Protein AF-A0A7Z9U9M7-F1 (afdb_monomer_lite)

Foldseek 3Di:
DVVVVVVVVVVVVVVVVVVVVVVVVVVVVVVVVVVLQVVQVVVQVQVVVVLVVQQVVDLCCLVDQNPDAWACAPPVPQRQKGWHFDDDPQSWGKIKMFGHNVPDRVDGQKIKIKTKDYLPRGPDPVSVPADRQKIKIWMWMDGDPDIDIDIDIDHRDDLDLELEEDLAEDAAQPPDAADEFDDPPLCGTEHEHLAEYHAEALLRAAYPHAYEYEYQHWYYHRVDTPVPDDPVVQVVSCVNRVYHYYYNDPSPDDSVPPPVVVDPAQPAEKEAEADEWEWEKWKFKDWDKDKAWEWDADPPRHTDHTDIAIATKIKIFMWIWIAGPVRAIATEQDGDPPRIAIVVRDDDDHYYHDPVRRCPGHHRDDQLTTTPSPVDHHHYAQKDDRIVQWIARSVQLEIEGAAQYNYDYDYHDHYYYPDPHRHYYYYQWDQDSVGDTHHQPQPVHPVVCVVPVNSD

Structure (mmCIF, N/CA/C/O backbone):
data_AF-A0A7Z9U9M7-F1
#
_entry.id   AF-A0A7Z9U9M7-F1
#
loop_
_atom_site.group_PDB
_atom_site.id
_atom_site.type_symbol
_atom_site.label_atom_id
_atom_site.label_alt_id
_atom_site.label_comp_id
_atom_site.label_asym_id
_atom_site.label_entity_id
_atom_site.label_seq_id
_atom_site.pdbx_PDB_ins_code
_atom_site.Cartn_x
_atom_site.Cartn_y
_atom_site.Cartn_z
_atom_site.occupancy
_atom_site.B_iso_or_equiv
_atom_site.auth_seq_id
_atom_site.auth_comp_id
_atom_site.auth_asym_id
_atom_site.auth_atom_id
_atom_site.pdbx_PDB_model_num
ATOM 1 N N . MET A 1 1 ? -55.280 36.936 81.004 1.00 56.41 1 MET A N 1
ATOM 2 C CA . MET A 1 1 ? -53.933 37.134 80.419 1.00 56.41 1 MET A CA 1
ATOM 3 C C . MET A 1 1 ? -53.107 35.848 80.412 1.00 56.41 1 MET A C 1
ATOM 5 O O . MET A 1 1 ? -52.791 35.401 79.323 1.00 56.41 1 MET A O 1
ATOM 9 N N . ALA A 1 2 ? -52.844 35.198 81.556 1.00 68.44 2 ALA A N 1
ATOM 10 C CA . ALA A 1 2 ? -51.991 33.996 81.633 1.00 68.44 2 ALA A CA 1
ATOM 11 C C . ALA A 1 2 ? -52.448 32.784 80.785 1.00 68.44 2 ALA A C 1
ATOM 13 O O . ALA A 1 2 ? -51.610 32.075 80.237 1.00 68.44 2 ALA A O 1
ATOM 14 N N . ILE A 1 3 ? -53.763 32.558 80.644 1.00 73.75 3 ILE A N 1
ATOM 15 C CA . ILE A 1 3 ? -54.330 31.469 79.816 1.00 73.75 3 ILE A CA 1
ATOM 16 C C . ILE A 1 3 ? -54.145 31.747 78.316 1.00 73.75 3 ILE A C 1
ATOM 18 O O . ILE A 1 3 ? -53.862 30.851 77.530 1.00 73.75 3 ILE A O 1
ATOM 22 N N . LEU A 1 4 ? -54.277 33.013 77.917 1.00 77.12 4 LEU A N 1
ATOM 23 C CA . LEU A 1 4 ? -54.162 33.445 76.523 1.00 77.12 4 LEU A CA 1
ATOM 24 C C . LEU A 1 4 ? -52.707 33.354 76.045 1.00 77.12 4 LEU A C 1
ATOM 26 O O . LEU A 1 4 ? -52.450 32.891 74.939 1.00 77.12 4 LEU A O 1
ATOM 30 N N . THR A 1 5 ? -51.751 33.710 76.907 1.00 77.00 5 THR A N 1
ATOM 31 C CA . THR A 1 5 ? -50.320 33.538 76.629 1.00 77.00 5 THR A CA 1
ATOM 32 C C . THR A 1 5 ? -49.899 32.068 76.607 1.00 77.00 5 THR A C 1
ATOM 34 O O . THR A 1 5 ? -49.123 31.692 75.736 1.00 77.00 5 THR A O 1
ATOM 37 N N . THR A 1 6 ? -50.428 31.209 77.487 1.00 78.69 6 THR A N 1
ATOM 38 C CA . THR A 1 6 ? -50.129 29.760 77.440 1.00 78.69 6 THR A CA 1
ATOM 39 C C . THR A 1 6 ? -50.692 29.087 76.190 1.00 78.69 6 THR A C 1
ATOM 41 O O . THR A 1 6 ? -49.981 28.306 75.563 1.00 78.69 6 THR A O 1
ATOM 44 N N . LEU A 1 7 ? -51.912 29.428 75.764 1.00 79.25 7 LEU A N 1
ATOM 45 C CA . LEU A 1 7 ? -52.482 28.943 74.498 1.00 79.25 7 LEU A CA 1
ATOM 46 C C . LEU A 1 7 ? -51.640 29.359 73.288 1.00 79.25 7 LEU A C 1
ATOM 48 O O . LEU A 1 7 ? -51.398 28.548 72.396 1.00 79.25 7 LEU A O 1
ATOM 52 N N . LEU A 1 8 ? -51.153 30.601 73.282 1.00 84.19 8 LEU A N 1
ATOM 53 C CA . LEU A 1 8 ? -50.323 31.128 72.201 1.00 84.19 8 LEU A CA 1
ATOM 54 C C . LEU A 1 8 ? -48.953 30.432 72.148 1.00 84.19 8 LEU A C 1
ATOM 56 O O . LEU A 1 8 ? -48.484 30.086 71.067 1.00 84.19 8 LEU A O 1
ATOM 60 N N . VAL A 1 9 ? -48.355 30.133 73.306 1.00 84.19 9 VAL A N 1
ATOM 61 C CA . VAL A 1 9 ? -47.107 29.354 73.399 1.00 84.19 9 VAL A CA 1
ATOM 62 C C . VAL A 1 9 ? -47.310 27.903 72.948 1.00 84.19 9 VAL A C 1
ATOM 64 O O . VAL A 1 9 ? -46.480 27.382 72.210 1.00 84.19 9 VAL A O 1
ATOM 67 N N . ILE A 1 10 ? -48.416 27.251 73.321 1.00 86.38 10 ILE A N 1
ATOM 68 C CA . ILE A 1 10 ? -48.719 25.877 72.881 1.00 86.38 10 ILE A CA 1
ATOM 69 C C . ILE A 1 10 ? -48.957 25.826 71.367 1.00 86.38 10 ILE A C 1
ATOM 71 O O . ILE A 1 10 ? -48.432 24.938 70.698 1.00 86.38 10 ILE A O 1
ATOM 75 N N . ALA A 1 11 ? -49.695 26.789 70.808 1.00 81.88 11 ALA A N 1
ATOM 76 C CA . ALA A 1 11 ? -49.905 26.888 69.365 1.00 81.88 11 ALA A CA 1
ATOM 77 C C . ALA A 1 11 ? -48.582 27.109 68.612 1.00 81.88 11 ALA A C 1
ATOM 79 O O . ALA A 1 11 ? -48.339 26.465 67.591 1.00 81.88 11 ALA A O 1
ATOM 80 N N . LEU A 1 12 ? -47.696 27.956 69.149 1.00 85.69 12 LEU A N 1
ATOM 81 C CA . LEU A 1 12 ? -46.356 28.169 68.603 1.00 85.69 12 LEU A CA 1
ATOM 82 C C . LEU A 1 12 ? -45.513 26.883 68.658 1.00 85.69 12 LEU A C 1
ATOM 84 O O . LEU A 1 12 ? -44.876 26.528 67.671 1.00 85.69 12 LEU A O 1
ATOM 88 N N . LEU A 1 13 ? -45.540 26.156 69.780 1.00 86.00 13 LEU A N 1
ATOM 89 C CA . LEU A 1 13 ? -44.813 24.894 69.949 1.00 86.00 13 LEU A CA 1
ATOM 90 C C . LEU A 1 13 ? -45.327 23.797 69.009 1.00 86.00 13 LEU A C 1
ATOM 92 O O . LEU A 1 13 ? -44.521 23.086 68.416 1.00 86.00 13 LEU A O 1
ATOM 96 N N . LEU A 1 14 ? -46.644 23.681 68.815 1.00 86.06 14 LEU A N 1
ATOM 97 C CA . LEU A 1 14 ? -47.237 22.754 67.844 1.00 86.06 14 LEU A CA 1
ATOM 98 C C . LEU A 1 14 ? -46.875 23.139 66.403 1.00 86.06 14 LEU A C 1
ATOM 100 O O . LEU A 1 14 ? -46.528 22.268 65.602 1.00 86.06 14 LEU A O 1
ATOM 104 N N . GLY A 1 15 ? -46.884 24.438 66.087 1.00 83.94 15 GLY A N 1
ATOM 105 C CA . GLY A 1 15 ? -46.411 24.965 64.807 1.00 83.94 15 GLY A CA 1
ATOM 106 C C . GLY A 1 15 ? -44.948 24.600 64.547 1.00 83.94 15 GLY A C 1
ATOM 107 O O . GLY A 1 15 ? -44.628 24.034 63.502 1.00 83.94 15 GLY A O 1
ATOM 108 N N . LEU A 1 16 ? -44.072 24.810 65.530 1.00 84.69 16 LEU A N 1
ATOM 109 C CA . LEU A 1 16 ? -42.653 24.452 65.447 1.00 84.69 16 LEU A CA 1
ATOM 110 C C . LEU A 1 16 ? -42.431 22.937 65.341 1.00 84.69 16 LEU A C 1
ATOM 112 O O . LEU A 1 16 ? -41.605 22.504 64.541 1.00 84.69 16 LEU A O 1
ATOM 116 N N . LEU A 1 17 ? -43.189 22.121 66.080 1.00 84.50 17 LEU A N 1
ATOM 117 C CA . LEU A 1 17 ? -43.111 20.659 66.003 1.00 84.50 17 LEU A CA 1
ATOM 118 C C . LEU A 1 17 ? -43.529 20.151 64.615 1.00 84.50 17 LEU A C 1
ATOM 120 O O . LEU A 1 17 ? -42.865 19.293 64.035 1.00 84.50 17 LEU A O 1
ATOM 124 N N . SER A 1 18 ? -44.607 20.706 64.055 1.00 75.00 18 SER A N 1
ATOM 125 C CA . SER A 1 18 ? -45.068 20.354 62.710 1.00 75.00 18 SER A CA 1
ATOM 126 C C . SER A 1 18 ? -44.057 20.764 61.633 1.00 75.00 18 SER A C 1
ATOM 128 O O . SER A 1 18 ? -43.727 19.948 60.771 1.00 75.00 18 SER A O 1
ATOM 130 N N . ALA A 1 19 ? -43.473 21.963 61.736 1.00 77.00 19 ALA A N 1
ATOM 131 C CA . ALA A 1 19 ? -42.400 22.414 60.854 1.00 77.00 19 ALA A CA 1
ATOM 132 C C . ALA A 1 19 ? -41.159 21.510 60.959 1.00 77.00 19 ALA A C 1
ATOM 134 O O . ALA A 1 19 ? -40.614 21.091 59.939 1.00 77.00 19 ALA A O 1
ATOM 135 N N . PHE A 1 20 ? -40.759 21.129 62.175 1.00 79.38 20 PHE A N 1
ATOM 136 C CA . PHE A 1 20 ? -39.640 20.217 62.411 1.00 79.38 20 PHE A CA 1
ATOM 137 C C . PHE A 1 20 ? -39.873 18.834 61.791 1.00 79.38 20 PHE A C 1
ATOM 139 O O . PHE A 1 20 ? -38.989 18.303 61.121 1.00 79.38 20 PHE A O 1
ATOM 146 N N . LEU A 1 21 ? -41.070 18.260 61.944 1.00 79.75 21 LEU A N 1
ATOM 147 C CA . LEU A 1 21 ? -41.422 16.970 61.339 1.00 79.75 21 LEU A CA 1
ATOM 148 C C . LEU A 1 21 ? -41.426 17.026 59.806 1.00 79.75 21 LEU A C 1
ATOM 150 O O . LEU A 1 21 ? -40.994 16.070 59.157 1.00 79.75 21 LEU A O 1
ATOM 154 N N . VAL A 1 22 ? -41.888 18.134 59.219 1.00 75.75 22 VAL A N 1
ATOM 155 C CA . VAL A 1 22 ? -41.870 18.343 57.764 1.00 75.75 22 VAL A CA 1
ATOM 156 C C . VAL A 1 22 ? -40.435 18.462 57.252 1.00 75.75 22 VAL A C 1
ATOM 158 O O . VAL A 1 22 ? -40.083 17.778 56.291 1.00 75.75 22 VAL A O 1
ATOM 161 N N . VAL A 1 23 ? -39.591 19.253 57.918 1.00 70.69 23 VAL A N 1
ATOM 162 C CA . VAL A 1 23 ? -38.178 19.423 57.545 1.00 70.69 23 VAL A CA 1
ATOM 163 C C . VAL A 1 23 ? -37.404 18.113 57.698 1.00 70.69 23 VAL A C 1
ATOM 165 O O . VAL A 1 23 ? -36.682 17.738 56.779 1.00 70.69 23 VAL A O 1
ATOM 168 N N . ASN A 1 24 ? -37.608 17.354 58.779 1.00 74.56 24 ASN A N 1
ATOM 169 C CA . ASN A 1 24 ? -36.958 16.049 58.948 1.00 74.56 24 ASN A CA 1
ATOM 170 C C . ASN A 1 24 ? -37.436 15.012 57.927 1.00 74.56 24 ASN A C 1
ATOM 172 O O . ASN A 1 24 ? -36.627 14.248 57.403 1.00 74.56 24 ASN A O 1
ATOM 176 N N . ARG A 1 25 ? -38.731 14.989 57.582 1.00 70.56 25 ARG A N 1
ATOM 177 C CA . ARG A 1 25 ? -39.220 14.140 56.482 1.00 70.56 25 ARG A CA 1
ATOM 178 C C . ARG A 1 25 ? -38.604 14.536 55.146 1.00 70.56 25 ARG A C 1
ATOM 180 O O . ARG A 1 25 ? -38.258 13.649 54.372 1.00 70.56 25 ARG A O 1
ATOM 187 N N . ALA A 1 26 ? -38.475 15.832 54.869 1.00 63.56 26 ALA A N 1
ATOM 188 C CA . ALA A 1 26 ? -37.852 16.323 53.645 1.00 63.56 26 ALA A CA 1
ATOM 189 C C . ALA A 1 26 ? -36.356 15.969 53.594 1.00 63.56 26 ALA A C 1
ATOM 191 O O . ALA A 1 26 ? -35.906 15.411 52.597 1.00 63.56 26 ALA A O 1
ATOM 192 N N . GLY A 1 27 ? -35.616 16.195 54.684 1.00 64.81 27 GLY A N 1
ATOM 193 C CA . GLY A 1 27 ? -34.203 15.831 54.812 1.00 64.81 27 GLY A CA 1
ATOM 194 C C . GLY A 1 27 ? -33.969 14.329 54.650 1.00 64.81 27 GLY A C 1
ATOM 195 O O . GLY A 1 27 ? -33.158 13.921 53.824 1.00 64.81 27 GLY A O 1
ATOM 196 N N . ASN A 1 28 ? -34.754 13.493 55.338 1.00 70.44 28 ASN A N 1
ATOM 197 C CA . AS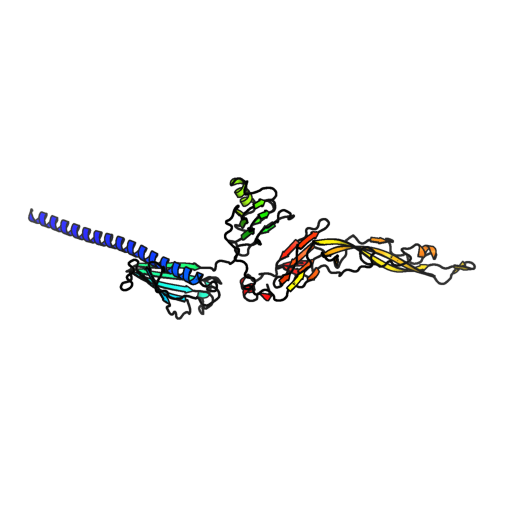N A 1 28 ? -34.664 12.038 55.193 1.00 70.44 28 ASN A CA 1
ATOM 198 C C . ASN A 1 28 ? -34.998 11.579 53.769 1.00 70.44 28 ASN A C 1
ATOM 200 O O . ASN A 1 28 ? -34.306 10.720 53.233 1.00 70.44 28 ASN A O 1
ATOM 204 N N . ARG A 1 29 ? -36.009 12.170 53.118 1.00 69.44 29 ARG A N 1
ATOM 205 C CA . ARG A 1 29 ? -36.328 11.863 51.713 1.00 69.44 29 ARG A CA 1
ATOM 206 C C . ARG A 1 29 ? -35.192 12.236 50.763 1.00 69.44 29 ARG A C 1
ATOM 208 O O . ARG A 1 29 ? -34.937 11.484 49.831 1.00 69.44 29 ARG A O 1
ATOM 215 N N . LEU A 1 30 ? -34.513 13.360 50.987 1.00 67.50 30 LEU A N 1
ATOM 216 C CA . LEU A 1 30 ? -33.372 13.779 50.167 1.00 67.50 30 LEU A CA 1
ATOM 217 C C . LEU A 1 30 ? -32.180 12.829 50.322 1.00 67.50 30 LEU A C 1
ATOM 219 O O . LEU A 1 30 ? -31.584 12.439 49.319 1.00 67.50 30 LEU A O 1
ATOM 223 N N . THR A 1 31 ? -31.871 12.417 51.553 1.00 75.31 31 THR A N 1
ATOM 224 C CA . THR A 1 31 ? -30.790 11.461 51.833 1.00 75.31 31 THR A CA 1
ATOM 225 C C . THR A 1 31 ? -31.102 10.071 51.281 1.00 75.31 31 THR A C 1
ATOM 227 O O . THR A 1 31 ? -30.244 9.455 50.659 1.00 75.31 31 THR A O 1
ATOM 230 N N . VAL A 1 32 ? -32.334 9.580 51.441 1.00 74.44 32 VAL A N 1
ATOM 231 C CA . VAL A 1 32 ? -32.746 8.285 50.872 1.00 74.44 32 VAL A CA 1
ATOM 232 C C . VAL A 1 32 ? -32.670 8.325 49.345 1.00 74.44 32 VAL A C 1
ATOM 234 O O . VAL A 1 32 ? -32.063 7.447 48.745 1.00 74.44 32 VAL A O 1
ATOM 237 N N . ASN A 1 33 ? -33.168 9.389 48.710 1.00 77.19 33 ASN A N 1
ATOM 238 C CA . ASN A 1 33 ? -33.125 9.527 47.253 1.00 77.19 33 ASN A CA 1
ATOM 239 C C . ASN A 1 33 ? -31.684 9.624 46.717 1.00 77.19 33 ASN A C 1
ATOM 241 O O . ASN A 1 33 ? -31.383 9.088 45.652 1.00 77.19 33 ASN A O 1
ATOM 245 N N . SER A 1 34 ? -30.766 10.282 47.437 1.00 76.56 34 SER A N 1
ATOM 246 C CA . SER A 1 34 ? -29.359 10.354 47.017 1.00 76.56 34 SER A CA 1
ATOM 247 C C . SER A 1 34 ? -28.667 8.988 47.082 1.00 76.56 34 SER A C 1
ATOM 249 O O . SER A 1 34 ? -27.923 8.641 46.162 1.00 76.56 34 SER A O 1
ATOM 251 N N . VAL A 1 35 ? -28.967 8.187 48.110 1.00 82.38 35 VAL A N 1
ATOM 252 C CA . VAL A 1 35 ? -28.481 6.808 48.248 1.00 82.38 35 VAL A CA 1
ATOM 253 C C . VAL A 1 35 ? -29.080 5.908 47.165 1.00 82.38 35 VAL A C 1
ATOM 255 O O . VAL A 1 35 ? -28.326 5.238 46.462 1.00 82.38 35 VAL A O 1
ATOM 258 N N . GLU A 1 36 ? -30.398 5.957 46.952 1.00 84.25 36 GLU A N 1
ATOM 259 C CA . GLU A 1 36 ? -31.091 5.197 45.899 1.00 84.25 36 GLU A CA 1
ATOM 260 C C . GLU A 1 36 ? -30.548 5.536 44.500 1.00 84.25 36 GLU A C 1
ATOM 262 O O . GLU A 1 36 ? -30.333 4.645 43.680 1.00 84.25 36 GLU A O 1
ATOM 267 N N . ARG A 1 37 ? -30.240 6.813 44.222 1.00 83.38 37 ARG A N 1
ATOM 268 C CA . ARG A 1 37 ? -29.611 7.234 42.954 1.00 83.38 37 ARG A CA 1
ATOM 269 C C . ARG A 1 37 ? -28.240 6.624 42.734 1.00 83.38 37 ARG A C 1
ATOM 271 O O . ARG A 1 37 ? -27.938 6.280 41.592 1.00 83.38 37 ARG A O 1
ATOM 278 N N . ARG A 1 38 ? -27.416 6.552 43.781 1.00 84.12 38 ARG A N 1
ATOM 279 C CA . ARG A 1 38 ? -26.080 5.953 43.705 1.00 84.12 38 ARG A CA 1
ATOM 280 C C . ARG A 1 38 ? -26.189 4.448 43.487 1.00 84.12 38 ARG A C 1
ATOM 282 O O . ARG A 1 38 ? -25.575 3.928 42.570 1.00 84.12 38 ARG A O 1
ATOM 289 N N . GLN A 1 39 ? -27.057 3.782 44.243 1.00 85.50 39 GLN A N 1
ATOM 290 C CA . GLN A 1 39 ? -27.297 2.345 44.110 1.00 85.50 39 GLN A CA 1
ATOM 291 C C . GLN A 1 39 ? -27.849 1.972 42.727 1.00 85.50 39 GLN A C 1
ATOM 293 O O . GLN A 1 39 ? -27.402 0.993 42.137 1.00 85.50 39 GLN A O 1
ATOM 298 N N . ALA A 1 40 ? -28.765 2.771 42.170 1.00 85.25 40 ALA A N 1
ATOM 299 C CA . ALA A 1 40 ? -29.267 2.569 40.812 1.00 85.25 40 ALA A CA 1
ATOM 300 C C . ALA A 1 40 ? -28.173 2.780 39.751 1.00 85.25 40 ALA A C 1
ATOM 302 O O . ALA A 1 40 ? -28.167 2.096 38.731 1.00 85.25 40 ALA A O 1
ATOM 303 N N . GLN A 1 41 ? -27.242 3.710 39.979 1.00 86.19 41 GLN A N 1
ATOM 304 C CA . GLN A 1 41 ? -26.095 3.914 39.095 1.00 86.19 41 GLN A CA 1
ATOM 305 C C . GLN A 1 41 ? -25.114 2.736 39.160 1.00 86.19 41 GLN A C 1
ATOM 307 O O . GLN A 1 41 ? -24.715 2.238 38.111 1.00 86.19 41 GLN A O 1
ATOM 312 N N . ASP A 1 42 ? -24.779 2.257 40.358 1.00 83.50 42 ASP A N 1
ATOM 313 C CA . ASP A 1 42 ? -23.883 1.110 40.548 1.00 83.50 42 ASP A CA 1
ATOM 314 C C . ASP A 1 42 ? -24.474 -0.164 39.917 1.00 83.50 42 ASP A C 1
ATOM 316 O O . ASP A 1 42 ? -23.772 -0.900 39.220 1.00 83.50 42 ASP A O 1
ATOM 320 N N . ALA A 1 43 ? -25.786 -0.385 40.073 1.00 85.75 43 ALA A N 1
ATOM 321 C CA . ALA A 1 43 ? -26.501 -1.485 39.426 1.00 85.75 43 ALA A CA 1
ATOM 322 C C . ALA A 1 43 ? -26.452 -1.391 37.890 1.00 85.75 43 ALA A C 1
ATOM 324 O O . ALA A 1 43 ? -26.205 -2.392 37.215 1.00 85.75 43 ALA A O 1
ATOM 325 N N . ALA A 1 44 ? -26.650 -0.189 37.331 1.00 86.50 44 ALA A N 1
ATOM 326 C CA . ALA A 1 44 ? -26.596 0.028 35.887 1.00 86.50 44 ALA A CA 1
ATOM 327 C C . ALA A 1 44 ? -25.186 -0.191 35.314 1.00 86.50 44 ALA A C 1
ATOM 329 O O . ALA A 1 44 ? -25.043 -0.841 34.281 1.00 86.50 44 ALA A O 1
ATOM 330 N N . LEU A 1 45 ? -24.146 0.309 35.989 1.00 85.00 45 LEU A N 1
ATOM 331 C CA . LEU A 1 45 ? -22.754 0.112 35.572 1.00 85.00 45 LEU A CA 1
ATOM 332 C C . LEU A 1 45 ? -22.340 -1.360 35.663 1.00 85.00 45 LEU A C 1
ATOM 334 O O . LEU A 1 45 ? -21.768 -1.883 34.716 1.00 85.00 45 LEU A O 1
ATOM 338 N N . THR A 1 46 ? -22.724 -2.057 36.736 1.00 84.75 46 THR A N 1
ATOM 339 C CA . THR A 1 46 ? -22.440 -3.494 36.899 1.00 84.75 46 THR A CA 1
ATOM 340 C C . THR A 1 46 ? -23.034 -4.321 35.755 1.00 84.75 46 THR A C 1
ATOM 342 O O . THR A 1 46 ? -22.385 -5.221 35.227 1.00 84.75 46 THR A O 1
ATOM 345 N N . ALA A 1 47 ? -24.266 -4.017 35.343 1.00 86.12 47 ALA A N 1
ATOM 346 C CA . ALA A 1 47 ? -24.894 -4.698 34.214 1.00 86.12 47 ALA A CA 1
ATOM 347 C C . ALA A 1 47 ? -24.272 -4.314 32.864 1.00 86.12 47 ALA A C 1
ATOM 349 O O . ALA A 1 47 ? -24.125 -5.173 31.996 1.00 86.12 47 ALA A O 1
ATOM 350 N N . PHE A 1 48 ? -23.856 -3.057 32.696 1.00 85.12 48 PHE A N 1
ATOM 351 C CA . PHE A 1 48 ? -23.118 -2.623 31.511 1.00 85.12 48 PHE A CA 1
ATOM 352 C C . PHE A 1 48 ? -21.778 -3.364 31.375 1.00 85.12 48 PHE A C 1
ATOM 354 O O . PHE A 1 48 ? -21.465 -3.881 30.302 1.00 85.12 48 PHE A O 1
ATOM 361 N N . ASP A 1 49 ? -21.027 -3.485 32.472 1.00 83.75 49 ASP A N 1
ATOM 362 C CA . ASP A 1 49 ? -19.762 -4.222 32.519 1.00 83.75 49 ASP A CA 1
ATOM 363 C C . ASP A 1 49 ? -19.965 -5.711 32.234 1.00 83.75 49 ASP A C 1
ATOM 365 O O . ASP A 1 49 ? -19.166 -6.321 31.524 1.00 83.75 49 ASP A O 1
ATOM 369 N N . TYR A 1 50 ? -21.064 -6.294 32.720 1.00 84.81 50 TYR A N 1
ATOM 370 C CA . TYR A 1 50 ? -21.439 -7.660 32.373 1.00 84.81 50 TYR A CA 1
ATOM 371 C C . TYR A 1 50 ? -21.703 -7.829 30.872 1.00 84.81 50 TYR A C 1
ATOM 373 O O . TYR A 1 50 ? -21.174 -8.766 30.274 1.00 84.81 50 TYR A O 1
ATOM 381 N N . ALA A 1 51 ? -22.478 -6.933 30.247 1.00 81.88 51 ALA A N 1
ATOM 382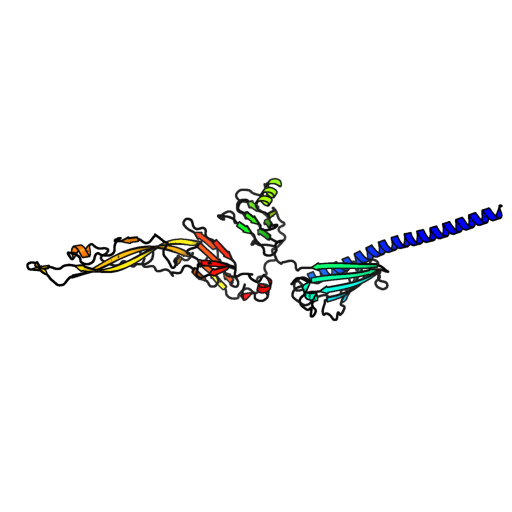 C CA . ALA A 1 51 ? -22.704 -6.978 28.800 1.00 81.88 51 ALA A CA 1
ATOM 383 C C . ALA A 1 51 ? -21.393 -6.874 28.029 1.00 81.88 51 ALA A C 1
ATOM 385 O O . ALA A 1 51 ? -21.145 -7.685 27.141 1.00 81.88 51 ALA A O 1
ATOM 386 N N . ARG A 1 52 ? -20.538 -5.914 28.392 1.00 80.44 52 ARG A N 1
ATOM 387 C CA . ARG A 1 52 ? -19.219 -5.762 27.778 1.00 80.44 52 ARG A CA 1
ATOM 388 C C . ARG A 1 52 ? -18.403 -7.050 27.898 1.00 80.44 52 ARG A C 1
ATOM 390 O O . ARG A 1 52 ? -17.944 -7.563 26.886 1.00 80.44 52 ARG A O 1
ATOM 397 N N . TYR A 1 53 ? -18.290 -7.597 29.106 1.00 81.19 53 TYR A N 1
ATOM 398 C CA . TYR A 1 53 ? -17.566 -8.839 29.369 1.00 81.19 53 TYR A CA 1
ATOM 399 C C . TYR A 1 53 ? -18.142 -10.037 28.598 1.00 81.19 53 TYR A C 1
ATOM 401 O O . TYR A 1 53 ? -17.392 -10.842 28.051 1.00 81.19 53 TYR A O 1
ATOM 409 N N . SER A 1 54 ? -19.470 -10.175 28.542 1.00 77.50 54 SER A N 1
ATOM 410 C CA . SER A 1 54 ? -20.128 -11.270 27.822 1.00 77.50 54 SER A CA 1
ATOM 411 C C . SER A 1 54 ? -19.910 -11.169 26.317 1.00 77.50 54 SER A C 1
ATOM 413 O O . SER A 1 54 ? -19.693 -12.193 25.678 1.00 77.50 54 SER A O 1
ATOM 415 N N . LEU A 1 55 ? -19.953 -9.956 25.759 1.00 76.06 55 LEU A N 1
ATOM 416 C CA . LEU A 1 55 ? -19.684 -9.721 24.343 1.00 76.06 55 LEU A CA 1
ATOM 417 C C . LEU A 1 55 ? -18.206 -9.982 24.036 1.00 76.06 55 LEU A C 1
ATOM 419 O O . LEU A 1 55 ? -17.905 -10.716 23.108 1.00 76.06 55 LEU A O 1
ATOM 423 N N . GLU A 1 56 ? -17.267 -9.505 24.854 1.00 71.94 56 GLU A N 1
ATOM 424 C CA . GLU A 1 56 ? -15.825 -9.715 24.637 1.00 71.94 56 GLU A CA 1
ATOM 425 C C . GLU A 1 56 ? -15.399 -11.198 24.559 1.00 71.94 56 GLU A C 1
ATOM 427 O O . GLU A 1 56 ? -14.365 -11.491 23.959 1.00 71.94 56 GLU A O 1
ATOM 432 N N . LYS A 1 57 ? -16.198 -12.147 25.074 1.00 67.94 57 LYS A N 1
ATOM 433 C CA . LYS A 1 57 ? -15.937 -13.593 24.928 1.00 67.94 57 LYS A CA 1
ATOM 434 C C . LYS A 1 57 ? -16.015 -14.106 23.491 1.00 67.94 57 LYS A C 1
ATOM 436 O O . LYS A 1 57 ? -15.407 -15.130 23.194 1.00 67.94 57 LYS A O 1
ATOM 441 N N . ASP A 1 58 ? -16.779 -13.449 22.624 1.00 62.47 58 ASP A N 1
ATOM 442 C CA . ASP A 1 58 ? -17.053 -13.931 21.273 1.00 62.47 58 ASP A CA 1
ATOM 443 C C . ASP A 1 58 ? -16.907 -12.818 20.238 1.00 62.47 58 ASP A C 1
ATOM 445 O O . ASP A 1 58 ? -17.879 -12.151 19.913 1.00 62.47 58 ASP A O 1
ATOM 449 N N . ARG A 1 59 ? -15.719 -12.659 19.646 1.00 59.41 59 ARG A N 1
ATOM 450 C CA . ARG A 1 59 ? -15.371 -11.538 18.746 1.00 59.41 59 ARG A CA 1
ATOM 451 C C . ARG A 1 59 ? -16.314 -11.334 17.548 1.00 59.41 59 ARG A C 1
ATOM 453 O O . ARG A 1 59 ? -16.290 -10.256 16.958 1.00 59.41 59 ARG A O 1
ATOM 460 N N . LEU A 1 60 ? -17.148 -12.318 17.209 1.00 60.94 60 LEU A N 1
ATOM 461 C CA . LEU A 1 60 ? -18.138 -12.236 16.134 1.00 60.94 60 LEU A CA 1
ATOM 462 C C . LEU A 1 60 ? -19.457 -11.565 16.562 1.00 60.94 60 LEU A C 1
ATOM 464 O O . LEU A 1 60 ? -20.344 -11.404 15.731 1.00 60.94 60 LEU A O 1
ATOM 468 N N . TRP A 1 61 ? -19.611 -11.125 17.816 1.00 65.12 61 TRP A N 1
ATOM 469 C CA . TRP A 1 61 ? -20.850 -10.531 18.352 1.00 65.12 61 TRP A CA 1
ATOM 470 C C . TRP A 1 61 ? -21.409 -9.333 17.566 1.00 65.12 61 TRP A C 1
ATOM 472 O O . TRP A 1 61 ? -22.587 -9.003 17.702 1.00 65.12 61 TRP A O 1
ATOM 482 N N . ALA A 1 62 ? -20.573 -8.665 16.770 1.00 60.59 62 ALA A N 1
ATOM 483 C CA . ALA A 1 62 ? -20.952 -7.545 15.910 1.00 60.59 62 ALA A CA 1
ATOM 484 C C . ALA A 1 62 ? -21.376 -7.962 14.488 1.00 60.59 62 ALA A C 1
ATOM 486 O O . ALA A 1 62 ? -21.941 -7.137 13.771 1.00 60.59 62 ALA A O 1
ATOM 487 N N . ASP A 1 63 ? -21.106 -9.217 14.115 1.00 55.78 63 ASP A N 1
ATOM 488 C CA . ASP A 1 63 ? -21.257 -9.793 12.771 1.00 55.78 63 ASP A CA 1
ATOM 489 C C . ASP A 1 63 ? -22.296 -10.938 12.735 1.00 55.78 63 ASP A C 1
ATOM 491 O O . ASP A 1 63 ? -22.703 -11.385 11.664 1.00 55.78 63 ASP A O 1
ATOM 495 N N . ARG A 1 64 ? -22.780 -11.390 13.901 1.00 60.22 64 ARG A N 1
ATOM 496 C CA . ARG A 1 64 ? -23.874 -12.364 14.053 1.00 60.22 64 ARG A CA 1
ATOM 497 C C . ARG A 1 64 ? -24.885 -11.939 15.116 1.00 60.22 64 ARG A C 1
ATOM 499 O O . ARG A 1 64 ? -24.751 -10.895 15.753 1.00 60.22 64 ARG A O 1
ATOM 506 N N . ASP A 1 65 ? -25.903 -12.773 15.312 1.00 62.25 65 ASP A N 1
ATOM 507 C CA . ASP A 1 65 ? -26.843 -12.637 16.422 1.00 62.25 65 ASP A CA 1
ATOM 508 C C . ASP A 1 65 ? -26.123 -12.476 17.749 1.00 62.25 65 ASP A C 1
ATOM 510 O O . ASP A 1 65 ? -25.226 -13.255 18.069 1.00 62.25 65 ASP A O 1
ATOM 514 N N . THR A 1 66 ? -26.520 -11.452 18.502 1.00 62.78 66 THR A N 1
ATOM 515 C CA . THR A 1 66 ? -25.824 -11.017 19.706 1.00 62.78 66 THR A CA 1
ATOM 516 C C . THR A 1 66 ? -25.787 -12.157 20.730 1.00 62.78 66 THR A C 1
ATOM 518 O O . THR A 1 66 ? -26.834 -12.519 21.276 1.00 62.78 66 THR A O 1
ATOM 521 N N . PRO A 1 67 ? -24.606 -12.736 21.013 1.00 60.84 67 PRO A N 1
ATOM 522 C CA . PRO A 1 67 ? -24.459 -13.923 21.841 1.00 60.84 67 PRO A CA 1
ATOM 523 C C . PRO A 1 67 ? -24.474 -13.503 23.311 1.00 60.84 67 PRO A C 1
ATOM 525 O O . PRO A 1 67 ? -23.448 -13.434 23.985 1.00 60.84 67 PRO A O 1
ATOM 528 N N . LEU A 1 68 ? -25.650 -13.156 23.818 1.00 69.50 68 LEU A N 1
ATOM 529 C CA . LEU A 1 68 ? -25.835 -12.948 25.245 1.00 69.50 68 LEU A CA 1
ATOM 530 C C . LEU A 1 68 ? -26.250 -14.259 25.896 1.00 69.50 68 LEU A C 1
ATOM 532 O O . LEU A 1 68 ? -27.240 -14.879 25.517 1.00 69.50 68 LEU A O 1
ATOM 536 N N . SER A 1 69 ? -25.493 -14.660 26.909 1.00 71.44 69 SER A N 1
ATOM 537 C CA . SER A 1 69 ? -25.883 -15.709 27.847 1.00 71.44 69 SER A CA 1
ATOM 538 C C . SER A 1 69 ? -26.420 -15.075 29.127 1.00 71.44 69 SER A C 1
ATOM 540 O O . SER A 1 69 ? -26.020 -13.965 29.459 1.00 71.44 69 SER A O 1
ATOM 542 N N . GLY A 1 70 ? -27.281 -15.773 29.867 1.00 75.12 70 GLY A N 1
ATOM 543 C CA . GLY A 1 70 ? -27.522 -15.438 31.274 1.00 75.12 70 GLY A CA 1
ATOM 544 C C . GLY A 1 70 ? -26.315 -15.805 32.149 1.00 75.12 70 GLY A C 1
ATOM 545 O O . GLY A 1 70 ? -25.476 -16.620 31.760 1.00 75.12 70 GLY A O 1
ATOM 546 N N . SER A 1 71 ? -26.223 -15.214 33.337 1.00 78.88 71 SER A N 1
ATOM 547 C CA . SER A 1 71 ? -25.292 -15.604 34.393 1.00 78.88 71 SER A CA 1
ATOM 548 C C . SER A 1 71 ? -25.923 -15.417 35.767 1.00 78.88 71 SER A C 1
ATOM 550 O O . SER A 1 71 ? -26.255 -14.301 36.161 1.00 78.88 71 SER A O 1
ATOM 552 N N . ASP A 1 72 ? -25.973 -16.487 36.555 1.00 76.31 72 ASP A N 1
ATOM 553 C CA . ASP A 1 72 ? -26.426 -16.440 37.950 1.00 76.31 72 ASP A CA 1
ATOM 554 C C . ASP A 1 72 ? -25.382 -15.850 38.914 1.00 76.31 72 ASP A C 1
ATOM 556 O O . ASP A 1 72 ? -25.625 -15.768 40.121 1.00 76.31 72 ASP A O 1
ATOM 560 N N . GLN A 1 73 ? -24.190 -15.497 38.421 1.00 76.38 73 GLN A N 1
ATOM 561 C CA . GLN A 1 73 ? -23.081 -15.024 39.248 1.00 76.38 73 GLN A CA 1
ATOM 562 C C . GLN A 1 73 ? -22.252 -13.970 38.506 1.00 76.38 73 GLN A C 1
ATOM 564 O O . GLN A 1 73 ? -21.445 -14.294 37.632 1.00 76.38 73 GLN A O 1
ATOM 569 N N . PHE A 1 74 ? -22.423 -12.695 38.867 1.00 77.25 74 PHE A N 1
ATOM 570 C CA . PHE A 1 74 ? -21.536 -11.620 38.422 1.00 77.25 74 PHE A CA 1
ATOM 571 C C . PHE A 1 74 ? -21.234 -10.608 39.547 1.00 77.25 74 PHE A C 1
ATOM 573 O O . PHE A 1 74 ? -22.159 -10.160 40.232 1.00 77.25 74 PHE A O 1
ATOM 580 N N . PRO A 1 75 ? -19.960 -10.226 39.758 1.00 70.88 75 PRO A N 1
ATOM 581 C CA . PRO A 1 75 ? -18.760 -10.904 39.259 1.00 70.88 75 PRO A CA 1
ATOM 582 C C . PRO A 1 75 ? -18.664 -12.339 39.817 1.00 70.88 75 PRO A C 1
ATOM 584 O O . PRO A 1 75 ? -19.285 -12.663 40.826 1.00 70.88 75 PRO A O 1
ATOM 587 N N . PHE A 1 76 ? -17.894 -13.216 39.163 1.00 67.44 76 PHE A N 1
ATOM 588 C CA . PHE A 1 76 ? -17.787 -14.638 39.546 1.00 67.44 76 PHE A CA 1
ATOM 589 C C . PHE A 1 76 ? -17.305 -14.849 40.987 1.00 67.44 76 PHE A C 1
ATOM 591 O O . PHE A 1 76 ? -17.691 -15.806 41.653 1.00 67.44 76 PHE A O 1
ATOM 598 N N . VAL A 1 77 ? -16.469 -13.937 41.482 1.00 65.56 77 VAL A N 1
ATOM 599 C CA . VAL A 1 77 ? -16.003 -13.919 42.867 1.00 65.56 77 VAL A CA 1
ATOM 600 C C . VAL A 1 77 ? -16.770 -12.826 43.596 1.00 65.56 77 VAL A C 1
ATOM 602 O O . VAL A 1 77 ? -16.639 -11.659 43.248 1.00 65.56 77 VAL A O 1
ATOM 605 N N . SER A 1 78 ? -17.531 -13.195 44.631 1.00 69.81 78 SER A N 1
ATOM 606 C CA . SER A 1 78 ? -18.442 -12.287 45.351 1.00 69.81 78 SER A CA 1
ATOM 607 C C . SER A 1 78 ? -19.579 -11.732 44.473 1.00 69.81 78 SER A C 1
ATOM 609 O O . SER A 1 78 ? -19.618 -10.525 44.233 1.00 69.81 78 SER A O 1
ATOM 611 N N . PRO A 1 79 ? -20.520 -12.583 44.019 1.00 71.19 79 PRO A N 1
ATOM 612 C CA . PRO A 1 79 ? -21.591 -12.160 43.126 1.00 71.19 79 PRO A CA 1
ATOM 613 C C . PRO A 1 79 ? -22.511 -11.153 43.812 1.00 71.19 79 PRO A C 1
ATOM 615 O O . PRO A 1 79 ? -23.024 -11.400 44.905 1.00 71.19 79 PRO A O 1
ATOM 618 N N . ILE A 1 80 ? -22.722 -10.029 43.137 1.00 84.88 80 ILE A N 1
ATOM 619 C CA . ILE A 1 80 ? -23.636 -8.955 43.549 1.00 84.88 80 ILE A CA 1
ATOM 620 C C . ILE A 1 80 ? -24.750 -8.741 42.522 1.00 84.88 80 ILE A C 1
ATOM 622 O O . ILE A 1 80 ? -25.645 -7.938 42.761 1.00 84.88 80 ILE A O 1
ATOM 626 N N . ALA A 1 81 ? -24.714 -9.453 41.394 1.00 85.44 81 ALA A N 1
ATOM 627 C CA . ALA A 1 81 ? -25.743 -9.427 40.371 1.00 85.44 81 ALA A CA 1
ATOM 628 C C . ALA A 1 81 ? -26.042 -10.829 39.812 1.00 85.44 81 ALA A C 1
ATOM 630 O O . ALA A 1 81 ? -25.148 -11.677 39.717 1.00 85.44 81 ALA A O 1
ATOM 631 N N . LYS A 1 82 ? -27.302 -11.031 39.420 1.00 87.38 82 LYS A N 1
ATOM 632 C CA . LYS A 1 82 ? -27.797 -12.163 38.627 1.00 87.38 82 LYS A CA 1
ATOM 633 C C . LYS A 1 82 ? -28.406 -11.638 37.342 1.00 87.38 82 LYS A C 1
ATOM 635 O O . LYS A 1 82 ? -29.119 -10.641 37.379 1.00 87.38 82 LYS A O 1
ATOM 640 N N . PHE A 1 83 ? -28.163 -12.315 36.233 1.00 88.50 83 PHE A N 1
ATOM 641 C CA . PHE A 1 83 ? -28.638 -11.944 34.910 1.00 88.50 83 PHE A CA 1
ATOM 642 C C . PHE A 1 83 ? -29.279 -13.151 34.240 1.00 88.50 83 PHE A C 1
ATOM 644 O O . PHE A 1 83 ? -28.648 -14.182 34.050 1.00 88.50 83 PHE A O 1
ATOM 651 N N . ASN A 1 84 ? -30.529 -13.008 33.840 1.00 86.12 84 ASN A N 1
ATOM 652 C CA . ASN A 1 84 ? -31.276 -14.006 33.100 1.00 86.12 84 ASN A CA 1
ATOM 653 C C . ASN A 1 84 ? -31.473 -13.522 31.672 1.00 86.12 84 ASN A C 1
ATOM 655 O O . ASN A 1 84 ? -31.827 -12.361 31.442 1.00 86.12 84 ASN A O 1
ATOM 659 N N . LEU A 1 85 ? -31.264 -14.430 30.720 1.00 82.19 85 LEU A N 1
ATOM 660 C CA . LEU A 1 85 ? -31.618 -14.174 29.335 1.00 82.19 85 LEU A CA 1
ATOM 661 C C . LEU A 1 85 ? -33.141 -14.050 29.252 1.00 82.19 85 LEU A C 1
ATOM 663 O O . LEU A 1 85 ? -33.872 -14.970 29.621 1.00 82.19 85 LEU A O 1
ATOM 667 N N . GLY A 1 86 ? -33.608 -12.891 28.812 1.00 74.38 86 GLY A N 1
ATOM 668 C CA . GLY A 1 86 ? -35.011 -12.661 28.531 1.00 74.38 86 GLY A CA 1
ATOM 669 C C . GLY A 1 86 ? -35.303 -12.864 27.048 1.00 74.38 86 GLY A C 1
ATOM 670 O O . GLY A 1 86 ? -34.408 -12.857 26.206 1.00 74.38 86 GLY A O 1
ATOM 671 N N . ASN A 1 87 ? -36.583 -13.001 26.722 1.00 64.38 87 ASN A N 1
ATOM 672 C CA . ASN A 1 87 ? -37.040 -13.031 25.338 1.00 64.38 87 ASN A CA 1
ATOM 673 C C . ASN A 1 87 ? -37.591 -11.652 24.974 1.00 64.38 87 ASN A C 1
ATOM 675 O O . ASN A 1 87 ? -38.530 -11.186 25.619 1.00 64.38 87 ASN A O 1
ATOM 679 N N . ASN A 1 88 ? -37.038 -11.020 23.938 1.00 68.44 88 ASN A N 1
ATOM 680 C CA . ASN A 1 88 ? -37.643 -9.842 23.322 1.00 68.44 88 ASN A CA 1
ATOM 681 C C . ASN A 1 88 ? -38.257 -10.215 21.963 1.00 68.44 88 ASN A C 1
ATOM 683 O O . ASN A 1 88 ? -37.657 -10.952 21.181 1.00 68.44 88 ASN A O 1
ATOM 687 N N . ALA A 1 89 ? -39.453 -9.695 21.679 1.00 58.94 89 ALA A N 1
ATOM 688 C CA . ALA A 1 89 ? -40.162 -9.907 20.418 1.00 58.94 89 ALA A CA 1
ATOM 689 C C . ALA A 1 89 ? -39.423 -9.293 19.213 1.00 58.94 89 ALA A C 1
ATOM 691 O O . ALA A 1 89 ? -39.595 -9.760 18.088 1.00 58.94 89 ALA A O 1
ATOM 692 N N . ASP A 1 90 ? -38.569 -8.294 19.460 1.00 61.53 90 ASP A N 1
ATOM 693 C CA . ASP A 1 90 ? -37.830 -7.561 18.426 1.00 61.53 90 ASP A CA 1
ATOM 694 C C . ASP A 1 90 ? -36.578 -8.300 17.911 1.00 61.53 90 ASP A C 1
ATOM 696 O O . ASP A 1 90 ? -35.918 -7.827 16.989 1.00 61.53 90 ASP A O 1
ATOM 700 N N . GLY A 1 91 ? -36.226 -9.456 18.491 1.00 61.19 91 GLY A N 1
ATOM 701 C CA . GLY A 1 91 ? -35.012 -10.203 18.134 1.00 61.19 91 GLY A CA 1
ATOM 702 C C . GLY A 1 91 ? -33.704 -9.588 18.653 1.00 61.19 91 GLY A C 1
ATOM 703 O O . GLY A 1 91 ? -32.638 -10.144 18.392 1.00 61.19 91 GLY A O 1
ATOM 704 N N . ASP A 1 92 ? -33.789 -8.480 19.396 1.00 71.50 92 ASP A N 1
ATOM 705 C CA . ASP A 1 92 ? -32.686 -7.894 20.160 1.00 71.50 92 ASP A CA 1
ATOM 706 C C . ASP A 1 92 ? -32.256 -8.816 21.310 1.00 71.50 92 ASP A C 1
ATOM 708 O O . ASP A 1 92 ? -33.079 -9.495 21.933 1.00 71.50 92 ASP A O 1
ATOM 712 N N . GLY A 1 93 ? -30.971 -8.761 21.664 1.00 74.50 93 GLY A N 1
ATOM 713 C CA . GLY A 1 93 ? -30.474 -9.404 22.872 1.00 74.50 93 GLY A CA 1
ATOM 714 C C . GLY A 1 93 ? -31.041 -8.706 24.109 1.00 74.50 93 GLY A C 1
ATOM 715 O O . GLY A 1 93 ? -30.813 -7.511 24.306 1.00 74.50 93 GLY A O 1
ATOM 716 N N . PHE A 1 94 ? -31.787 -9.428 24.943 1.00 84.44 94 PHE A N 1
ATOM 717 C CA . PHE A 1 94 ? -32.453 -8.861 26.115 1.00 84.44 94 PHE A CA 1
ATOM 718 C C . PHE A 1 94 ? -32.091 -9.633 27.378 1.00 84.44 94 PHE A C 1
ATOM 720 O O . PHE A 1 94 ? -32.177 -10.857 27.426 1.00 84.44 94 PHE A O 1
ATOM 727 N N . ILE A 1 95 ? -31.685 -8.905 28.412 1.00 85.62 95 ILE A N 1
ATOM 728 C CA . ILE A 1 95 ? -31.315 -9.460 29.710 1.00 85.62 95 ILE A CA 1
ATOM 729 C C . ILE A 1 95 ? -32.109 -8.746 30.794 1.00 85.62 95 ILE A C 1
ATOM 731 O O . ILE A 1 95 ? -32.178 -7.519 30.841 1.00 85.62 95 ILE A O 1
ATOM 735 N N . THR A 1 96 ? -32.648 -9.531 31.714 1.00 87.75 96 THR A N 1
ATOM 736 C CA . THR A 1 96 ? -33.182 -9.040 32.986 1.00 87.75 96 THR A CA 1
ATOM 737 C C . THR A 1 96 ? -32.229 -9.426 34.099 1.00 87.75 96 THR A C 1
ATOM 739 O O . THR A 1 96 ? -31.680 -10.523 34.070 1.00 87.75 96 THR A O 1
ATOM 742 N N . GLY A 1 97 ? -32.037 -8.570 35.090 1.00 87.06 97 GLY A N 1
ATOM 743 C CA . GLY A 1 97 ? -31.140 -8.858 36.192 1.00 87.06 97 GLY A CA 1
ATOM 744 C C . GLY A 1 97 ? -31.602 -8.325 37.532 1.00 87.06 97 GLY A C 1
ATOM 745 O O . GLY A 1 97 ? -32.441 -7.432 37.632 1.00 87.06 97 GLY A O 1
ATOM 746 N N . GLU A 1 98 ? -31.007 -8.887 38.569 1.00 90.12 98 GLU A N 1
ATOM 747 C CA . GLU A 1 98 ? -31.205 -8.535 39.966 1.00 90.12 98 GLU A CA 1
ATOM 748 C C . GLU A 1 98 ? -29.859 -8.108 40.541 1.00 90.12 98 GLU A C 1
ATOM 750 O O . GLU A 1 98 ? -28.864 -8.807 40.365 1.00 90.12 98 GLU A O 1
ATOM 755 N N . TYR A 1 99 ? -29.819 -6.974 41.237 1.00 88.88 99 TYR A N 1
ATOM 756 C CA . TYR A 1 99 ? -28.619 -6.458 41.891 1.00 88.88 99 TYR A CA 1
ATOM 757 C C . TYR A 1 99 ? -28.822 -6.424 43.405 1.00 88.88 99 TYR A C 1
ATOM 759 O O . TYR A 1 99 ? -29.795 -5.856 43.905 1.00 88.88 99 TYR A O 1
ATOM 767 N N . SER A 1 100 ? -27.888 -7.021 44.139 1.00 88.19 100 SER A N 1
ATOM 768 C CA . SER A 1 100 ? -27.883 -7.083 45.595 1.00 88.19 100 SER A CA 1
ATOM 769 C C . SER A 1 100 ? -26.445 -7.054 46.130 1.00 88.19 100 SER A C 1
ATOM 771 O O . SER A 1 100 ? -25.758 -8.077 46.128 1.00 88.19 100 SER A O 1
ATOM 773 N N . PRO A 1 101 ? -25.954 -5.903 46.629 1.00 79.69 101 PRO A N 1
ATOM 774 C CA . PRO A 1 101 ? -24.601 -5.799 47.180 1.00 79.69 101 PRO A CA 1
ATOM 775 C C . PRO A 1 101 ? -24.435 -6.593 48.487 1.00 79.69 101 PRO A C 1
ATOM 777 O O . PRO A 1 101 ? -23.327 -7.010 48.821 1.00 79.69 101 PRO A O 1
ATOM 780 N N . SER A 1 102 ? -25.535 -6.850 49.207 1.00 80.88 102 SER A N 1
ATOM 781 C CA . SER A 1 102 ? -25.587 -7.755 50.364 1.00 80.88 102 SER A CA 1
ATOM 782 C C . SER A 1 102 ? -25.621 -9.235 49.973 1.00 80.88 102 SER A C 1
ATOM 784 O O . SER A 1 102 ? -25.539 -10.089 50.853 1.00 80.88 102 SER A O 1
ATOM 786 N N . ARG A 1 103 ? -25.702 -9.543 48.669 1.00 79.44 103 ARG A N 1
ATOM 787 C CA . ARG A 1 103 ? -25.779 -10.899 48.098 1.00 79.44 103 ARG A CA 1
ATOM 788 C C . ARG A 1 103 ? -27.061 -11.654 48.456 1.00 79.44 103 ARG A C 1
ATOM 790 O O . ARG A 1 103 ? -27.137 -12.866 48.266 1.00 79.44 103 ARG A O 1
ATOM 797 N N . ASP A 1 104 ? -28.070 -10.939 48.945 1.00 83.00 104 ASP A N 1
ATOM 798 C CA . ASP A 1 104 ? -29.414 -11.470 49.140 1.00 83.00 104 ASP A CA 1
ATOM 799 C C . ASP A 1 104 ? -30.257 -11.201 47.891 1.00 83.00 104 ASP A C 1
ATOM 801 O O . ASP A 1 104 ? -30.704 -10.080 47.648 1.00 83.00 104 ASP A O 1
ATOM 805 N N . PHE A 1 105 ? -30.443 -12.239 47.082 1.00 81.12 105 PHE A N 1
ATOM 806 C CA . PHE A 1 105 ? -31.244 -12.179 45.860 1.00 81.12 105 PHE A CA 1
ATOM 807 C C . PHE A 1 105 ? -32.708 -12.581 46.085 1.00 81.12 105 PHE A C 1
ATOM 809 O O . PHE A 1 105 ? -33.500 -12.502 45.158 1.00 81.12 105 PHE A O 1
ATOM 816 N N . ALA A 1 106 ? -33.100 -13.000 47.296 1.00 80.81 106 ALA A N 1
ATOM 817 C CA . ALA A 1 106 ? -34.515 -13.206 47.616 1.00 80.81 106 ALA A CA 1
ATOM 818 C C . ALA A 1 106 ? -35.241 -11.866 47.827 1.00 80.81 106 ALA A C 1
ATOM 820 O O . ALA A 1 106 ? -36.454 -11.776 47.651 1.00 80.81 106 ALA A O 1
ATOM 821 N N . SER A 1 107 ? -34.494 -10.824 48.201 1.00 82.00 107 SER A N 1
ATOM 822 C CA . SER A 1 107 ? -34.952 -9.435 48.294 1.00 82.00 107 SER A CA 1
ATOM 823 C C . SER A 1 107 ? -33.933 -8.508 47.619 1.00 82.00 107 SER A C 1
ATOM 825 O O . SER A 1 107 ? -33.173 -7.822 48.309 1.00 82.00 107 SER A O 1
ATOM 827 N N . PRO A 1 108 ? -33.862 -8.505 46.274 1.00 83.19 108 PRO A N 1
ATOM 828 C CA . PRO A 1 108 ? -32.856 -7.737 45.558 1.00 83.19 108 PRO A CA 1
ATOM 829 C C . PRO A 1 108 ? -33.050 -6.236 45.780 1.00 83.19 108 PRO A C 1
ATOM 831 O O . PRO A 1 108 ? -34.169 -5.728 45.858 1.00 83.19 108 PRO A O 1
ATOM 834 N N . LEU A 1 109 ? -31.933 -5.514 45.857 1.00 86.69 109 LEU A N 1
ATOM 835 C CA . LEU A 1 109 ? -31.929 -4.066 46.046 1.00 86.69 109 LEU A CA 1
ATOM 836 C C . LEU A 1 109 ? -32.372 -3.328 44.774 1.00 86.69 109 LEU A C 1
ATOM 838 O O . LEU A 1 109 ? -33.039 -2.298 44.862 1.00 86.69 109 LEU A O 1
ATOM 842 N N . ALA A 1 110 ? -31.983 -3.838 43.601 1.00 88.31 110 ALA A N 1
ATOM 843 C CA . ALA A 1 110 ? -32.347 -3.268 42.308 1.00 88.31 110 ALA A CA 1
ATOM 844 C C . ALA A 1 110 ? -32.769 -4.338 41.303 1.00 88.31 110 ALA A C 1
ATOM 846 O O . ALA A 1 110 ? -32.241 -5.451 41.298 1.00 88.31 110 ALA A O 1
ATOM 847 N N . THR A 1 111 ? -33.637 -3.939 40.381 1.00 90.44 111 THR A N 1
ATOM 848 C CA . THR A 1 111 ? -33.919 -4.685 39.150 1.00 90.44 111 THR A CA 1
ATOM 849 C C . THR A 1 111 ? -33.289 -3.964 37.968 1.00 90.44 111 THR A C 1
ATOM 851 O O . THR A 1 111 ? -33.356 -2.732 37.887 1.00 90.44 111 THR A O 1
ATOM 854 N N . VAL A 1 112 ? -32.714 -4.719 37.040 1.00 90.31 112 VAL A N 1
ATOM 855 C CA . VAL A 1 112 ? -32.055 -4.200 35.844 1.00 90.31 112 VAL A CA 1
ATOM 856 C C . VAL A 1 112 ? -32.678 -4.816 34.597 1.00 90.31 112 VAL A C 1
ATOM 858 O O . VAL A 1 112 ? -32.897 -6.019 34.526 1.00 90.31 112 VAL A O 1
ATOM 861 N N . GLU A 1 113 ? -32.937 -3.989 33.598 1.00 90.00 113 GLU A N 1
ATOM 862 C CA . GLU A 1 113 ? -33.315 -4.400 32.251 1.00 90.00 113 GLU A CA 1
ATOM 863 C C . GLU A 1 113 ? -32.224 -3.913 31.299 1.00 90.00 113 GLU A C 1
ATOM 865 O O . GLU A 1 113 ? -31.851 -2.741 31.315 1.00 90.00 113 GLU A O 1
ATOM 870 N N . MET A 1 114 ? -31.690 -4.804 30.476 1.00 88.25 114 MET A N 1
ATOM 871 C CA . MET A 1 114 ? -30.624 -4.503 29.536 1.00 88.25 114 MET A CA 1
ATOM 872 C C . MET A 1 114 ? -31.026 -4.951 28.141 1.00 88.25 114 MET A C 1
ATOM 874 O O . MET A 1 114 ? -31.423 -6.092 27.926 1.00 88.25 114 MET A O 1
ATOM 878 N N . THR A 1 115 ? -30.916 -4.036 27.187 1.00 85.00 115 THR A N 1
ATOM 879 C CA . THR A 1 115 ? -31.159 -4.296 25.770 1.00 85.00 115 THR A CA 1
ATOM 880 C C . THR A 1 115 ? -29.874 -4.065 25.000 1.00 85.00 115 THR A C 1
ATOM 882 O O . THR A 1 115 ? -29.205 -3.047 25.175 1.00 85.00 115 THR A O 1
ATOM 885 N N . VAL A 1 116 ? -29.542 -5.016 24.141 1.00 80.06 116 VAL A N 1
ATOM 886 C CA . VAL A 1 116 ? -28.329 -5.026 23.341 1.00 80.06 116 VAL A CA 1
ATOM 887 C C . VAL A 1 116 ? -28.745 -5.180 21.887 1.00 80.06 116 VAL A C 1
ATOM 889 O O . VAL A 1 116 ? -29.262 -6.219 21.473 1.00 80.06 116 VAL A O 1
ATOM 892 N N . ARG A 1 117 ? -28.546 -4.104 21.128 1.00 77.88 117 ARG A N 1
ATOM 893 C CA . ARG A 1 117 ? -29.055 -3.956 19.764 1.00 77.88 117 ARG A CA 1
ATOM 894 C C . ARG A 1 117 ? -27.914 -3.901 18.769 1.00 77.88 117 ARG A C 1
ATOM 896 O O . ARG A 1 117 ? -27.002 -3.092 18.937 1.00 77.88 117 ARG A O 1
ATOM 903 N N . ASN A 1 118 ? -28.004 -4.704 17.717 1.00 70.19 118 ASN A N 1
ATOM 904 C CA . ASN A 1 118 ? -27.147 -4.602 16.541 1.00 70.19 118 ASN A CA 1
ATOM 905 C C . ASN A 1 118 ? -27.977 -4.126 15.338 1.00 70.19 118 ASN A C 1
ATOM 907 O O . ASN A 1 118 ? -29.205 -4.043 15.394 1.00 70.19 118 ASN A O 1
ATOM 911 N N . ASN A 1 119 ? -27.310 -3.798 14.238 1.00 67.44 119 ASN A N 1
ATOM 912 C CA . ASN A 1 119 ? -27.987 -3.392 13.010 1.00 67.44 119 ASN A CA 1
ATOM 913 C C . ASN A 1 119 ? -28.200 -4.554 12.019 1.00 67.44 119 ASN A C 1
ATOM 915 O O . ASN A 1 119 ? -28.489 -4.307 10.851 1.00 67.44 119 ASN A O 1
ATOM 919 N N . LEU A 1 120 ? -28.064 -5.805 12.477 1.00 63.50 120 LEU A N 1
ATOM 920 C CA . LEU A 1 120 ? -28.142 -6.999 11.631 1.00 63.50 120 LEU A CA 1
ATOM 921 C C . LEU A 1 120 ? -29.577 -7.521 11.471 1.00 63.50 120 LEU A C 1
ATOM 923 O O . LEU A 1 120 ? -29.890 -8.139 10.458 1.00 63.50 120 LEU A O 1
ATOM 927 N N . LYS A 1 121 ? -30.457 -7.272 12.454 1.00 54.91 121 LYS A N 1
ATOM 928 C CA . LYS A 1 121 ? -31.797 -7.888 12.514 1.00 54.91 121 LYS A CA 1
ATOM 929 C C . LYS A 1 121 ? -33.007 -6.954 12.465 1.00 54.91 121 LYS A C 1
ATOM 931 O O . LYS A 1 121 ? -34.127 -7.449 12.329 1.00 54.91 121 LYS A O 1
ATOM 936 N N . SER A 1 122 ? -32.840 -5.636 12.566 1.00 49.66 122 SER A N 1
ATOM 937 C CA . SER A 1 122 ? -34.002 -4.749 12.722 1.00 49.66 122 SER A CA 1
ATOM 938 C C . SER A 1 122 ? -34.877 -4.679 11.461 1.00 49.66 122 SER A C 1
ATOM 940 O O . SER A 1 122 ? -34.443 -4.219 10.406 1.00 49.66 122 SER A O 1
ATOM 942 N N . LYS A 1 123 ? -36.151 -5.070 11.617 1.00 49.38 123 LYS A N 1
ATOM 943 C CA . LYS A 1 123 ? -37.255 -4.893 10.652 1.00 49.38 123 LYS A CA 1
ATOM 944 C C . LYS A 1 123 ? -37.921 -3.507 10.731 1.00 49.38 123 LYS A C 1
ATOM 946 O O . LYS A 1 123 ? -38.893 -3.264 10.020 1.00 49.38 123 LYS A O 1
ATOM 951 N N . THR A 1 124 ? -37.422 -2.601 11.571 1.00 42.78 124 THR A N 1
ATOM 952 C CA . THR A 1 124 ? -38.053 -1.301 11.856 1.00 42.78 124 THR A CA 1
ATOM 953 C C . THR A 1 124 ? -37.062 -0.151 11.644 1.00 42.78 124 THR A C 1
ATOM 955 O O . THR A 1 124 ? -35.875 -0.272 11.952 1.00 42.78 124 THR A O 1
ATOM 958 N N . GLU A 1 125 ? -37.557 0.986 11.141 1.00 41.56 125 GLU A N 1
ATOM 959 C CA . GLU A 1 125 ? -36.811 2.183 10.688 1.00 41.56 125 GLU A CA 1
ATOM 960 C C . GLU A 1 125 ? -35.825 2.806 11.711 1.00 41.56 125 GLU A C 1
ATOM 962 O O . GLU A 1 125 ? -35.007 3.650 11.354 1.00 41.56 125 GLU A O 1
ATOM 967 N N . LEU A 1 126 ? -35.817 2.352 12.970 1.00 43.84 126 LEU A N 1
ATOM 968 C CA . LEU A 1 126 ? -34.816 2.701 13.994 1.00 43.84 126 LEU A CA 1
ATOM 969 C C . LEU A 1 126 ? -33.435 2.045 13.783 1.00 43.84 126 LEU A C 1
ATOM 971 O O . LEU A 1 126 ? -32.474 2.421 14.459 1.00 43.84 126 LEU A O 1
ATOM 975 N N . ALA A 1 127 ? -33.307 1.125 12.816 1.00 45.50 127 ALA A N 1
ATOM 976 C CA . ALA A 1 127 ? -32.039 0.529 12.374 1.00 45.50 127 ALA A CA 1
ATOM 977 C C . ALA A 1 127 ? -30.979 1.570 11.947 1.00 45.50 127 ALA A C 1
ATOM 979 O O . ALA A 1 127 ? -29.789 1.269 11.926 1.00 45.50 127 ALA A O 1
ATOM 980 N N . ALA A 1 128 ? -31.397 2.801 11.634 1.00 44.28 128 ALA A N 1
ATOM 981 C CA . ALA A 1 128 ? -30.524 3.870 11.156 1.00 44.28 128 ALA A CA 1
ATOM 982 C C . ALA A 1 128 ? -29.555 4.451 12.214 1.00 44.28 128 ALA A C 1
ATOM 984 O O . ALA A 1 128 ? -28.642 5.183 11.841 1.00 44.28 128 ALA A O 1
ATOM 985 N N . SER A 1 129 ? -29.730 4.162 13.514 1.00 58.47 129 SER A N 1
ATOM 986 C CA . SER A 1 129 ? -28.952 4.817 14.588 1.00 58.47 129 SER A CA 1
ATOM 987 C C . SER A 1 129 ? -27.693 4.054 15.034 1.00 58.47 129 SER A C 1
ATOM 989 O O . SER A 1 129 ? -26.733 4.668 15.501 1.00 58.47 129 SER A O 1
ATOM 991 N N . VAL A 1 130 ? -27.651 2.723 14.890 1.00 58.91 130 VAL A N 1
ATOM 992 C CA . VAL A 1 130 ? -26.493 1.914 15.314 1.00 58.91 130 VAL A CA 1
ATOM 993 C C . VAL A 1 130 ? -25.555 1.710 14.117 1.00 58.91 130 VAL A C 1
ATOM 995 O O . VAL A 1 130 ? -25.974 1.104 13.128 1.00 58.91 130 VAL A O 1
ATOM 998 N N . PRO A 1 131 ? -24.298 2.203 14.162 1.00 54.81 131 PRO A N 1
ATOM 999 C CA . PRO A 1 131 ? -23.330 1.978 13.090 1.00 54.81 131 PRO A CA 1
ATOM 1000 C C . PRO A 1 131 ? -23.139 0.486 12.794 1.00 54.81 131 PRO A C 1
ATOM 1002 O O . PRO A 1 131 ? -23.266 -0.347 13.692 1.00 54.81 131 PRO A O 1
ATOM 1005 N N . LYS A 1 132 ? -22.781 0.148 11.546 1.00 56.72 132 LYS A N 1
ATOM 1006 C CA . LYS A 1 132 ? -22.387 -1.225 11.186 1.00 56.72 132 LYS A CA 1
ATOM 1007 C C . LYS A 1 132 ? -21.309 -1.736 12.139 1.00 56.72 132 LYS A C 1
ATOM 1009 O O . LYS A 1 132 ? -20.387 -0.993 12.476 1.00 56.72 132 LYS A O 1
ATOM 1014 N N . ARG A 1 133 ? -21.453 -2.999 12.558 1.00 60.47 133 ARG A N 1
ATOM 1015 C CA . ARG A 1 133 ? -20.520 -3.711 13.448 1.00 60.47 133 ARG A CA 1
ATOM 1016 C C . ARG A 1 133 ? -20.279 -3.004 14.772 1.00 60.47 133 ARG A C 1
ATOM 1018 O O . ARG A 1 133 ? -19.205 -3.071 15.361 1.00 60.47 133 ARG A O 1
ATOM 1025 N N . ALA A 1 134 ? -21.296 -2.298 15.232 1.00 67.44 134 ALA A N 1
ATOM 1026 C CA . ALA A 1 134 ? -21.364 -1.762 16.566 1.00 67.44 134 ALA A CA 1
ATOM 1027 C C . ALA A 1 134 ? -22.637 -2.281 17.220 1.00 67.44 134 ALA A C 1
ATOM 1029 O O . ALA A 1 134 ? -23.610 -2.647 16.557 1.00 67.44 134 ALA A O 1
ATOM 1030 N N . VAL A 1 135 ? -22.619 -2.289 18.542 1.00 74.69 135 VAL A N 1
ATOM 1031 C CA . VAL A 1 135 ? -23.773 -2.662 19.339 1.00 74.69 135 VAL A CA 1
ATOM 1032 C C . VAL A 1 135 ? -24.088 -1.522 20.284 1.00 74.69 135 VAL A C 1
ATOM 1034 O O . VAL A 1 135 ? -23.207 -0.987 20.959 1.00 74.69 135 VAL A O 1
ATOM 1037 N N . ASN A 1 136 ? -25.355 -1.130 20.317 1.00 79.19 136 ASN A N 1
ATOM 1038 C CA . ASN A 1 136 ? -25.855 -0.219 21.329 1.00 79.19 136 ASN A CA 1
ATOM 1039 C C . ASN A 1 136 ? -26.296 -1.040 22.541 1.00 79.19 136 ASN A C 1
ATOM 1041 O O . ASN A 1 136 ? -27.155 -1.916 22.426 1.00 79.19 136 ASN A O 1
ATOM 1045 N N . ILE A 1 137 ? -25.689 -0.756 23.687 1.00 82.75 137 ILE A N 1
ATOM 1046 C CA . ILE A 1 137 ? -26.052 -1.337 24.974 1.00 82.75 137 ILE A CA 1
ATOM 1047 C C . ILE A 1 137 ? -26.823 -0.268 25.733 1.00 82.75 137 ILE A C 1
ATOM 1049 O O . ILE A 1 137 ? -26.286 0.801 26.031 1.00 82.75 137 ILE A O 1
ATOM 1053 N N . ARG A 1 138 ? -28.071 -0.575 26.074 1.00 86.50 138 ARG A N 1
ATOM 1054 C CA . ARG A 1 138 ? -28.922 0.259 26.915 1.00 86.50 138 ARG A CA 1
ATOM 1055 C C . ARG A 1 138 ? -29.293 -0.507 28.170 1.00 86.50 138 ARG A C 1
ATOM 1057 O O . ARG A 1 138 ? -29.931 -1.552 28.094 1.00 86.50 138 ARG A O 1
ATOM 1064 N N . VAL A 1 139 ? -28.940 0.047 29.318 1.00 88.00 139 VAL A N 1
ATOM 1065 C CA . VAL A 1 139 ? -29.224 -0.516 30.636 1.00 88.00 139 VAL A CA 1
ATOM 1066 C C . VAL A 1 139 ? -30.159 0.418 31.389 1.00 88.00 139 VAL A C 1
ATOM 1068 O O . VAL A 1 139 ? -29.894 1.614 31.497 1.00 88.00 139 VAL A O 1
ATOM 1071 N N . VAL A 1 140 ? -31.236 -0.129 31.941 1.00 91.56 140 VAL A N 1
ATOM 1072 C CA . VAL A 1 140 ? -32.203 0.561 32.793 1.00 91.56 140 VAL A CA 1
ATOM 1073 C C . VAL A 1 140 ? -32.216 -0.121 34.156 1.00 91.56 140 VAL A C 1
ATOM 1075 O O . VAL A 1 140 ? -32.665 -1.255 34.280 1.00 91.56 140 VAL A O 1
ATOM 1078 N N . ALA A 1 141 ? -31.747 0.568 35.192 1.00 91.62 141 ALA A N 1
ATOM 1079 C CA . ALA A 1 141 ? -31.768 0.080 36.568 1.00 91.62 141 ALA A CA 1
ATOM 1080 C C . ALA A 1 141 ? -32.812 0.834 37.399 1.00 91.62 141 ALA A C 1
ATOM 1082 O O . ALA A 1 141 ? -32.924 2.062 37.308 1.00 91.62 141 ALA A O 1
ATOM 1083 N N . LYS A 1 142 ? -33.561 0.105 38.229 1.00 91.06 142 LYS A N 1
ATOM 1084 C CA . LYS A 1 142 ? -34.608 0.639 39.110 1.00 91.06 142 LYS A CA 1
ATOM 1085 C C . LYS A 1 142 ? -34.307 0.253 40.561 1.00 91.06 142 LYS A C 1
ATOM 1087 O O . LYS A 1 142 ? -34.165 -0.930 40.859 1.00 91.06 142 LYS A O 1
ATOM 1092 N N . VAL A 1 143 ? -34.227 1.249 41.446 1.00 88.81 143 VAL A N 1
ATOM 1093 C CA . VAL A 1 143 ? -34.087 1.090 42.907 1.00 88.81 143 VAL A CA 1
ATOM 1094 C C . VAL A 1 143 ? -35.151 1.949 43.574 1.00 88.81 143 VAL A C 1
ATOM 1096 O O . VAL A 1 143 ? -35.130 3.173 43.433 1.00 88.81 143 VAL A O 1
ATOM 1099 N N . GLY A 1 144 ? -36.093 1.324 44.283 1.00 83.62 144 GLY A N 1
ATOM 1100 C CA . GLY A 1 144 ? -37.207 2.041 44.909 1.00 83.62 144 GLY A CA 1
ATOM 1101 C C . GLY A 1 144 ? -37.974 2.899 43.893 1.00 83.62 144 GLY A C 1
ATOM 1102 O O . GLY A 1 144 ? -38.530 2.382 42.926 1.00 83.62 144 GLY A O 1
ATOM 1103 N N . GLY A 1 145 ? -37.993 4.221 44.106 1.00 81.81 145 GLY A N 1
ATOM 1104 C CA . GLY A 1 145 ? -38.621 5.192 43.197 1.00 81.81 145 GLY A CA 1
ATOM 1105 C C . GLY A 1 145 ? -37.691 5.794 42.134 1.00 81.81 145 GLY A C 1
ATOM 1106 O O . GLY A 1 145 ? -38.119 6.665 41.375 1.00 81.81 145 GLY A O 1
ATOM 1107 N N . VAL A 1 146 ? -36.418 5.391 42.083 1.00 86.06 146 VAL A N 1
ATOM 1108 C CA . VAL A 1 146 ? -35.402 5.976 41.199 1.00 86.06 146 VAL A CA 1
ATOM 1109 C C . VAL A 1 146 ? -35.116 5.052 40.019 1.00 86.06 146 VAL A C 1
ATOM 1111 O O . VAL A 1 146 ? -34.844 3.867 40.189 1.00 86.06 146 VAL A O 1
ATOM 1114 N N . THR A 1 147 ? -35.120 5.620 38.812 1.00 89.94 147 THR A N 1
ATOM 1115 C CA . THR A 1 147 ? -34.694 4.939 37.579 1.00 89.94 147 THR A CA 1
ATOM 1116 C C . THR A 1 147 ? -33.429 5.595 37.031 1.00 89.94 147 THR A C 1
ATOM 1118 O O . THR A 1 147 ? -33.343 6.824 36.950 1.00 89.94 147 THR A O 1
ATOM 1121 N N . ARG A 1 148 ? -32.443 4.785 36.638 1.00 89.00 148 ARG A N 1
ATOM 1122 C CA . ARG A 1 148 ? -31.223 5.218 35.948 1.00 89.00 148 ARG A CA 1
ATOM 1123 C C . ARG A 1 148 ? -31.088 4.505 34.617 1.00 89.00 148 ARG A C 1
ATOM 1125 O O . ARG A 1 148 ? -31.361 3.316 34.525 1.00 89.00 148 ARG A O 1
ATOM 1132 N N . VAL A 1 149 ? -30.658 5.256 33.609 1.00 87.62 149 VAL A N 1
ATOM 1133 C CA . VAL A 1 149 ? -30.404 4.749 32.263 1.00 87.62 149 VAL A CA 1
ATOM 1134 C C . VAL A 1 149 ? -28.945 5.016 31.925 1.00 87.62 149 VAL A C 1
ATOM 1136 O O . VAL A 1 149 ? -28.481 6.145 32.083 1.00 87.62 149 VAL A O 1
ATOM 1139 N N . VAL A 1 150 ? -28.240 3.978 31.489 1.00 84.56 150 VAL A N 1
ATOM 1140 C CA . VAL A 1 150 ? -26.883 4.052 30.946 1.00 84.56 150 VAL A CA 1
ATOM 1141 C C . VAL A 1 150 ? -26.941 3.525 29.523 1.00 84.56 150 VAL A C 1
ATOM 1143 O O . VAL A 1 150 ? -27.473 2.445 29.278 1.00 84.56 150 VAL A O 1
ATOM 1146 N N . GLU A 1 151 ? -26.415 4.303 28.588 1.00 79.69 151 GLU A N 1
ATOM 1147 C CA . GLU A 1 151 ? -26.328 3.931 27.182 1.00 79.69 151 GLU A CA 1
ATOM 1148 C C . GLU A 1 151 ? -24.877 4.039 26.731 1.00 79.69 151 GLU A C 1
ATOM 1150 O O . GLU A 1 151 ? -24.182 5.000 27.065 1.00 79.69 151 GLU A O 1
ATOM 1155 N N . GLY A 1 152 ? -24.421 3.046 25.976 1.00 72.56 152 GLY A N 1
ATOM 1156 C CA . GLY A 1 152 ? -23.078 3.021 25.420 1.00 72.56 152 GLY A CA 1
ATOM 1157 C C . GLY A 1 152 ? -23.057 2.340 24.063 1.00 72.56 152 GLY A C 1
ATOM 1158 O O . GLY A 1 152 ? -23.825 1.416 23.796 1.00 72.56 152 GLY A O 1
ATOM 1159 N N . LEU A 1 153 ? -22.166 2.816 23.200 1.00 73.31 153 LEU A N 1
ATOM 1160 C CA . LEU A 1 153 ? -21.875 2.180 21.925 1.00 73.31 153 LEU A CA 1
ATOM 1161 C C . LEU A 1 153 ? -20.594 1.364 22.074 1.00 73.31 153 LEU A C 1
ATOM 1163 O O . LEU A 1 153 ? -19.533 1.928 22.339 1.00 73.31 153 LEU A O 1
ATOM 1167 N N . LEU A 1 154 ? -20.693 0.052 21.883 1.00 70.75 154 LEU A N 1
ATOM 1168 C CA . LEU A 1 154 ? -19.544 -0.842 21.873 1.00 70.75 154 LEU A CA 1
ATOM 1169 C C . LEU A 1 154 ? -19.155 -1.157 20.428 1.00 70.75 154 LEU A C 1
ATOM 1171 O O . LEU A 1 154 ? -20.015 -1.420 19.585 1.00 70.75 154 LEU A O 1
ATOM 1175 N N . ARG A 1 155 ? -17.850 -1.150 20.150 1.00 66.19 155 ARG A N 1
ATOM 1176 C CA . ARG A 1 155 ? -17.271 -1.594 18.877 1.00 66.19 155 ARG A CA 1
ATOM 1177 C C . ARG A 1 155 ? -16.279 -2.726 19.136 1.00 66.19 155 ARG A C 1
ATOM 1179 O O . ARG A 1 155 ? -15.591 -2.671 20.158 1.00 66.19 155 ARG A O 1
ATOM 1186 N N . PRO A 1 156 ? -16.180 -3.723 18.243 1.00 59.84 156 PRO A N 1
ATOM 1187 C CA . PRO A 1 156 ? -15.105 -4.696 18.287 1.00 59.84 156 PRO A CA 1
ATOM 1188 C C . PRO A 1 156 ? -13.771 -3.967 18.265 1.00 59.84 156 PRO A C 1
ATOM 1190 O O . PRO A 1 156 ? -13.555 -3.072 17.446 1.00 59.84 156 PRO A O 1
ATOM 1193 N N . GLN A 1 157 ? -12.872 -4.355 19.162 1.00 54.62 157 GLN A N 1
ATOM 1194 C CA . GLN A 1 157 ? -11.492 -3.919 19.067 1.00 54.62 157 GLN A CA 1
ATOM 1195 C C . GLN A 1 157 ? -10.890 -4.519 17.791 1.00 54.62 157 GLN A C 1
ATOM 1197 O O . GLN A 1 157 ? -10.943 -5.735 17.585 1.00 54.62 157 GLN A O 1
ATOM 1202 N N . VAL A 1 158 ? -10.364 -3.655 16.922 1.00 48.81 158 VAL A N 1
ATOM 1203 C CA . VAL A 1 158 ? -9.693 -4.053 15.678 1.00 48.81 158 VAL A CA 1
ATOM 1204 C C . VAL A 1 158 ? -8.516 -4.974 16.027 1.00 48.81 158 VAL A C 1
ATOM 1206 O O . VAL A 1 158 ? -7.840 -4.740 17.027 1.00 48.81 158 VAL A O 1
ATOM 1209 N N . GLN A 1 159 ? -8.291 -6.042 15.251 1.00 47.50 159 GLN A N 1
ATOM 1210 C CA . GLN A 1 159 ? -7.203 -6.999 15.519 1.00 47.50 159 GLN A CA 1
ATOM 1211 C C . GLN A 1 159 ? -5.819 -6.341 15.453 1.00 47.50 159 GLN A C 1
ATOM 1213 O O . GLN A 1 159 ? -4.951 -6.686 16.247 1.00 47.50 159 GLN A O 1
ATOM 1218 N N . SER A 1 160 ? -5.650 -5.351 14.575 1.00 51.06 160 SER A N 1
ATOM 1219 C CA . SER A 1 160 ? -4.508 -4.449 14.596 1.00 51.06 160 SER A CA 1
ATOM 1220 C C . SER A 1 160 ? -4.960 -3.008 14.359 1.00 51.06 160 SER A C 1
ATOM 1222 O O . SER A 1 160 ? -5.929 -2.730 13.651 1.00 51.06 160 SER A O 1
ATOM 1224 N N . HIS A 1 161 ? -4.249 -2.100 15.018 1.00 57.25 161 HIS A N 1
ATOM 1225 C CA . HIS A 1 161 ? -4.362 -0.652 14.898 1.00 57.25 161 HIS A CA 1
ATOM 1226 C C . HIS A 1 161 ? -3.254 -0.076 13.993 1.00 57.25 161 HIS A C 1
ATOM 1228 O O . HIS A 1 161 ? -3.039 1.137 13.959 1.00 57.25 161 HIS A O 1
ATOM 1234 N N . GLU A 1 162 ? -2.501 -0.946 13.320 1.00 62.75 162 GLU A N 1
ATOM 1235 C CA . GLU A 1 162 ? -1.253 -0.608 12.652 1.00 62.75 162 GLU A CA 1
ATOM 1236 C C . GLU A 1 162 ? -1.465 -0.459 11.143 1.00 62.75 162 GLU A C 1
ATOM 1238 O O . GLU A 1 162 ? -1.999 -1.337 10.472 1.00 62.75 162 GLU A O 1
ATOM 1243 N N . SER A 1 163 ? -1.026 0.678 10.614 1.00 67.94 163 SER A N 1
ATOM 1244 C CA . SER A 1 163 ? -0.864 0.943 9.184 1.00 67.94 163 SER A CA 1
ATOM 1245 C C . SER A 1 163 ? 0.341 0.183 8.615 1.00 67.94 163 SER A C 1
ATOM 1247 O O . SER A 1 163 ? 0.393 -0.080 7.418 1.00 67.94 163 SER A O 1
ATOM 1249 N N . LEU A 1 164 ? 1.316 -0.154 9.468 1.00 71.94 164 LEU A N 1
ATOM 1250 C CA . LEU A 1 164 ? 2.473 -0.988 9.152 1.00 71.94 164 LEU A CA 1
ATOM 1251 C C . LEU A 1 164 ? 2.970 -1.673 10.428 1.00 71.94 164 LEU A C 1
ATOM 1253 O O . LEU A 1 164 ? 3.196 -1.005 11.438 1.00 71.94 164 LEU A O 1
ATOM 1257 N N . ALA A 1 165 ? 3.187 -2.983 10.377 1.00 73.88 165 ALA A N 1
ATOM 1258 C CA . ALA A 1 165 ? 3.698 -3.738 11.510 1.00 73.88 165 ALA A CA 1
ATOM 1259 C C . ALA A 1 165 ? 4.702 -4.797 11.048 1.00 73.88 165 ALA A C 1
ATOM 1261 O O . ALA A 1 165 ? 4.491 -5.439 10.020 1.00 73.88 165 ALA A O 1
ATOM 1262 N N . ALA A 1 166 ? 5.782 -4.988 11.803 1.00 65.81 166 ALA A N 1
ATOM 1263 C CA . ALA A 1 166 ? 6.748 -6.055 11.565 1.00 65.81 166 ALA A CA 1
ATOM 1264 C C . ALA A 1 166 ? 7.121 -6.745 12.878 1.00 65.81 166 ALA A C 1
ATOM 1266 O O . ALA A 1 166 ? 7.366 -6.087 13.889 1.00 65.81 166 ALA A O 1
ATOM 1267 N N . GLY A 1 167 ? 7.235 -8.075 12.844 1.00 60.12 167 GLY A N 1
ATOM 1268 C CA . GLY A 1 167 ? 7.618 -8.874 14.013 1.00 60.12 167 GLY A CA 1
ATOM 1269 C C . GLY A 1 167 ? 9.058 -8.649 14.492 1.00 60.12 167 GLY A C 1
ATOM 1270 O O . GLY A 1 167 ? 9.384 -9.018 15.615 1.00 60.12 167 GLY A O 1
ATOM 1271 N N . ARG A 1 168 ? 9.920 -8.033 13.670 1.00 71.81 168 ARG A N 1
ATOM 1272 C CA . ARG A 1 168 ? 11.301 -7.694 14.038 1.00 71.81 168 ARG A CA 1
ATOM 1273 C C . ARG A 1 168 ? 11.639 -6.249 13.680 1.00 71.81 168 ARG A C 1
ATOM 1275 O O . ARG A 1 168 ? 11.223 -5.352 14.401 1.00 71.81 168 ARG A O 1
ATOM 1282 N N . ASP A 1 169 ? 12.332 -6.019 12.572 1.00 77.94 169 ASP A N 1
ATOM 1283 C CA . ASP A 1 169 ? 12.846 -4.699 12.213 1.00 77.94 169 ASP A CA 1
ATOM 1284 C C . ASP A 1 169 ? 11.998 -4.059 11.105 1.00 77.94 169 ASP A C 1
ATOM 1286 O O . ASP A 1 169 ? 11.541 -4.743 10.189 1.00 77.94 169 ASP A O 1
ATOM 1290 N N . ILE A 1 170 ? 11.819 -2.741 11.169 1.00 82.12 170 ILE A N 1
ATOM 1291 C CA . ILE A 1 170 ? 11.362 -1.908 10.052 1.00 82.12 170 ILE A CA 1
ATOM 1292 C C . ILE A 1 170 ? 12.501 -0.951 9.726 1.00 82.12 170 ILE A C 1
ATOM 1294 O O . ILE A 1 170 ? 12.844 -0.107 10.553 1.00 82.12 170 ILE A O 1
ATOM 1298 N N . ASP A 1 171 ? 13.051 -1.037 8.517 1.00 85.88 171 ASP A N 1
ATOM 1299 C CA . ASP A 1 171 ? 14.022 -0.064 8.017 1.00 85.88 171 ASP A CA 1
ATOM 1300 C C . ASP A 1 171 ? 13.480 0.665 6.788 1.00 85.88 171 ASP A C 1
ATOM 1302 O O . ASP A 1 171 ? 13.371 0.112 5.697 1.00 85.88 171 ASP A O 1
ATOM 1306 N N . LEU A 1 172 ? 13.127 1.929 6.996 1.00 84.31 172 LEU A N 1
ATOM 1307 C CA . LEU A 1 172 ? 12.713 2.888 5.979 1.00 84.31 172 LEU A CA 1
ATOM 1308 C C . LEU A 1 172 ? 13.706 4.056 5.885 1.00 84.31 172 LEU A C 1
ATOM 1310 O O . LEU A 1 172 ? 13.414 5.047 5.218 1.00 84.31 172 LEU A O 1
ATOM 1314 N N . SER A 1 173 ? 14.870 3.977 6.538 1.00 78.50 173 SER A N 1
ATOM 1315 C CA . SER A 1 173 ? 15.820 5.094 6.656 1.00 78.50 173 SER A CA 1
ATOM 1316 C C . SER A 1 173 ? 16.447 5.527 5.328 1.00 78.50 173 SER A C 1
ATOM 1318 O O . SER A 1 173 ? 16.864 6.676 5.192 1.00 78.50 173 SER A O 1
ATOM 1320 N N . SER A 1 174 ? 16.481 4.6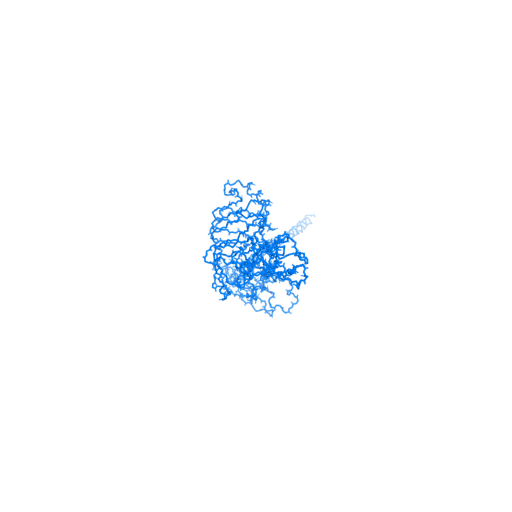26 4.345 1.00 71.44 174 SER A N 1
ATOM 1321 C CA . SER A 1 174 ? 17.004 4.847 2.994 1.00 71.44 174 SER A CA 1
ATOM 1322 C C . SER A 1 174 ? 15.939 5.281 1.979 1.00 71.44 174 SER A C 1
ATOM 1324 O O . SER A 1 174 ? 16.259 5.458 0.803 1.00 71.44 174 SER A O 1
ATOM 1326 N N . THR A 1 175 ? 14.686 5.470 2.407 1.00 65.62 175 THR A N 1
ATOM 1327 C CA . THR A 1 175 ? 13.595 5.866 1.506 1.00 65.62 175 THR A CA 1
ATOM 1328 C C . THR A 1 175 ? 13.846 7.273 0.965 1.00 65.62 175 THR A C 1
ATOM 1330 O O . THR A 1 175 ? 13.950 8.235 1.726 1.00 65.62 175 THR A O 1
ATOM 1333 N N . ALA A 1 176 ? 13.936 7.408 -0.359 1.00 56.97 176 ALA A N 1
ATOM 1334 C CA . ALA A 1 176 ? 14.038 8.705 -1.014 1.00 56.97 176 ALA A CA 1
ATOM 1335 C C . ALA A 1 176 ? 12.643 9.347 -1.109 1.00 56.97 176 ALA A C 1
ATOM 1337 O O . ALA A 1 176 ? 11.828 8.937 -1.931 1.00 56.97 176 ALA A O 1
ATOM 1338 N N . GLY A 1 177 ? 12.372 10.362 -0.285 1.00 67.25 177 GLY A N 1
ATOM 1339 C CA . GLY A 1 177 ? 11.140 11.155 -0.349 1.00 67.25 177 GLY A CA 1
ATOM 1340 C C . GLY A 1 177 ? 10.245 11.040 0.887 1.00 67.25 177 GLY A C 1
ATOM 1341 O O . GLY A 1 177 ? 10.669 10.587 1.944 1.00 67.25 177 GLY A O 1
ATOM 1342 N N . LEU A 1 178 ? 9.003 11.517 0.753 1.00 74.50 178 LEU A N 1
ATOM 1343 C CA . LEU A 1 178 ? 8.036 11.594 1.849 1.00 74.50 178 LEU A CA 1
ATOM 1344 C C . LEU A 1 178 ? 7.405 10.223 2.138 1.00 74.50 178 LEU A C 1
ATOM 1346 O O . LEU A 1 178 ? 6.586 9.741 1.357 1.00 74.50 178 LEU A O 1
ATOM 1350 N N . THR A 1 179 ? 7.687 9.655 3.306 1.00 77.25 179 THR A N 1
ATOM 1351 C CA . THR A 1 179 ? 6.997 8.474 3.834 1.00 77.25 179 THR A CA 1
ATOM 1352 C C . THR A 1 179 ? 5.719 8.899 4.552 1.00 77.25 179 THR A C 1
ATOM 1354 O O . THR A 1 179 ? 5.748 9.558 5.597 1.00 77.25 179 THR A O 1
ATOM 1357 N N . ARG A 1 180 ? 4.568 8.518 3.991 1.00 75.94 180 ARG A N 1
ATOM 1358 C CA . ARG A 1 180 ? 3.243 8.857 4.523 1.00 75.94 180 ARG A CA 1
ATOM 1359 C C . ARG A 1 180 ? 2.548 7.616 5.074 1.00 75.94 180 ARG A C 1
ATOM 1361 O O . ARG A 1 180 ? 2.349 6.648 4.349 1.00 75.94 180 ARG A O 1
ATOM 1368 N N . PHE A 1 181 ? 2.124 7.687 6.332 1.00 73.50 181 PHE A N 1
ATOM 1369 C CA . PHE A 1 181 ? 1.333 6.643 6.980 1.00 73.50 181 PHE A CA 1
ATOM 1370 C C . PHE A 1 181 ? -0.125 7.076 7.089 1.00 73.50 181 PHE A C 1
ATOM 1372 O O . PHE A 1 181 ? -0.440 8.141 7.639 1.00 73.50 181 PHE A O 1
ATOM 1379 N N . GLU A 1 182 ? -1.021 6.237 6.576 1.00 65.81 182 GLU A N 1
ATOM 1380 C CA . GLU A 1 182 ? -2.455 6.500 6.524 1.00 65.81 182 GLU A CA 1
ATOM 1381 C C . GLU A 1 182 ? -3.265 5.293 6.969 1.00 65.81 182 GLU A C 1
ATOM 1383 O O . GLU A 1 182 ? -2.909 4.151 6.696 1.00 65.81 182 GLU A O 1
ATOM 1388 N N . SER A 1 183 ? -4.405 5.572 7.592 1.00 57.00 183 SER A N 1
ATOM 1389 C CA . SER A 1 183 ? -5.392 4.571 7.964 1.00 57.00 183 SER A CA 1
ATOM 1390 C C . SER A 1 183 ? -6.792 5.059 7.618 1.00 57.00 183 SER A C 1
ATOM 1392 O O . SER A 1 183 ? -7.074 6.262 7.628 1.00 57.00 183 SER A O 1
ATOM 1394 N N . LYS A 1 184 ? -7.685 4.109 7.315 1.00 50.88 184 LYS A N 1
ATOM 1395 C CA . LYS A 1 184 ? -9.112 4.381 7.079 1.00 50.88 184 LYS A CA 1
ATOM 1396 C C . LYS A 1 184 ? -9.855 4.743 8.359 1.00 50.88 184 LYS A C 1
ATOM 1398 O O . LYS A 1 184 ? -10.895 5.395 8.277 1.00 50.88 184 LYS A O 1
ATOM 1403 N N . ASP A 1 185 ? -9.334 4.345 9.519 1.00 48.59 185 ASP A N 1
ATOM 1404 C CA . ASP A 1 185 ? -9.827 4.833 10.798 1.00 48.59 185 ASP A CA 1
ATOM 1405 C C . ASP A 1 185 ? -9.012 6.079 11.201 1.00 48.59 185 ASP A C 1
ATOM 1407 O O . ASP A 1 185 ? -7.827 5.973 11.526 1.00 48.59 185 ASP A O 1
ATOM 1411 N N . PRO A 1 186 ? -9.622 7.281 11.182 1.00 47.53 186 PRO A N 1
ATOM 1412 C CA . PRO A 1 186 ? -8.930 8.538 11.460 1.00 47.53 186 PRO A CA 1
ATOM 1413 C C . PRO A 1 186 ? -8.423 8.669 12.904 1.00 47.53 186 PRO A C 1
ATOM 1415 O O . PRO A 1 186 ? -7.765 9.664 13.209 1.00 47.53 186 PRO A O 1
ATOM 1418 N N . TYR A 1 187 ? -8.746 7.721 13.786 1.00 46.97 187 TYR A N 1
ATOM 1419 C CA . TYR A 1 187 ? -8.296 7.684 15.178 1.00 46.97 187 TYR A CA 1
ATOM 1420 C C . TYR A 1 187 ? -7.203 6.639 15.429 1.00 46.97 187 TYR A C 1
ATOM 1422 O O . TYR A 1 187 ? -6.783 6.454 16.570 1.00 46.97 187 TYR A O 1
ATOM 1430 N N . VAL A 1 188 ? -6.767 5.933 14.384 1.00 55.12 188 VAL A N 1
ATOM 1431 C CA . VAL A 1 188 ? -5.938 4.737 14.507 1.00 55.12 188 VAL A CA 1
ATOM 1432 C C . VAL A 1 188 ? -4.931 4.710 13.362 1.00 55.12 188 VAL A C 1
ATOM 1434 O O . VAL A 1 188 ? -5.256 4.255 12.275 1.00 55.12 188 VAL A O 1
ATOM 1437 N N . ASN A 1 189 ? -3.713 5.201 13.586 1.00 66.19 189 ASN A N 1
ATOM 1438 C CA . ASN A 1 189 ? -2.647 5.201 12.581 1.00 66.19 189 ASN A CA 1
ATOM 1439 C C . ASN A 1 189 ? -1.316 4.837 13.243 1.00 66.19 189 ASN A C 1
ATOM 1441 O O . ASN A 1 189 ? -0.636 5.717 13.763 1.00 66.19 189 ASN A O 1
ATOM 1445 N N . ARG A 1 190 ? -0.969 3.547 13.292 1.00 73.81 190 ARG A N 1
ATOM 1446 C CA . ARG A 1 190 ? 0.226 3.089 14.020 1.00 73.81 190 ARG A CA 1
ATOM 1447 C C . ARG A 1 190 ? 1.263 2.424 13.121 1.00 73.81 190 ARG A C 1
ATOM 1449 O O . ARG A 1 190 ? 0.910 1.708 12.195 1.00 73.81 190 ARG A O 1
ATOM 1456 N N . VAL A 1 191 ? 2.536 2.637 13.411 1.00 80.19 191 VAL A N 1
ATOM 1457 C CA . VAL A 1 191 ? 3.671 1.937 12.804 1.00 80.19 191 VAL A CA 1
ATOM 1458 C C . VAL A 1 191 ? 4.423 1.240 13.919 1.00 80.19 191 VAL A C 1
ATOM 1460 O O . VAL A 1 191 ? 4.768 1.887 14.910 1.00 80.19 191 VAL A O 1
ATOM 1463 N N . ARG A 1 192 ? 4.672 -0.063 13.784 1.00 78.31 192 ARG A N 1
ATOM 1464 C CA . ARG A 1 192 ? 5.277 -0.832 14.871 1.00 78.31 192 ARG A CA 1
ATOM 1465 C C . ARG A 1 192 ? 6.329 -1.828 14.416 1.00 78.31 192 ARG A C 1
ATOM 1467 O O . ARG A 1 192 ? 6.059 -2.666 13.563 1.00 78.31 192 ARG A O 1
ATOM 1474 N N . ALA A 1 193 ? 7.496 -1.776 15.049 1.00 77.25 193 ALA A N 1
ATOM 1475 C CA . ALA A 1 193 ? 8.546 -2.779 14.905 1.00 77.25 193 ALA A CA 1
ATOM 1476 C C . ALA A 1 193 ? 8.702 -3.581 16.207 1.00 77.25 193 ALA A C 1
ATOM 1478 O O . ALA A 1 193 ? 8.709 -3.001 17.295 1.00 77.25 193 ALA A O 1
ATOM 1479 N N . GLY A 1 194 ? 8.834 -4.904 16.100 1.00 69.81 194 GLY A N 1
ATOM 1480 C CA . GLY A 1 194 ? 9.085 -5.799 17.234 1.00 69.81 194 GLY A CA 1
ATOM 1481 C C . GLY A 1 194 ? 10.490 -5.688 17.844 1.00 69.81 194 GLY A C 1
ATOM 1482 O O . GLY A 1 194 ? 10.698 -6.157 18.956 1.00 69.81 194 GLY A O 1
ATOM 1483 N N . SER A 1 195 ? 11.438 -5.063 17.144 1.00 78.62 195 SER A N 1
ATOM 1484 C CA . SER A 1 195 ? 12.803 -4.778 17.599 1.00 78.62 195 SER A CA 1
ATOM 1485 C C . SER A 1 195 ? 13.182 -3.351 17.191 1.00 78.62 195 SER A C 1
ATOM 1487 O O . SER A 1 195 ? 12.865 -2.422 17.937 1.00 78.62 195 SER A O 1
ATOM 1489 N N . ASP A 1 196 ? 13.783 -3.148 16.012 1.00 84.12 196 ASP A N 1
ATOM 1490 C CA . ASP A 1 196 ? 14.279 -1.834 15.588 1.00 84.12 196 ASP A CA 1
ATOM 1491 C C . ASP A 1 196 ? 13.361 -1.144 14.556 1.00 84.12 196 ASP A C 1
ATOM 1493 O O . ASP A 1 196 ? 12.938 -1.745 13.571 1.00 84.12 196 ASP A O 1
ATOM 1497 N N . LEU A 1 197 ? 13.084 0.149 14.747 1.00 88.19 197 LEU A N 1
ATOM 1498 C CA . LEU A 1 197 ? 12.367 1.017 13.808 1.00 88.19 197 LEU A CA 1
ATOM 1499 C C . LEU A 1 197 ? 13.283 2.149 13.328 1.00 88.19 197 LEU A C 1
ATOM 1501 O O . LEU A 1 197 ? 13.609 3.074 14.079 1.00 88.19 197 LEU A O 1
ATOM 1505 N N . PHE A 1 198 ? 13.655 2.109 12.054 1.00 90.12 198 PHE A N 1
ATOM 1506 C CA . PHE A 1 198 ? 14.421 3.152 11.386 1.00 90.12 198 PHE A CA 1
ATOM 1507 C C . PHE A 1 198 ? 13.525 3.872 10.383 1.00 90.12 198 PHE A C 1
ATOM 1509 O O . PHE A 1 198 ? 13.085 3.300 9.392 1.00 90.12 198 PHE A O 1
ATOM 1516 N N . LEU A 1 199 ? 13.237 5.140 10.641 1.00 89.31 199 LEU A N 1
ATOM 1517 C CA . LEU A 1 199 ? 12.440 5.996 9.770 1.00 89.31 199 LEU A CA 1
ATOM 1518 C C . LEU A 1 199 ? 13.337 7.053 9.102 1.00 89.31 199 LEU A C 1
ATOM 1520 O O . LEU A 1 199 ? 14.415 7.357 9.626 1.00 89.31 199 LEU A O 1
ATOM 1524 N N . PRO A 1 200 ? 12.907 7.653 7.977 1.00 87.62 200 PRO A N 1
ATOM 1525 C CA . PRO A 1 200 ? 13.536 8.853 7.426 1.00 87.62 200 PRO A CA 1
ATOM 1526 C C . PRO A 1 200 ? 13.593 10.013 8.439 1.00 87.62 200 PRO A C 1
ATOM 1528 O O . PRO A 1 200 ? 12.989 9.939 9.517 1.00 87.62 200 PRO A O 1
ATOM 1531 N N . PRO A 1 201 ? 14.296 11.115 8.120 1.00 85.75 201 PRO A N 1
ATOM 1532 C CA . PRO A 1 201 ? 14.223 12.339 8.912 1.00 85.75 201 PRO A CA 1
ATOM 1533 C C . PRO A 1 201 ? 12.770 12.764 9.165 1.00 85.75 201 PRO A C 1
ATOM 1535 O O . PRO A 1 201 ? 11.893 12.571 8.328 1.00 85.75 201 PRO A O 1
ATOM 1538 N N . ASN A 1 202 ? 12.501 13.385 10.313 1.00 80.25 202 ASN A N 1
ATOM 1539 C CA . ASN A 1 202 ? 11.149 13.798 10.714 1.00 80.25 202 ASN A CA 1
ATOM 1540 C C . ASN A 1 202 ? 10.432 14.718 9.700 1.00 80.25 202 ASN A C 1
ATOM 1542 O O . ASN A 1 202 ? 9.203 14.705 9.625 1.00 80.25 202 ASN A O 1
ATOM 1546 N N . SER A 1 203 ? 11.169 15.497 8.901 1.00 83.62 203 SER A N 1
ATOM 1547 C CA . SER A 1 203 ? 10.624 16.301 7.799 1.00 83.62 203 SER A CA 1
ATOM 1548 C C . SER A 1 203 ? 9.950 15.453 6.724 1.00 83.62 203 SER A C 1
ATOM 1550 O O . SER A 1 203 ? 8.982 15.910 6.117 1.00 83.62 203 SER A O 1
ATOM 1552 N N . ASP A 1 204 ? 10.429 14.223 6.563 1.00 85.06 204 ASP A N 1
ATOM 1553 C CA . ASP A 1 204 ? 10.101 13.301 5.481 1.00 85.06 204 ASP A CA 1
ATOM 1554 C C . ASP A 1 204 ? 9.178 12.175 5.970 1.00 85.06 204 ASP A C 1
ATOM 1556 O O . ASP A 1 204 ? 8.864 11.254 5.227 1.00 85.06 204 ASP A O 1
ATOM 1560 N N . VAL A 1 205 ? 8.691 12.266 7.210 1.00 84.62 205 VAL A N 1
ATOM 1561 C CA . VAL A 1 205 ? 7.671 11.377 7.773 1.00 84.62 205 VAL A CA 1
ATOM 1562 C C . VAL A 1 205 ? 6.397 12.175 8.031 1.00 84.62 205 VAL A C 1
ATOM 1564 O O . VAL A 1 205 ? 6.435 13.258 8.626 1.00 84.62 205 VAL A O 1
ATOM 1567 N N . ARG A 1 206 ? 5.244 11.653 7.597 1.00 82.38 206 ARG A N 1
ATOM 1568 C CA . ARG A 1 206 ? 3.931 12.262 7.863 1.00 82.38 206 ARG A CA 1
ATOM 1569 C C . ARG A 1 206 ? 2.877 11.242 8.275 1.00 82.38 206 ARG A C 1
ATOM 1571 O O . ARG A 1 206 ? 2.597 10.291 7.549 1.00 82.38 206 ARG A O 1
ATOM 1578 N N . PHE A 1 207 ? 2.220 11.520 9.394 1.00 74.44 207 PHE A N 1
ATOM 1579 C CA . PHE A 1 207 ? 1.001 10.859 9.840 1.00 74.44 207 PHE A CA 1
ATOM 1580 C C . PHE A 1 207 ? -0.194 11.780 9.592 1.00 74.44 207 PHE A C 1
ATOM 1582 O O . PHE A 1 207 ? -0.176 12.952 9.961 1.00 74.44 207 PHE A O 1
ATOM 1589 N N . LEU A 1 208 ? -1.254 11.260 8.967 1.00 65.06 208 LEU A N 1
ATOM 1590 C CA . LEU A 1 208 ? -2.387 12.101 8.568 1.00 65.06 208 LEU A CA 1
ATOM 1591 C C . LEU A 1 208 ? -3.224 12.615 9.753 1.00 65.06 208 LEU A C 1
ATOM 1593 O O . LEU A 1 208 ? -3.721 13.741 9.718 1.00 65.06 208 LEU A O 1
ATOM 1597 N N . LYS A 1 209 ? -3.420 11.770 10.774 1.00 61.91 209 LYS A N 1
ATOM 1598 C CA . LYS A 1 209 ? -4.178 12.061 12.000 1.00 61.91 209 LYS A CA 1
ATOM 1599 C C . LYS A 1 209 ? -3.661 11.203 13.154 1.00 61.91 209 LYS A C 1
ATOM 1601 O O . LYS A 1 209 ? -3.708 9.982 13.043 1.00 61.91 209 LYS A O 1
ATOM 1606 N N . HIS A 1 210 ? -3.201 11.849 14.230 1.00 61.16 210 HIS A N 1
ATOM 1607 C CA . HIS A 1 210 ? -2.828 11.232 15.516 1.00 61.16 210 HIS A CA 1
ATOM 1608 C C . HIS A 1 210 ? -2.046 9.916 15.375 1.00 61.16 210 HIS A C 1
ATOM 1610 O O . HIS A 1 210 ? -2.440 8.888 15.924 1.00 61.16 210 HIS A O 1
ATOM 1616 N N . GLY A 1 211 ? -0.971 9.951 14.582 1.00 68.44 211 GLY A N 1
ATOM 1617 C CA . GLY A 1 211 ? -0.172 8.762 14.324 1.00 68.44 211 GLY A CA 1
ATOM 1618 C C . GLY A 1 211 ? 0.670 8.331 15.516 1.00 68.44 211 GLY A C 1
ATOM 1619 O O . GLY A 1 211 ? 0.970 9.144 16.382 1.00 68.44 211 GLY A O 1
ATOM 1620 N N . GLU A 1 212 ? 1.081 7.073 15.557 1.00 77.75 212 GLU A N 1
ATOM 1621 C CA . GLU A 1 212 ? 1.992 6.539 16.570 1.00 77.75 212 GLU A CA 1
ATOM 1622 C C . GLU A 1 212 ? 3.058 5.678 15.892 1.00 77.75 212 GLU A C 1
ATOM 1624 O O . GLU A 1 212 ? 2.732 4.812 15.089 1.00 77.75 212 GLU A O 1
ATOM 1629 N N . ALA A 1 213 ? 4.327 5.895 16.211 1.00 83.31 213 ALA A N 1
ATOM 1630 C CA . ALA A 1 213 ? 5.432 5.033 15.821 1.00 83.31 213 ALA A CA 1
ATOM 1631 C C . ALA A 1 213 ? 6.050 4.435 17.081 1.00 83.31 213 ALA A C 1
ATOM 1633 O O . ALA A 1 213 ? 6.465 5.171 17.977 1.00 83.31 213 ALA A O 1
ATOM 1634 N N . ALA A 1 214 ? 6.107 3.111 17.145 1.00 83.19 214 ALA A N 1
ATOM 1635 C CA . ALA A 1 214 ? 6.577 2.387 18.312 1.00 83.19 214 ALA A CA 1
ATOM 1636 C C . ALA A 1 214 ? 7.612 1.330 17.931 1.00 83.19 214 ALA A C 1
ATOM 1638 O O . ALA A 1 214 ? 7.461 0.614 16.939 1.00 83.19 214 ALA A O 1
ATOM 1639 N N . SER A 1 215 ? 8.635 1.193 18.764 1.00 81.50 215 SER A N 1
ATOM 1640 C CA . SER A 1 215 ? 9.577 0.080 18.695 1.00 81.50 215 SER A CA 1
ATOM 1641 C C . SER A 1 215 ? 9.911 -0.430 20.084 1.00 81.50 215 SER A C 1
ATOM 1643 O O . SER A 1 215 ? 9.784 0.296 21.074 1.00 81.50 215 SER A O 1
ATOM 1645 N N . THR A 1 216 ? 10.286 -1.702 20.156 1.00 75.69 216 THR A N 1
ATOM 1646 C CA . THR A 1 216 ? 10.660 -2.343 21.417 1.00 75.69 216 THR A CA 1
ATOM 1647 C C . THR A 1 216 ? 12.091 -2.024 21.818 1.00 75.69 216 THR A C 1
ATOM 1649 O O . THR A 1 216 ? 12.315 -1.749 22.993 1.00 75.69 216 THR A O 1
ATOM 1652 N N . ASP A 1 217 ? 13.015 -2.004 20.857 1.00 80.38 217 ASP A N 1
ATOM 1653 C CA . ASP A 1 217 ? 14.416 -1.675 21.092 1.00 80.38 217 ASP A CA 1
ATOM 1654 C C . ASP A 1 217 ? 14.720 -0.302 20.498 1.00 80.38 217 ASP A C 1
ATOM 1656 O O . ASP A 1 217 ? 14.517 0.713 21.171 1.00 80.38 217 ASP A O 1
ATOM 1660 N N . ARG A 1 218 ? 15.173 -0.238 19.233 1.00 86.06 218 ARG A N 1
ATOM 1661 C CA . ARG A 1 218 ? 15.663 1.027 18.682 1.00 86.06 218 ARG A CA 1
ATOM 1662 C C . ARG A 1 218 ? 14.613 1.839 17.954 1.00 86.06 218 ARG A C 1
ATOM 1664 O O . ARG A 1 218 ? 13.844 1.282 17.177 1.00 86.06 218 ARG A O 1
ATOM 1671 N N . LEU A 1 219 ? 14.600 3.160 18.127 1.00 88.88 219 LEU A N 1
ATOM 1672 C CA . LEU A 1 219 ? 13.787 4.073 17.310 1.00 88.88 219 LEU A CA 1
ATOM 1673 C C . LEU A 1 219 ? 14.637 5.230 16.785 1.00 88.88 219 LEU A C 1
ATOM 1675 O O . LEU A 1 219 ? 15.122 6.064 17.556 1.00 88.88 219 LEU A O 1
ATOM 1679 N N . ARG A 1 220 ? 14.800 5.315 15.459 1.00 89.94 220 ARG A N 1
ATOM 1680 C CA . ARG A 1 220 ? 15.565 6.391 14.809 1.00 89.94 220 ARG A CA 1
ATOM 1681 C C . ARG A 1 220 ? 14.742 7.140 13.768 1.00 89.94 220 ARG A C 1
ATOM 1683 O O . ARG A 1 220 ? 13.995 6.534 13.008 1.00 89.94 220 ARG A O 1
ATOM 1690 N N . LEU A 1 221 ? 14.949 8.454 13.712 1.00 86.88 221 LEU A N 1
ATOM 1691 C CA . LEU A 1 221 ? 14.469 9.350 12.658 1.00 86.88 221 LEU A CA 1
ATOM 1692 C C . LEU A 1 221 ? 15.687 9.930 11.933 1.00 86.88 221 LEU A C 1
ATOM 1694 O O . LEU A 1 221 ? 16.393 10.798 12.457 1.00 86.88 221 LEU A O 1
ATOM 1698 N N . GLY A 1 222 ? 15.978 9.408 10.744 1.00 85.25 222 GLY A N 1
ATOM 1699 C CA . GLY A 1 222 ? 17.223 9.668 10.030 1.00 85.25 222 GLY A CA 1
ATOM 1700 C C . GLY A 1 222 ? 18.435 9.298 10.890 1.00 85.25 222 GLY A C 1
ATOM 1701 O O . GLY A 1 222 ? 18.553 8.187 11.407 1.00 85.25 222 GLY A O 1
ATOM 1702 N N . SER A 1 223 ? 19.350 10.247 11.093 1.00 83.62 223 SER A N 1
ATOM 1703 C CA . SER A 1 223 ? 20.524 10.028 11.946 1.00 83.62 223 SER A CA 1
ATOM 1704 C C . SER A 1 223 ? 20.218 10.070 13.448 1.00 83.62 223 SER A C 1
ATOM 1706 O O . SER A 1 223 ? 21.021 9.560 14.235 1.00 83.62 223 SER A O 1
ATOM 1708 N N . GLN A 1 224 ? 19.091 10.662 13.858 1.00 85.75 224 GLN A N 1
ATOM 1709 C CA . GLN A 1 224 ? 18.752 10.902 15.260 1.00 85.75 224 GLN A CA 1
ATOM 1710 C C . GLN A 1 224 ? 18.175 9.641 15.914 1.00 85.75 224 GLN A C 1
ATOM 1712 O O . GLN A 1 224 ? 17.174 9.106 15.450 1.00 85.75 224 GLN A O 1
ATOM 1717 N N . SER A 1 225 ? 18.781 9.184 17.014 1.00 88.12 225 SER A N 1
ATOM 1718 C CA . SER A 1 225 ? 18.176 8.171 17.890 1.00 88.12 225 SER A CA 1
ATOM 1719 C C . SER A 1 225 ? 17.252 8.845 18.900 1.00 88.12 225 SER A C 1
ATOM 1721 O O . SER A 1 225 ? 17.680 9.766 19.603 1.00 88.12 225 SER A O 1
ATOM 1723 N N . LEU A 1 226 ? 15.996 8.398 18.961 1.00 85.69 226 LEU A N 1
ATOM 1724 C CA . LEU A 1 226 ? 14.993 8.947 19.869 1.00 85.69 226 LEU A CA 1
ATOM 1725 C C . LEU A 1 226 ? 15.074 8.363 21.280 1.00 85.69 226 LEU A C 1
ATOM 1727 O O . LEU A 1 226 ? 14.619 9.017 22.209 1.00 85.69 226 LEU A O 1
ATOM 1731 N N . GLU A 1 227 ? 15.705 7.204 21.484 1.00 82.50 227 GLU A N 1
ATOM 1732 C CA . GLU A 1 227 ? 15.934 6.667 22.839 1.00 82.50 227 GLU A CA 1
ATOM 1733 C C . GLU A 1 227 ? 16.922 7.515 23.638 1.00 82.50 227 GLU A C 1
ATOM 1735 O O . GLU A 1 227 ? 16.815 7.633 24.854 1.00 82.50 227 GLU A O 1
ATOM 1740 N N . SER A 1 228 ? 17.902 8.097 22.945 1.00 82.12 228 SER A N 1
ATOM 1741 C CA . SER A 1 228 ? 18.910 8.980 23.539 1.00 82.12 228 SER A CA 1
ATOM 1742 C C . SER A 1 228 ? 18.545 10.464 23.448 1.00 82.12 228 SER A C 1
ATOM 1744 O O . SER A 1 228 ? 19.323 11.316 23.880 1.00 82.12 228 SER A O 1
ATOM 1746 N N . ALA A 1 229 ? 17.409 10.791 22.826 1.00 81.94 229 ALA A N 1
ATOM 1747 C CA . ALA A 1 229 ? 16.957 12.163 22.654 1.00 81.94 229 ALA A CA 1
ATOM 1748 C C . ALA A 1 229 ? 16.258 12.675 23.922 1.00 81.94 229 ALA A C 1
ATOM 1750 O O . ALA A 1 229 ? 15.736 11.904 24.720 1.00 81.94 229 ALA A O 1
ATOM 1751 N N . SER A 1 230 ? 16.227 13.995 24.103 1.00 81.31 230 SER A N 1
ATOM 1752 C CA . SER A 1 230 ? 15.407 14.604 25.152 1.00 81.31 230 SER A CA 1
ATOM 1753 C C . SER A 1 230 ? 13.922 14.546 24.788 1.00 81.31 230 SER A C 1
ATOM 1755 O O . SER A 1 230 ? 13.573 14.624 23.609 1.00 81.31 230 SER A O 1
ATOM 1757 N N . ASP A 1 231 ? 13.040 14.523 25.790 1.00 75.94 231 ASP A N 1
ATOM 1758 C CA . ASP A 1 231 ? 11.581 14.535 25.585 1.00 75.94 231 ASP A CA 1
ATOM 1759 C C . ASP A 1 231 ? 11.128 15.679 24.666 1.00 75.94 231 ASP A C 1
ATOM 1761 O O . ASP A 1 231 ? 10.292 15.494 23.787 1.00 75.94 231 ASP A O 1
ATOM 1765 N N . ALA A 1 232 ? 11.739 16.860 24.803 1.00 77.31 232 ALA A N 1
ATOM 1766 C CA . ALA A 1 232 ? 11.464 18.010 23.944 1.00 77.31 232 ALA A CA 1
ATOM 1767 C C . ALA A 1 232 ? 11.801 17.747 22.464 1.00 77.31 232 ALA A C 1
ATOM 1769 O O . ALA A 1 232 ? 11.088 18.215 21.579 1.00 77.31 232 ALA A O 1
ATOM 1770 N N . ALA A 1 233 ? 12.869 16.996 22.183 1.00 79.62 233 ALA A N 1
ATOM 1771 C CA . ALA A 1 233 ? 13.245 16.631 20.822 1.00 79.62 233 ALA A CA 1
ATOM 1772 C C . ALA A 1 233 ? 12.314 15.556 20.237 1.00 79.62 233 ALA A C 1
ATOM 1774 O O . ALA A 1 233 ? 12.011 15.602 19.046 1.00 79.62 233 ALA A O 1
ATOM 1775 N N . VAL A 1 234 ? 11.824 14.630 21.069 1.00 80.25 234 VAL A N 1
ATOM 1776 C CA . VAL A 1 234 ? 10.821 13.626 20.675 1.00 80.25 234 VAL A CA 1
ATOM 1777 C C . VAL A 1 234 ? 9.480 14.297 20.356 1.00 80.25 234 VAL A C 1
ATOM 1779 O O . VAL A 1 234 ? 8.897 14.024 19.309 1.00 80.25 234 VAL A O 1
ATOM 1782 N N . ILE A 1 235 ? 9.033 15.235 21.198 1.00 78.31 235 ILE A N 1
ATOM 1783 C CA . ILE A 1 235 ? 7.808 16.021 20.976 1.00 78.31 235 ILE A CA 1
ATOM 1784 C C . ILE A 1 235 ? 7.926 16.863 19.703 1.00 78.31 235 ILE A C 1
ATOM 1786 O O . ILE A 1 235 ? 7.039 16.810 18.861 1.00 78.31 235 ILE A O 1
ATOM 1790 N N . ALA A 1 236 ? 9.043 17.571 19.505 1.00 82.38 236 ALA A N 1
ATOM 1791 C CA . ALA A 1 236 ? 9.249 18.382 18.304 1.00 82.38 236 ALA A CA 1
ATOM 1792 C C . ALA A 1 236 ? 9.256 17.539 17.017 1.00 82.38 236 ALA A C 1
ATOM 1794 O O . ALA A 1 236 ? 8.709 17.951 15.995 1.00 82.38 236 ALA A O 1
ATOM 1795 N N . ALA A 1 237 ? 9.851 16.342 17.054 1.00 83.31 237 ALA A N 1
ATOM 1796 C CA . ALA A 1 237 ? 9.765 15.403 15.941 1.00 83.31 237 ALA A CA 1
ATOM 1797 C C . ALA A 1 237 ? 8.319 14.947 15.691 1.00 83.31 237 ALA A C 1
ATOM 1799 O O . ALA A 1 237 ? 7.903 14.818 14.534 1.00 83.31 237 ALA A O 1
ATOM 1800 N N . GLY A 1 238 ? 7.551 14.742 16.762 1.00 82.19 238 GLY A N 1
ATOM 1801 C CA . GLY A 1 238 ? 6.129 14.433 16.699 1.00 82.19 238 GLY A CA 1
ATOM 1802 C C . GLY A 1 238 ? 5.297 15.544 16.061 1.00 82.19 238 GLY A C 1
ATOM 1803 O O . GLY A 1 238 ? 4.555 15.290 15.115 1.00 82.19 238 GLY A O 1
ATOM 1804 N N . ASP A 1 239 ? 5.510 16.792 16.478 1.00 81.44 239 ASP A N 1
ATOM 1805 C CA . ASP A 1 239 ? 4.827 17.972 15.935 1.00 81.44 239 ASP A CA 1
ATOM 1806 C C . ASP A 1 239 ? 5.105 18.166 14.437 1.00 81.44 239 ASP A C 1
ATOM 1808 O O . ASP A 1 239 ? 4.202 18.507 13.671 1.00 81.44 239 ASP A O 1
ATOM 1812 N N . ILE A 1 240 ? 6.345 17.919 13.996 1.00 84.25 240 ILE A N 1
ATOM 1813 C CA . ILE A 1 240 ? 6.725 18.012 12.578 1.00 84.25 240 ILE A CA 1
ATOM 1814 C C . ILE A 1 240 ? 6.029 16.918 11.764 1.00 84.25 240 ILE A C 1
ATOM 1816 O O . ILE A 1 240 ? 5.488 17.196 10.695 1.00 84.25 240 ILE A O 1
ATOM 1820 N N . SER A 1 241 ? 6.045 15.680 12.258 1.00 80.62 241 SER A N 1
ATOM 1821 C CA . SER A 1 241 ? 5.521 14.518 11.534 1.00 80.62 241 SER A CA 1
ATOM 1822 C C . SER A 1 241 ? 4.009 14.313 11.681 1.00 80.62 241 SER A C 1
ATOM 1824 O O . SER A 1 241 ? 3.423 13.564 10.901 1.00 80.62 241 SER A O 1
ATOM 1826 N N . GLY A 1 242 ? 3.352 14.978 12.633 1.00 73.62 242 GLY A N 1
ATOM 1827 C CA . GLY A 1 242 ? 1.933 14.783 12.949 1.00 73.62 242 GLY A CA 1
ATOM 1828 C C . GLY A 1 242 ? 1.631 13.494 13.731 1.00 73.62 242 GLY A C 1
ATOM 1829 O O . GLY A 1 242 ? 0.488 13.024 13.716 1.00 73.62 242 GLY A O 1
ATOM 1830 N N . GLY A 1 243 ? 2.637 12.900 14.381 1.00 78.62 243 GLY A N 1
ATOM 1831 C CA . GLY A 1 243 ? 2.521 11.645 15.131 1.00 78.62 243 GLY A CA 1
ATOM 1832 C C . GLY A 1 243 ? 3.252 11.665 16.474 1.00 78.62 243 GLY A C 1
ATOM 1833 O O . GLY A 1 243 ? 3.925 12.625 16.817 1.00 78.62 243 GLY A O 1
ATOM 1834 N N . ASN A 1 244 ? 3.119 10.592 17.242 1.00 81.81 244 ASN A N 1
ATOM 1835 C CA . ASN A 1 244 ? 3.797 10.367 18.513 1.00 81.81 244 ASN A CA 1
ATOM 1836 C C . ASN A 1 244 ? 4.833 9.256 18.353 1.00 81.81 244 ASN A C 1
ATOM 1838 O O . ASN A 1 244 ? 4.567 8.256 17.691 1.00 81.81 244 ASN A O 1
ATOM 1842 N N . PHE A 1 245 ? 5.984 9.395 19.00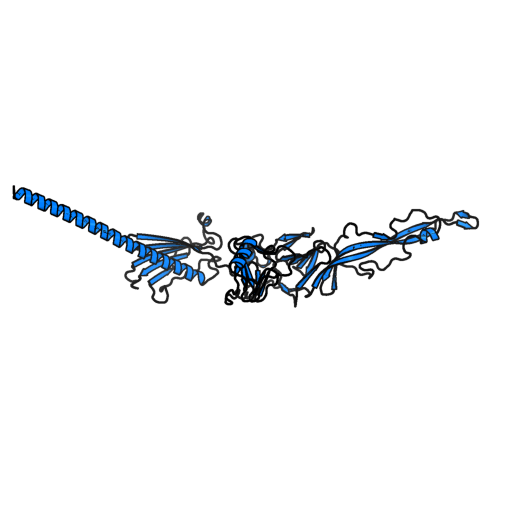3 1.00 84.06 245 PHE A N 1
ATOM 1843 C CA . PHE A 1 245 ? 7.031 8.377 18.989 1.00 84.06 245 PHE A CA 1
ATOM 1844 C C . PHE A 1 245 ? 7.175 7.757 20.374 1.00 84.06 245 PHE A C 1
ATOM 1846 O O . PHE A 1 245 ? 7.402 8.461 21.357 1.00 84.06 245 PHE A O 1
ATOM 1853 N N . LEU A 1 246 ? 7.037 6.437 20.442 1.00 79.06 246 LEU A N 1
ATOM 1854 C CA . LEU A 1 246 ? 7.158 5.647 21.659 1.00 79.06 246 LEU A CA 1
ATOM 1855 C C . LEU A 1 246 ? 8.412 4.783 21.558 1.00 79.06 246 LEU A C 1
ATOM 1857 O O . LEU A 1 246 ? 8.439 3.787 20.835 1.00 79.06 246 LEU A O 1
ATOM 1861 N N . THR A 1 247 ? 9.452 5.176 22.285 1.00 74.56 247 THR A N 1
ATOM 1862 C CA . THR A 1 247 ? 10.662 4.365 22.444 1.00 74.56 247 THR A CA 1
ATOM 1863 C C . THR A 1 247 ? 10.468 3.349 23.567 1.00 74.56 247 THR A C 1
ATOM 1865 O O . THR A 1 247 ? 9.729 3.609 24.519 1.00 74.56 247 THR A O 1
ATOM 1868 N N . ASN A 1 248 ? 11.125 2.189 23.471 1.00 69.62 248 ASN A N 1
ATOM 1869 C CA . ASN A 1 248 ? 11.028 1.109 24.462 1.00 69.62 248 ASN A CA 1
ATOM 1870 C C . ASN A 1 248 ? 9.582 0.641 24.726 1.00 69.62 248 ASN A C 1
ATOM 1872 O O . ASN A 1 248 ? 9.184 0.387 25.869 1.00 69.62 248 ASN A O 1
ATOM 1876 N N . ALA A 1 249 ? 8.758 0.571 23.680 1.00 68.38 249 ALA A N 1
ATOM 1877 C CA . ALA A 1 249 ? 7.385 0.110 23.802 1.00 68.38 249 ALA A CA 1
ATOM 1878 C C . ALA A 1 249 ? 7.366 -1.347 24.319 1.00 68.38 249 ALA A C 1
ATOM 1880 O O . ALA A 1 249 ? 8.118 -2.180 23.804 1.00 68.38 249 ALA A O 1
ATOM 1881 N N . PRO A 1 250 ? 6.506 -1.691 25.304 1.00 59.97 250 PRO A N 1
ATOM 1882 C CA . PRO A 1 250 ? 6.504 -3.013 25.928 1.00 59.97 250 PRO A CA 1
ATOM 1883 C C . PRO A 1 250 ? 6.460 -4.141 24.890 1.00 59.97 250 PRO A C 1
ATOM 1885 O O . PRO A 1 250 ? 5.561 -4.157 24.044 1.00 59.97 250 PRO A O 1
ATOM 1888 N N . SER A 1 251 ? 7.374 -5.111 25.006 1.00 50.34 251 SER A N 1
ATOM 1889 C CA . SER A 1 251 ? 7.526 -6.278 24.113 1.00 50.34 251 SER A CA 1
ATOM 1890 C C . SER A 1 251 ? 6.386 -7.312 24.200 1.00 50.34 251 SER A C 1
ATOM 1892 O O . SER A 1 251 ? 6.518 -8.437 23.735 1.00 50.34 251 SER A O 1
ATOM 1894 N N . GLY A 1 252 ? 5.257 -6.955 24.819 1.00 43.91 252 GLY A N 1
ATOM 1895 C CA . GLY A 1 252 ? 4.184 -7.881 25.201 1.00 43.91 252 GLY A CA 1
ATOM 1896 C C . GLY A 1 252 ? 2.888 -7.765 24.403 1.00 43.91 252 GLY A C 1
ATOM 1897 O O . GLY A 1 252 ? 1.928 -8.457 24.723 1.00 43.91 252 GLY A O 1
ATOM 1898 N N . PHE A 1 253 ? 2.829 -6.906 23.388 1.00 40.31 253 PHE A N 1
ATOM 1899 C CA . PHE A 1 253 ? 1.811 -7.063 22.356 1.00 40.31 253 PHE A CA 1
ATOM 1900 C C . PHE A 1 253 ? 2.465 -7.847 21.238 1.00 40.31 253 PHE A C 1
ATOM 1902 O O . PHE A 1 253 ? 3.053 -7.260 20.333 1.00 40.31 253 PHE A O 1
ATOM 1909 N N . THR A 1 254 ? 2.356 -9.173 21.300 1.00 38.75 254 THR A N 1
ATOM 1910 C CA . THR A 1 254 ? 2.233 -9.937 20.066 1.00 38.75 254 THR A CA 1
ATOM 1911 C C . THR A 1 254 ? 1.195 -9.166 19.255 1.00 38.75 254 THR A C 1
ATOM 1913 O O . THR A 1 254 ? 0.045 -9.038 19.689 1.00 38.75 254 THR A O 1
ATOM 1916 N N . ILE A 1 255 ? 1.590 -8.582 18.115 1.00 41.38 255 ILE A N 1
ATOM 1917 C CA . ILE A 1 255 ? 0.682 -8.573 16.964 1.00 41.38 255 ILE A CA 1
ATOM 1918 C C . ILE A 1 255 ? 0.189 -10.005 16.994 1.00 41.38 255 ILE A C 1
ATOM 1920 O O . ILE A 1 255 ? 1.052 -10.876 16.893 1.00 41.38 255 ILE A O 1
ATOM 1924 N N . ALA A 1 256 ? -1.064 -10.242 17.417 1.00 38.47 256 ALA A N 1
ATOM 1925 C CA . ALA A 1 256 ? -1.547 -11.604 17.613 1.00 38.47 256 ALA A CA 1
ATOM 1926 C C . ALA A 1 256 ? -1.118 -12.309 16.346 1.00 38.47 256 ALA A C 1
ATOM 1928 O O . ALA A 1 256 ? -1.512 -11.801 15.290 1.00 38.47 256 ALA A O 1
ATOM 1929 N N . ASP A 1 257 ? -0.180 -13.269 16.471 1.00 33.91 257 ASP A N 1
ATOM 1930 C CA . ASP A 1 257 ? 0.456 -13.875 15.306 1.00 33.91 257 ASP A CA 1
ATOM 1931 C C . ASP A 1 257 ? -0.705 -14.135 14.379 1.00 33.91 257 ASP A C 1
ATOM 1933 O O . ASP A 1 257 ? -1.710 -14.698 14.830 1.00 33.91 257 ASP A O 1
ATOM 1937 N N . PHE A 1 258 ? -0.664 -13.524 13.192 1.00 36.66 258 PHE A N 1
ATOM 1938 C CA . PHE A 1 258 ? -1.691 -13.793 12.211 1.00 36.66 258 PHE A CA 1
ATOM 1939 C C . PHE A 1 258 ? -1.660 -15.302 12.105 1.00 36.66 258 PHE A C 1
ATOM 1941 O O . PHE A 1 258 ? -0.668 -15.845 11.623 1.00 36.66 258 PHE A O 1
ATOM 1948 N N . ASP A 1 259 ? -2.664 -15.960 12.679 1.00 37.75 259 ASP A N 1
ATOM 1949 C CA . ASP A 1 259 ? -2.790 -17.381 12.518 1.00 37.75 259 ASP A CA 1
ATOM 1950 C C . ASP A 1 259 ? -3.149 -17.487 11.046 1.00 37.75 259 ASP A C 1
ATOM 1952 O O . ASP A 1 259 ? -4.247 -17.144 10.604 1.00 37.75 259 ASP A O 1
ATOM 1956 N N . ASP A 1 260 ? -2.135 -17.811 10.260 1.00 38.91 260 ASP A N 1
ATOM 1957 C CA . ASP A 1 260 ? -2.204 -18.017 8.832 1.00 38.91 260 ASP A CA 1
ATOM 1958 C C . ASP A 1 260 ? -3.226 -19.110 8.507 1.00 38.91 260 ASP A C 1
ATOM 1960 O O . ASP A 1 260 ? -3.738 -19.142 7.391 1.00 38.91 260 ASP A O 1
ATOM 1964 N N . SER A 1 261 ? -3.591 -19.938 9.498 1.00 40.72 261 SER A N 1
ATOM 1965 C CA . SER A 1 261 ? -4.700 -20.885 9.423 1.00 40.72 261 SER A CA 1
ATOM 1966 C C . SER A 1 261 ? -6.087 -20.302 9.747 1.00 40.72 261 SER A C 1
ATOM 1968 O O . SER A 1 261 ? -7.086 -20.907 9.360 1.00 40.72 261 SER A O 1
ATOM 1970 N N . GLU A 1 262 ? -6.183 -19.137 10.403 1.00 37.50 262 GLU A N 1
ATOM 1971 C CA . GLU A 1 262 ? -7.441 -18.392 10.619 1.00 37.50 262 GLU A CA 1
ATOM 1972 C C . GLU A 1 262 ? -7.747 -17.391 9.490 1.00 37.50 262 GLU A C 1
ATOM 1974 O O . GLU A 1 262 ? -8.886 -16.930 9.356 1.00 37.50 262 GLU A O 1
ATOM 1979 N N . LEU A 1 263 ? -6.752 -17.049 8.668 1.00 42.88 263 LEU A N 1
ATOM 1980 C CA . LEU A 1 263 ? -6.949 -16.309 7.428 1.00 42.88 263 LEU A CA 1
ATOM 1981 C C . LEU A 1 263 ? -7.226 -17.283 6.282 1.00 42.88 263 LEU A C 1
ATOM 1983 O O . LEU A 1 263 ? -6.387 -18.115 5.950 1.00 42.88 263 LEU A O 1
ATOM 1987 N N . ASP A 1 264 ? -8.366 -17.123 5.608 1.00 47.41 264 ASP A N 1
ATOM 1988 C CA . ASP A 1 264 ? -8.600 -17.757 4.306 1.00 47.41 264 ASP A CA 1
ATOM 1989 C C . ASP A 1 264 ? -7.672 -17.101 3.268 1.00 47.41 264 ASP A C 1
ATOM 1991 O O . ASP A 1 264 ? -8.043 -16.175 2.541 1.00 47.41 264 ASP A O 1
ATOM 1995 N N . LEU A 1 265 ? -6.414 -17.543 3.246 1.00 50.53 265 LEU A N 1
ATOM 1996 C CA . LEU A 1 265 ? -5.440 -17.105 2.262 1.00 50.53 265 LEU A CA 1
ATOM 1997 C C . LEU A 1 265 ? -5.764 -17.742 0.902 1.00 50.53 265 LEU A C 1
ATOM 1999 O O . LEU A 1 265 ? -6.191 -18.899 0.825 1.00 50.53 265 LEU A O 1
ATOM 2003 N N . PRO A 1 266 ? -5.527 -17.021 -0.204 1.00 55.31 266 PRO A N 1
ATOM 2004 C CA . PRO A 1 266 ? -5.664 -17.580 -1.538 1.00 55.31 266 PRO A CA 1
ATOM 2005 C C . PRO A 1 266 ? -4.834 -18.864 -1.672 1.00 55.31 266 PRO A C 1
ATOM 2007 O O . PRO A 1 266 ? -3.628 -18.866 -1.444 1.00 55.31 266 PRO A O 1
ATOM 2010 N N . SER A 1 267 ? -5.472 -19.958 -2.094 1.00 58.72 267 SER A N 1
ATOM 2011 C CA . SER A 1 267 ? -4.817 -21.267 -2.276 1.00 58.72 267 SER A CA 1
ATOM 2012 C C . SER A 1 267 ? -3.798 -21.305 -3.423 1.00 58.72 267 SER A C 1
ATOM 2014 O O . SER A 1 267 ? -3.042 -22.269 -3.554 1.00 58.72 267 SER A O 1
ATOM 2016 N N . GLN A 1 268 ? -3.783 -20.274 -4.272 1.00 62.84 268 GLN A N 1
ATOM 2017 C CA . GLN A 1 268 ? -2.819 -20.130 -5.357 1.00 62.84 268 GLN A CA 1
ATOM 2018 C C . GLN A 1 268 ? -1.570 -19.414 -4.851 1.00 62.84 268 GLN A C 1
ATOM 2020 O O . GLN A 1 268 ? -1.604 -18.215 -4.577 1.00 62.84 268 GLN A O 1
ATOM 2025 N N . ASN A 1 269 ? -0.482 -20.177 -4.763 1.00 69.38 269 ASN A N 1
ATOM 2026 C CA . ASN A 1 269 ? 0.849 -19.664 -4.476 1.00 69.38 269 ASN A CA 1
ATOM 2027 C C . ASN A 1 269 ? 1.528 -19.284 -5.788 1.00 69.38 269 ASN A C 1
ATOM 2029 O O . ASN A 1 269 ? 1.805 -20.148 -6.620 1.00 69.38 269 ASN A O 1
ATOM 2033 N N . GLU A 1 270 ? 1.825 -18.005 -5.937 1.00 81.25 270 GLU A N 1
ATOM 2034 C CA . GLU A 1 270 ? 2.595 -17.469 -7.047 1.00 81.25 270 GLU A CA 1
ATOM 2035 C C . GLU A 1 270 ? 4.013 -17.199 -6.557 1.00 81.25 270 GLU A C 1
ATOM 2037 O O . GLU A 1 270 ? 4.213 -16.579 -5.515 1.00 81.25 270 GLU A O 1
ATOM 2042 N N . SER A 1 271 ? 5.023 -17.681 -7.275 1.00 82.25 271 SER A N 1
ATOM 2043 C CA . SER A 1 271 ? 6.413 -17.426 -6.891 1.00 82.25 271 SER A CA 1
ATOM 2044 C C . SER A 1 271 ? 6.940 -16.183 -7.591 1.00 82.25 271 SER A C 1
ATOM 2046 O O . SER A 1 271 ? 6.774 -16.050 -8.808 1.00 82.25 271 SER A O 1
ATOM 2048 N N . LEU A 1 272 ? 7.656 -15.336 -6.860 1.00 86.69 272 LEU A N 1
ATOM 2049 C CA . LEU A 1 272 ? 8.417 -14.231 -7.426 1.00 86.69 272 LEU A CA 1
ATOM 2050 C C . LEU A 1 272 ? 9.916 -14.453 -7.146 1.00 86.69 272 LEU A C 1
ATOM 2052 O O . LEU A 1 272 ? 10.277 -14.785 -6.014 1.00 86.69 272 LEU A O 1
ATOM 2056 N N . PRO A 1 273 ? 10.814 -14.307 -8.143 1.00 88.94 273 PRO A N 1
ATOM 2057 C CA . PRO A 1 273 ? 12.241 -14.467 -7.901 1.00 88.94 273 PRO A CA 1
ATOM 2058 C C . PRO A 1 273 ? 12.746 -13.434 -6.888 1.00 88.94 273 PRO A C 1
ATOM 2060 O O . PRO A 1 273 ? 12.493 -12.234 -7.022 1.00 88.94 273 PRO A O 1
ATOM 2063 N N . ALA A 1 274 ? 13.474 -13.930 -5.887 1.00 87.56 274 ALA A N 1
ATOM 2064 C CA . ALA A 1 274 ? 14.147 -13.118 -4.883 1.00 87.56 274 ALA A CA 1
ATOM 2065 C C . ALA A 1 274 ? 15.390 -12.432 -5.469 1.00 87.56 274 ALA A C 1
ATOM 2067 O O . ALA A 1 274 ? 16.046 -12.968 -6.365 1.00 87.56 274 ALA A O 1
ATOM 2068 N N . GLY A 1 275 ? 15.727 -11.266 -4.927 1.00 88.94 275 GLY A N 1
ATOM 2069 C CA . GLY A 1 275 ? 16.861 -10.436 -5.311 1.00 88.94 275 GLY A CA 1
ATOM 2070 C C . GLY A 1 275 ? 16.442 -9.065 -5.841 1.00 88.94 275 GLY A C 1
ATOM 2071 O O . GLY A 1 275 ? 15.352 -8.564 -5.561 1.00 88.94 275 GLY A O 1
ATOM 2072 N N . GLU A 1 276 ? 17.341 -8.454 -6.608 1.00 92.12 276 GLU A N 1
ATOM 2073 C CA . GLU A 1 276 ? 17.170 -7.105 -7.145 1.00 92.12 276 GLU A CA 1
ATOM 2074 C C . GLU A 1 276 ? 16.352 -7.082 -8.447 1.00 92.12 276 GLU A C 1
ATOM 2076 O O . GLU A 1 276 ? 16.726 -7.682 -9.458 1.00 92.12 276 GLU A O 1
ATOM 2081 N N . TRP A 1 277 ? 15.259 -6.326 -8.419 1.00 92.88 277 TRP A N 1
ATOM 2082 C CA . TRP A 1 277 ? 14.461 -5.901 -9.559 1.00 92.88 277 TRP A CA 1
ATOM 2083 C C . TRP A 1 277 ? 14.872 -4.483 -9.946 1.00 92.88 277 TRP A C 1
ATOM 2085 O O . TRP A 1 277 ? 14.579 -3.527 -9.229 1.00 92.88 277 TRP A O 1
ATOM 2095 N N . ARG A 1 278 ? 15.561 -4.342 -11.081 1.00 94.38 278 ARG A N 1
ATOM 2096 C CA . ARG A 1 278 ? 16.174 -3.070 -11.482 1.00 94.38 278 ARG A CA 1
ATOM 2097 C C . ARG A 1 278 ? 15.486 -2.450 -12.688 1.00 94.38 278 ARG A C 1
ATOM 2099 O O . ARG A 1 278 ? 15.541 -3.006 -13.790 1.00 94.38 278 ARG A O 1
ATOM 2106 N N . PHE A 1 279 ? 14.908 -1.268 -12.503 1.00 94.62 279 PHE A N 1
ATOM 2107 C CA . PHE A 1 279 ? 14.480 -0.399 -13.593 1.00 94.62 279 PHE A CA 1
ATOM 2108 C C . PHE A 1 279 ? 15.698 0.296 -14.202 1.00 94.62 279 PHE A C 1
ATOM 2110 O O . PHE A 1 279 ? 16.407 1.033 -13.533 1.00 94.62 279 PHE A O 1
ATOM 2117 N N . GLY A 1 280 ? 15.949 0.076 -15.482 1.00 93.44 280 GLY A N 1
ATOM 2118 C CA . GLY A 1 280 ? 17.091 0.632 -16.198 1.00 93.44 280 GLY A CA 1
ATOM 2119 C C . GLY A 1 280 ? 16.709 1.045 -17.606 1.00 93.44 280 GLY A C 1
ATOM 2120 O O . GLY A 1 280 ? 15.523 1.188 -17.917 1.00 93.44 280 GLY A O 1
ATOM 2121 N N . ASP A 1 281 ? 17.714 1.222 -18.453 1.00 93.31 281 ASP A N 1
ATOM 2122 C CA . ASP A 1 281 ? 17.539 1.543 -19.866 1.00 93.31 281 ASP A CA 1
ATOM 2123 C C . ASP A 1 281 ? 18.349 0.574 -20.736 1.00 93.31 281 ASP A C 1
ATOM 2125 O O . ASP A 1 281 ? 19.406 0.077 -20.337 1.00 93.31 281 ASP A O 1
ATOM 2129 N N . ALA A 1 282 ? 17.868 0.300 -21.947 1.00 92.06 282 ALA A N 1
ATOM 2130 C CA . ALA A 1 282 ? 18.602 -0.482 -22.934 1.00 92.06 282 ALA A CA 1
ATOM 2131 C C . ALA A 1 282 ? 18.422 0.075 -24.344 1.00 92.06 282 ALA A C 1
ATOM 2133 O O . ALA A 1 282 ? 17.336 0.500 -24.739 1.00 92.06 282 ALA A O 1
ATOM 2134 N N . VAL A 1 283 ? 19.496 0.023 -25.131 1.00 93.75 283 VAL A N 1
ATOM 2135 C CA . VAL A 1 283 ? 19.460 0.397 -26.546 1.00 93.75 283 VAL A CA 1
ATOM 2136 C C . VAL A 1 283 ? 18.979 -0.794 -27.366 1.00 93.75 283 VAL A C 1
ATOM 2138 O O . VAL A 1 283 ? 19.601 -1.859 -27.346 1.00 93.75 283 VAL A O 1
ATOM 2141 N N . LYS A 1 284 ? 17.888 -0.598 -28.105 1.00 94.12 284 LYS A N 1
ATOM 2142 C CA . LYS A 1 284 ? 17.406 -1.498 -29.151 1.00 94.12 284 LYS A CA 1
ATOM 2143 C C . LYS A 1 284 ? 17.947 -1.039 -30.497 1.00 94.12 284 LYS A C 1
ATOM 2145 O O . LYS A 1 284 ? 17.923 0.154 -30.807 1.00 94.12 284 LYS A O 1
ATOM 2150 N N . VAL A 1 285 ? 18.406 -1.995 -31.292 1.00 93.56 285 VAL A N 1
ATOM 2151 C CA . VAL A 1 285 ? 18.923 -1.778 -32.638 1.00 93.56 285 VAL A CA 1
ATOM 2152 C C . VAL A 1 285 ? 18.025 -2.468 -33.654 1.00 93.56 285 VAL A C 1
ATOM 2154 O O . VAL A 1 285 ? 17.709 -3.650 -33.543 1.00 93.56 285 VAL A O 1
ATOM 2157 N N . GLU A 1 286 ? 17.643 -1.725 -34.681 1.00 92.00 286 GLU A N 1
ATOM 2158 C CA . GLU A 1 286 ? 16.860 -2.192 -35.818 1.00 92.00 286 GLU A CA 1
ATOM 2159 C C . GLU A 1 286 ? 17.612 -1.850 -37.107 1.00 92.00 286 GLU A C 1
ATOM 2161 O O . GLU A 1 286 ? 18.244 -0.799 -37.215 1.00 92.00 286 GLU A O 1
ATOM 2166 N N . TYR A 1 287 ? 17.552 -2.734 -38.101 1.00 92.25 287 TYR A N 1
ATOM 2167 C CA . TYR A 1 287 ? 18.166 -2.505 -39.408 1.00 92.25 287 TYR A CA 1
ATOM 2168 C C . TYR A 1 287 ? 17.070 -2.333 -40.456 1.00 92.25 287 TYR A C 1
ATOM 2170 O O . TYR A 1 287 ? 16.341 -3.274 -40.764 1.00 92.25 287 TYR A O 1
ATOM 2178 N N . ILE A 1 288 ? 16.961 -1.131 -41.015 1.00 92.94 288 ILE A N 1
ATOM 2179 C CA . ILE A 1 288 ? 15.977 -0.794 -42.046 1.00 92.94 288 ILE A CA 1
ATOM 2180 C C . ILE A 1 288 ? 16.613 -1.057 -43.410 1.00 92.94 288 ILE A C 1
ATOM 2182 O O . ILE A 1 288 ? 17.639 -0.466 -43.748 1.00 92.94 288 ILE A O 1
ATOM 2186 N N . SER A 1 289 ? 16.031 -1.966 -44.191 1.00 92.31 289 SER A N 1
ATOM 2187 C CA . SER A 1 289 ? 16.544 -2.311 -45.518 1.00 92.31 289 SER A CA 1
ATOM 2188 C C . SER A 1 289 ? 16.109 -1.301 -46.578 1.00 92.31 289 SER A C 1
ATOM 2190 O O . SER A 1 289 ? 14.923 -0.986 -46.687 1.00 92.31 289 SER A O 1
ATOM 2192 N N . HIS A 1 290 ? 17.041 -0.898 -47.435 1.00 91.44 290 HIS A N 1
ATOM 2193 C CA . HIS A 1 290 ? 16.802 -0.031 -48.581 1.00 91.44 290 HIS A CA 1
ATOM 2194 C C . HIS A 1 290 ? 17.367 -0.648 -49.861 1.00 91.44 290 HIS A C 1
ATOM 2196 O O . HIS A 1 290 ? 18.514 -1.093 -49.893 1.00 91.44 290 HIS A O 1
ATOM 2202 N N . ASN A 1 291 ? 16.579 -0.613 -50.935 1.00 91.94 291 ASN A N 1
ATOM 2203 C CA . ASN A 1 291 ? 17.033 -0.979 -52.275 1.00 91.94 291 ASN A CA 1
ATOM 2204 C C . ASN A 1 291 ? 17.409 0.294 -53.034 1.00 91.94 291 ASN A C 1
ATOM 2206 O O . ASN A 1 291 ? 16.542 1.101 -53.371 1.00 91.94 291 ASN A O 1
ATOM 2210 N N . LEU A 1 292 ? 18.702 0.482 -53.284 1.00 92.25 292 LEU A N 1
ATOM 2211 C CA . LEU A 1 292 ? 19.241 1.695 -53.891 1.00 92.25 292 LEU A CA 1
ATOM 2212 C C . LEU A 1 292 ? 19.487 1.469 -55.374 1.00 92.25 292 LEU A C 1
ATOM 2214 O O . LEU A 1 292 ? 20.190 0.531 -55.749 1.00 92.25 292 LEU A O 1
ATOM 2218 N N . SER A 1 293 ? 18.923 2.335 -56.212 1.00 92.88 293 SER A N 1
ATOM 2219 C CA . SER A 1 293 ? 19.112 2.271 -57.662 1.00 92.88 293 SER A CA 1
ATOM 2220 C C . SER A 1 293 ? 20.267 3.166 -58.096 1.00 92.88 293 SER A C 1
ATOM 2222 O O . SER A 1 293 ? 20.401 4.287 -57.603 1.00 92.88 293 SER A O 1
ATOM 2224 N N . TYR A 1 294 ? 21.085 2.696 -59.038 1.00 91.44 294 TYR A N 1
ATOM 2225 C CA . TYR A 1 294 ? 22.235 3.449 -59.534 1.00 91.44 294 TYR A CA 1
ATOM 2226 C C . TYR A 1 294 ? 22.399 3.392 -61.054 1.00 91.44 294 TYR A C 1
ATOM 2228 O O . TYR A 1 294 ? 22.001 2.430 -61.720 1.00 91.44 294 TYR A O 1
ATOM 2236 N N . ALA A 1 295 ? 23.022 4.436 -61.602 1.00 89.50 295 ALA A N 1
ATOM 2237 C CA . ALA A 1 295 ? 23.336 4.546 -63.019 1.00 89.50 295 ALA A CA 1
ATOM 2238 C C . ALA A 1 295 ? 24.365 3.493 -63.444 1.00 89.50 295 ALA A C 1
ATOM 2240 O O . ALA A 1 295 ? 25.393 3.308 -62.789 1.00 89.50 295 ALA A O 1
ATOM 2241 N N . ARG A 1 296 ? 24.116 2.842 -64.582 1.00 86.94 296 ARG A N 1
ATOM 2242 C CA . ARG A 1 296 ? 25.072 1.939 -65.226 1.00 86.94 296 ARG A CA 1
ATOM 2243 C C . ARG A 1 296 ? 25.366 2.420 -66.636 1.00 86.94 296 ARG A C 1
ATOM 2245 O O . ARG A 1 296 ? 24.453 2.736 -67.396 1.00 86.94 296 ARG A O 1
ATOM 2252 N N . THR A 1 297 ? 26.641 2.418 -66.990 1.00 82.94 297 THR A N 1
ATOM 2253 C CA . THR A 1 297 ? 27.123 2.741 -68.333 1.00 82.94 297 THR A CA 1
ATOM 2254 C C . THR A 1 297 ? 27.827 1.529 -68.918 1.00 82.94 297 THR A C 1
ATOM 2256 O O . THR A 1 297 ? 28.693 0.922 -68.292 1.00 82.94 297 THR A O 1
ATOM 2259 N N . GLY A 1 298 ? 27.407 1.148 -70.120 1.00 79.19 298 GLY A N 1
ATOM 2260 C CA . GLY A 1 298 ? 28.032 0.101 -70.910 1.00 79.19 298 GLY A CA 1
ATOM 2261 C C . GLY A 1 298 ? 29.279 0.599 -71.645 1.00 79.19 298 GLY A C 1
ATOM 2262 O O . GLY A 1 298 ? 29.653 1.774 -71.540 1.00 79.19 298 GLY A O 1
ATOM 2263 N N . PRO A 1 299 ? 29.921 -0.285 -72.427 1.00 75.00 299 PRO A N 1
ATOM 2264 C CA . PRO A 1 299 ? 31.031 0.089 -73.296 1.00 75.00 299 PRO A CA 1
ATOM 2265 C C . PRO A 1 299 ? 30.653 1.294 -74.170 1.00 75.00 299 PRO A C 1
ATOM 2267 O O . PRO A 1 299 ? 29.550 1.350 -74.709 1.00 75.00 299 PRO A O 1
ATOM 2270 N N . MET A 1 300 ? 31.561 2.265 -74.295 1.00 77.38 300 MET A N 1
ATOM 2271 C CA . MET A 1 300 ? 31.342 3.530 -75.022 1.00 77.38 300 MET A CA 1
ATOM 2272 C C . MET A 1 300 ? 30.242 4.455 -74.461 1.00 77.38 300 MET A C 1
ATOM 2274 O O . MET A 1 300 ? 29.760 5.331 -75.172 1.00 77.38 300 MET A O 1
ATOM 2278 N N . GLY A 1 301 ? 29.851 4.307 -73.190 1.00 77.31 301 GLY A N 1
ATOM 2279 C CA . GLY A 1 301 ? 28.945 5.254 -72.526 1.00 77.31 301 GLY A CA 1
ATOM 2280 C C . GLY A 1 301 ? 27.461 5.047 -72.838 1.00 77.31 301 GLY A C 1
ATOM 2281 O O . GLY A 1 301 ? 26.648 5.916 -72.531 1.00 77.31 301 GLY A O 1
ATOM 2282 N N . VAL A 1 302 ? 27.090 3.900 -73.415 1.00 83.50 302 VAL A N 1
ATOM 2283 C CA . VAL A 1 302 ? 25.684 3.548 -73.653 1.00 83.50 302 VAL A CA 1
ATOM 2284 C C . VAL A 1 302 ? 24.969 3.369 -72.303 1.00 83.50 302 VAL A C 1
ATOM 2286 O O . VAL A 1 302 ? 25.437 2.567 -71.490 1.00 83.50 302 VAL A O 1
ATOM 2289 N N . PRO A 1 303 ? 23.854 4.073 -72.028 1.00 80.44 303 PRO A N 1
ATOM 2290 C CA . PRO A 1 303 ? 23.080 3.869 -70.807 1.00 80.44 303 PRO A CA 1
ATOM 2291 C C . PRO A 1 303 ? 22.560 2.431 -70.725 1.00 80.44 303 PRO A C 1
ATOM 2293 O O . PRO A 1 303 ? 21.936 1.934 -71.662 1.00 80.44 303 PRO A O 1
ATOM 2296 N N . LEU A 1 304 ? 22.814 1.761 -69.604 1.00 85.81 304 LEU A N 1
ATOM 2297 C CA . LEU A 1 304 ? 22.266 0.441 -69.296 1.00 85.81 304 LEU A CA 1
ATOM 2298 C C . LEU A 1 304 ? 21.082 0.572 -68.327 1.00 85.81 304 LEU A C 1
ATOM 2300 O O . LEU A 1 304 ? 20.961 1.594 -67.643 1.00 85.81 304 LEU A O 1
ATOM 2304 N N . PRO A 1 305 ? 20.228 -0.464 -68.215 1.00 88.12 305 PRO A N 1
ATOM 2305 C CA . PRO A 1 305 ? 19.239 -0.528 -67.148 1.00 88.12 305 PRO A CA 1
ATOM 2306 C C . PRO A 1 305 ? 19.896 -0.290 -65.777 1.00 88.12 305 PRO A C 1
ATOM 2308 O O . PRO A 1 305 ? 21.003 -0.800 -65.546 1.00 88.12 305 PRO A O 1
ATOM 2311 N N . PRO A 1 306 ? 19.243 0.461 -64.871 1.00 88.06 306 PRO A N 1
ATOM 2312 C CA . PRO A 1 306 ? 19.778 0.740 -63.548 1.00 88.06 306 PRO A CA 1
ATOM 2313 C C . PRO A 1 306 ? 20.212 -0.521 -62.807 1.00 88.06 306 PRO A C 1
ATOM 2315 O O . PRO A 1 306 ? 19.531 -1.547 -62.842 1.00 88.06 306 PRO A O 1
ATOM 2318 N N . GLY A 1 307 ? 21.347 -0.433 -62.121 1.00 90.81 307 GLY A N 1
ATOM 2319 C CA . GLY A 1 307 ? 21.718 -1.441 -61.139 1.00 90.81 307 GLY A CA 1
ATOM 2320 C C . GLY A 1 307 ? 20.980 -1.211 -59.827 1.00 90.81 307 GLY A C 1
ATOM 2321 O O . GLY A 1 307 ? 20.483 -0.113 -59.573 1.00 90.81 307 GLY A O 1
ATOM 2322 N N . GLN A 1 308 ? 20.923 -2.246 -58.993 1.00 92.44 308 GLN A N 1
ATOM 2323 C CA . GLN A 1 308 ? 20.383 -2.157 -57.640 1.00 92.44 308 GLN A CA 1
ATOM 2324 C C . GLN A 1 308 ? 21.367 -2.754 -56.640 1.00 92.44 308 GLN A C 1
ATOM 2326 O O . GLN A 1 308 ? 22.008 -3.764 -56.927 1.00 92.44 308 GLN A O 1
ATOM 2331 N N . VAL A 1 309 ? 21.477 -2.131 -55.470 1.00 92.50 309 VAL A N 1
ATOM 2332 C CA . VAL A 1 309 ? 22.214 -2.667 -54.322 1.00 92.50 309 VAL A CA 1
ATOM 2333 C C . VAL A 1 309 ? 21.361 -2.517 -53.068 1.00 92.50 309 VAL A C 1
ATOM 2335 O O . VAL A 1 309 ? 20.731 -1.480 -52.856 1.00 92.50 309 VAL A O 1
ATOM 2338 N N . GLN A 1 310 ? 21.318 -3.562 -52.246 1.00 92.19 310 GLN A N 1
ATOM 2339 C CA . GLN A 1 310 ? 20.634 -3.520 -50.959 1.00 92.19 310 GLN A CA 1
ATOM 2340 C C . GLN A 1 310 ? 21.590 -2.993 -49.891 1.00 92.19 310 GLN A C 1
ATOM 2342 O O . GLN A 1 310 ? 22.717 -3.474 -49.772 1.00 92.19 310 GLN A O 1
ATOM 2347 N N . ARG A 1 311 ? 21.143 -2.001 -49.122 1.00 93.81 311 ARG A N 1
ATOM 2348 C CA . ARG A 1 311 ? 21.883 -1.395 -48.008 1.00 93.81 311 ARG A CA 1
ATOM 2349 C C . ARG A 1 311 ? 20.978 -1.241 -46.796 1.00 93.81 311 ARG A C 1
ATOM 2351 O O . ARG A 1 311 ? 19.758 -1.210 -46.934 1.00 93.81 311 ARG A O 1
ATOM 2358 N N . TYR A 1 312 ? 21.573 -1.124 -45.616 1.00 93.06 312 TYR A N 1
ATOM 2359 C CA . TYR A 1 312 ? 20.838 -1.039 -44.358 1.00 93.06 312 TYR A CA 1
ATOM 2360 C C . TYR A 1 312 ? 21.142 0.259 -43.616 1.00 93.06 312 TYR A C 1
ATOM 2362 O O . TYR A 1 312 ? 22.302 0.643 -43.478 1.00 93.06 312 TYR A O 1
ATOM 2370 N N . GLN A 1 313 ? 20.100 0.909 -43.108 1.00 94.38 313 GLN A N 1
ATOM 2371 C CA . GLN A 1 313 ? 20.202 2.008 -42.152 1.00 94.38 313 GLN A CA 1
ATOM 2372 C C . GLN A 1 313 ? 20.035 1.430 -40.740 1.00 94.38 313 GLN A C 1
ATOM 2374 O O . GLN A 1 313 ? 19.043 0.752 -40.460 1.00 94.38 313 GLN A O 1
ATOM 2379 N N . LYS A 1 314 ? 21.006 1.662 -39.852 1.00 93.56 314 LYS A N 1
ATOM 2380 C CA . LYS A 1 314 ? 20.923 1.281 -38.437 1.00 93.56 314 LYS A CA 1
ATOM 2381 C C . LYS A 1 314 ? 20.068 2.318 -37.711 1.00 93.56 314 LYS A C 1
ATOM 2383 O O . LYS A 1 314 ? 20.395 3.500 -37.708 1.00 93.56 314 LYS A O 1
ATOM 2388 N N . LYS A 1 315 ? 18.982 1.879 -37.087 1.00 94.12 315 LYS A N 1
ATOM 2389 C CA . LYS A 1 315 ? 18.160 2.668 -36.170 1.00 94.12 315 LYS A CA 1
ATOM 2390 C C . LYS A 1 315 ? 18.445 2.186 -34.752 1.00 94.12 315 LYS A C 1
ATOM 2392 O O . LYS A 1 315 ? 18.193 1.029 -34.434 1.00 94.12 315 LYS A O 1
ATOM 2397 N N . SER A 1 316 ? 18.950 3.071 -33.906 1.00 94.38 316 SER A N 1
ATOM 2398 C CA . SER A 1 316 ? 19.155 2.821 -32.479 1.00 94.38 316 SER A CA 1
ATOM 2399 C C . SER A 1 316 ? 18.126 3.617 -31.687 1.00 94.38 316 SER A C 1
ATOM 2401 O O . SER A 1 316 ? 17.844 4.766 -32.018 1.00 94.38 316 SER A O 1
ATOM 2403 N N . SER A 1 317 ? 17.516 3.035 -30.663 1.00 95.50 317 SER A N 1
ATOM 2404 C CA . SER A 1 317 ? 16.560 3.733 -29.794 1.00 95.50 317 SER A CA 1
ATOM 2405 C C . SER A 1 317 ? 16.684 3.217 -28.370 1.00 95.50 317 SER A C 1
ATOM 2407 O O . SER A 1 317 ? 16.845 2.013 -28.170 1.00 95.50 317 SER A O 1
ATOM 2409 N N . THR A 1 318 ? 16.619 4.106 -27.385 1.00 94.69 318 THR A N 1
ATOM 2410 C CA . THR A 1 318 ? 16.697 3.719 -25.974 1.00 94.69 318 THR A CA 1
ATOM 2411 C C . THR A 1 318 ? 15.297 3.444 -25.446 1.00 94.69 318 THR A C 1
ATOM 2413 O O . THR A 1 318 ? 14.385 4.237 -25.665 1.00 94.69 318 THR A O 1
ATOM 2416 N N . TYR A 1 319 ? 15.126 2.328 -24.748 1.00 94.50 319 TYR A N 1
ATOM 2417 C CA . TYR A 1 319 ? 13.883 1.941 -24.088 1.00 94.50 319 TYR A CA 1
ATOM 2418 C C . TYR A 1 319 ? 14.126 1.813 -22.592 1.00 94.50 319 TYR A C 1
ATOM 2420 O O . TYR A 1 319 ? 15.191 1.344 -22.182 1.00 94.50 319 TYR A O 1
ATOM 2428 N N . ASN A 1 320 ? 13.121 2.161 -21.793 1.00 94.00 320 ASN A N 1
ATOM 2429 C CA . ASN A 1 320 ? 13.110 1.775 -20.391 1.00 94.00 320 ASN A CA 1
ATOM 2430 C C . ASN A 1 320 ? 12.948 0.255 -20.291 1.00 94.00 320 ASN A C 1
ATOM 2432 O O . ASN A 1 320 ? 12.179 -0.347 -21.046 1.00 94.00 320 ASN A O 1
ATOM 2436 N N . ILE A 1 321 ? 13.679 -0.361 -19.366 1.00 95.00 321 ILE A N 1
ATOM 2437 C CA . ILE A 1 321 ? 13.622 -1.796 -19.105 1.00 95.00 321 ILE A CA 1
ATOM 2438 C C . ILE A 1 321 ? 13.466 -2.091 -17.615 1.00 95.00 321 ILE A C 1
ATOM 2440 O O . ILE A 1 321 ? 13.911 -1.319 -16.772 1.00 95.00 321 ILE A O 1
ATOM 2444 N N . LEU A 1 322 ? 12.885 -3.240 -17.296 1.00 95.62 322 LEU A N 1
ATOM 2445 C CA . LEU A 1 322 ? 12.941 -3.860 -15.979 1.00 95.62 322 LEU A CA 1
ATOM 2446 C C . LEU A 1 322 ? 13.758 -5.143 -16.100 1.00 95.62 322 LEU A C 1
ATOM 2448 O O . LEU A 1 322 ? 13.479 -5.979 -16.958 1.00 95.62 322 LEU A O 1
ATOM 2452 N N . THR A 1 323 ? 14.773 -5.291 -15.254 1.00 95.12 323 THR A N 1
ATOM 2453 C CA . THR A 1 323 ? 15.583 -6.508 -15.146 1.00 95.12 323 THR A CA 1
ATOM 2454 C C . THR A 1 323 ? 15.215 -7.229 -13.858 1.00 95.12 323 THR A C 1
ATOM 2456 O O . THR A 1 323 ? 15.380 -6.675 -12.776 1.00 95.12 323 THR A O 1
ATOM 2459 N N . ALA A 1 324 ? 14.722 -8.455 -13.985 1.00 94.25 324 ALA A N 1
ATOM 2460 C CA . ALA A 1 324 ? 14.432 -9.337 -12.867 1.00 94.25 324 ALA A CA 1
ATOM 2461 C C . ALA A 1 324 ? 15.722 -9.979 -12.310 1.00 94.25 324 ALA A C 1
ATOM 2463 O O . ALA A 1 324 ? 16.709 -10.107 -13.047 1.00 94.25 324 ALA A O 1
ATOM 2464 N N . PRO A 1 325 ? 15.711 -10.484 -11.061 1.00 92.56 325 PRO A N 1
ATOM 2465 C CA . PRO A 1 325 ? 16.886 -11.099 -10.432 1.00 92.56 325 PRO A CA 1
ATOM 2466 C C . PRO A 1 325 ? 17.444 -12.311 -11.188 1.00 92.56 325 PRO A C 1
ATOM 2468 O O . PRO A 1 325 ? 18.642 -12.580 -11.171 1.00 92.56 325 PRO A O 1
ATOM 2471 N N . ASN A 1 326 ? 16.576 -13.041 -11.891 1.00 90.94 326 ASN A N 1
ATOM 2472 C CA . ASN A 1 326 ? 16.945 -14.191 -12.718 1.00 90.94 326 ASN A CA 1
ATOM 2473 C C . ASN A 1 326 ? 17.535 -13.795 -14.093 1.00 90.94 326 ASN A C 1
ATOM 2475 O O . ASN A 1 326 ? 17.812 -14.667 -14.915 1.00 90.94 326 ASN A O 1
ATOM 2479 N N . GLY A 1 327 ? 17.700 -12.496 -14.366 1.00 90.12 327 GLY A N 1
ATOM 2480 C CA . GLY A 1 327 ? 18.216 -11.957 -15.624 1.00 90.12 327 GLY A CA 1
ATOM 2481 C C . GLY A 1 327 ? 17.166 -11.760 -16.721 1.00 90.12 327 GLY A C 1
ATOM 2482 O O . GLY A 1 327 ? 17.508 -11.245 -17.788 1.00 90.12 327 GLY A O 1
ATOM 2483 N N . GLN A 1 328 ? 15.903 -12.128 -16.482 1.00 92.69 328 GLN A N 1
ATOM 2484 C CA . GLN A 1 328 ? 14.809 -11.848 -17.410 1.00 92.69 328 GLN A CA 1
ATOM 2485 C C . GLN A 1 328 ? 14.595 -10.337 -17.535 1.00 92.69 328 GLN A C 1
ATOM 2487 O O . GLN A 1 328 ? 14.685 -9.600 -16.554 1.00 92.69 328 GLN A O 1
ATOM 2492 N N . LYS A 1 329 ? 14.325 -9.870 -18.754 1.00 94.00 329 LYS A N 1
ATOM 2493 C CA . LYS A 1 329 ? 14.158 -8.448 -19.055 1.00 94.00 329 LYS A CA 1
ATOM 2494 C C . LYS A 1 329 ? 12.820 -8.183 -19.717 1.00 94.00 329 LYS A C 1
ATOM 2496 O O . LYS A 1 329 ? 12.380 -8.968 -20.553 1.00 94.00 329 LYS A O 1
ATOM 2501 N N . TYR A 1 330 ? 12.241 -7.047 -19.365 1.00 95.06 330 TYR A N 1
ATOM 2502 C CA . TYR A 1 330 ? 10.986 -6.520 -19.886 1.00 95.06 330 TYR A CA 1
ATOM 2503 C C . TYR A 1 330 ? 11.254 -5.114 -20.400 1.00 95.06 330 TYR A C 1
ATOM 2505 O O . TYR A 1 330 ? 11.955 -4.357 -19.732 1.00 95.06 330 TYR A O 1
ATOM 2513 N N . ALA A 1 331 ? 10.746 -4.767 -21.575 1.00 94.75 331 ALA A N 1
ATOM 2514 C CA . ALA A 1 331 ? 10.962 -3.462 -22.180 1.00 94.75 331 ALA A CA 1
ATOM 2515 C C . ALA A 1 331 ? 9.651 -2.690 -22.315 1.00 94.75 331 ALA A C 1
ATOM 2517 O O . ALA A 1 331 ? 8.590 -3.285 -22.502 1.00 94.75 331 ALA A O 1
ATOM 2518 N N . ALA A 1 332 ? 9.747 -1.363 -22.246 1.00 93.69 332 ALA A N 1
ATOM 2519 C CA . ALA A 1 332 ? 8.645 -0.466 -22.571 1.00 93.69 332 ALA A CA 1
ATOM 2520 C C . ALA A 1 332 ? 8.142 -0.704 -24.005 1.00 93.69 332 ALA A C 1
ATOM 2522 O O . ALA A 1 332 ? 8.914 -1.082 -24.891 1.00 93.69 332 ALA A O 1
ATOM 2523 N N . GLY A 1 333 ? 6.856 -0.445 -24.249 1.00 91.38 333 GLY A N 1
ATOM 2524 C CA . GLY A 1 333 ? 6.261 -0.581 -25.581 1.00 91.38 333 GLY A CA 1
ATOM 2525 C C . GLY A 1 333 ? 6.729 0.509 -26.546 1.00 91.38 333 GLY A C 1
ATOM 2526 O O . GLY A 1 333 ? 6.648 0.356 -27.764 1.00 91.38 333 GLY A O 1
ATOM 2527 N N . THR A 1 334 ? 7.239 1.617 -26.010 1.00 91.81 334 THR A N 1
ATOM 2528 C CA . THR A 1 334 ? 7.725 2.753 -26.791 1.00 91.81 334 THR A CA 1
ATOM 2529 C C . THR A 1 334 ? 9.120 3.188 -26.356 1.00 91.81 334 THR A C 1
ATOM 2531 O O . THR A 1 334 ? 9.518 3.051 -25.199 1.00 91.81 334 THR A O 1
ATOM 2534 N N . ALA A 1 335 ? 9.894 3.695 -27.318 1.00 93.06 335 ALA A N 1
ATOM 2535 C CA . ALA A 1 335 ? 11.212 4.248 -27.045 1.00 93.06 335 ALA A CA 1
ATOM 2536 C C . ALA A 1 335 ? 11.094 5.573 -26.286 1.00 93.06 335 ALA A C 1
ATOM 2538 O O . ALA A 1 335 ? 10.172 6.359 -26.515 1.00 93.06 335 ALA A O 1
ATOM 2539 N N . ILE A 1 336 ? 12.100 5.872 -25.467 1.00 92.19 336 ILE A N 1
ATOM 2540 C 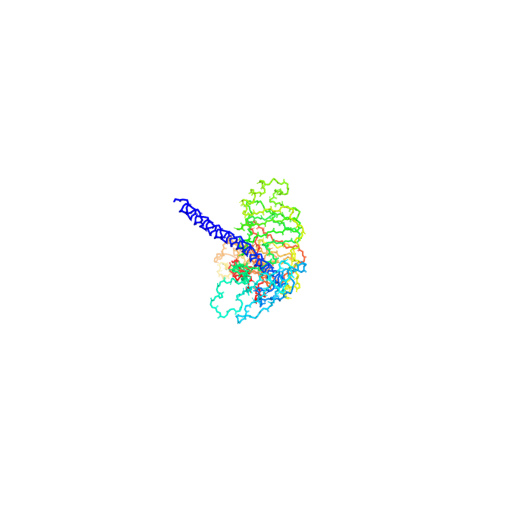CA . ILE A 1 336 ? 12.233 7.162 -24.797 1.00 92.19 336 ILE A CA 1
ATOM 2541 C C . ILE A 1 336 ? 12.293 8.259 -25.864 1.00 92.19 336 ILE A C 1
ATOM 2543 O O . ILE A 1 336 ? 13.119 8.218 -26.788 1.00 92.19 336 ILE A O 1
ATOM 2547 N N . VAL A 1 337 ? 11.414 9.250 -25.728 1.00 92.50 337 VAL A N 1
ATOM 2548 C CA . VAL A 1 337 ? 11.281 10.358 -26.678 1.00 92.50 337 VAL A CA 1
ATOM 2549 C C . VAL A 1 337 ? 12.631 11.053 -26.875 1.00 92.50 337 VAL A C 1
ATOM 2551 O O . VAL A 1 337 ? 13.315 11.403 -25.918 1.00 92.50 337 VAL A O 1
ATOM 2554 N N . GLY A 1 338 ? 13.020 11.254 -28.136 1.00 92.50 338 GLY A N 1
ATOM 2555 C CA . GLY A 1 338 ? 14.263 11.944 -28.497 1.00 92.50 338 GLY A CA 1
ATOM 2556 C C . GLY A 1 338 ? 15.530 11.082 -28.482 1.00 92.50 338 GLY A C 1
ATOM 2557 O O . GLY A 1 338 ? 16.597 11.594 -28.801 1.00 92.50 338 GLY A O 1
ATOM 2558 N N . THR A 1 339 ? 15.439 9.783 -28.175 1.00 94.56 339 THR A N 1
ATOM 2559 C CA . THR A 1 339 ? 16.612 8.880 -28.154 1.00 94.56 339 THR A CA 1
ATOM 2560 C C . THR A 1 339 ? 16.829 8.102 -29.453 1.00 94.56 339 THR A C 1
ATOM 2562 O O . THR A 1 339 ? 17.788 7.342 -29.574 1.00 94.56 339 THR A O 1
ATOM 2565 N N . THR A 1 340 ? 15.941 8.261 -30.437 1.00 95.81 340 THR A N 1
ATOM 2566 C CA . THR A 1 340 ? 16.069 7.584 -31.730 1.00 95.81 340 THR A CA 1
ATOM 2567 C C . THR A 1 340 ? 17.176 8.220 -32.565 1.00 95.81 340 THR A C 1
ATOM 2569 O O . THR A 1 340 ? 17.114 9.402 -32.898 1.00 95.81 340 THR A O 1
ATOM 2572 N N . VAL A 1 341 ? 18.159 7.413 -32.953 1.00 95.19 341 VAL A N 1
ATOM 2573 C CA . VAL A 1 341 ? 19.285 7.804 -33.803 1.00 95.19 341 VAL A CA 1
ATOM 2574 C C . VAL A 1 341 ? 19.305 6.916 -35.040 1.00 95.19 341 VAL A C 1
ATOM 2576 O O . VAL A 1 341 ? 19.183 5.696 -34.935 1.00 95.19 341 VAL A O 1
ATOM 2579 N N . PHE A 1 342 ? 19.487 7.528 -36.207 1.00 94.44 342 PHE A N 1
ATOM 2580 C CA . PHE A 1 342 ? 19.670 6.828 -37.475 1.00 94.44 342 PHE A CA 1
ATOM 2581 C C . PHE A 1 342 ? 21.115 6.961 -37.951 1.00 94.44 342 PHE A C 1
ATOM 2583 O O . PHE A 1 342 ? 21.698 8.042 -37.889 1.00 94.44 342 PHE A O 1
ATOM 2590 N N . ASP A 1 343 ? 21.669 5.869 -38.463 1.00 91.44 343 ASP A N 1
ATOM 2591 C CA . ASP A 1 343 ? 22.973 5.821 -39.109 1.00 91.44 343 ASP A CA 1
ATOM 2592 C C . ASP A 1 343 ? 22.868 5.046 -40.440 1.00 91.44 343 ASP A C 1
ATOM 2594 O O . ASP A 1 343 ? 22.654 3.828 -40.431 1.00 91.44 343 ASP A O 1
ATOM 2598 N N . PRO A 1 344 ? 22.953 5.724 -41.601 1.00 91.25 344 PRO A N 1
ATOM 2599 C CA . PRO A 1 344 ? 23.186 7.161 -41.773 1.00 91.25 344 PRO A CA 1
ATOM 2600 C C . PRO A 1 344 ? 21.990 8.006 -41.292 1.00 91.25 344 PRO A C 1
ATOM 2602 O O . PRO A 1 344 ? 20.865 7.509 -41.297 1.00 91.25 344 PRO A O 1
ATOM 2605 N N . PRO A 1 345 ? 22.173 9.291 -40.935 1.00 89.88 345 PRO A N 1
ATOM 2606 C CA . PRO A 1 345 ? 21.113 10.119 -40.340 1.00 89.88 345 PRO A CA 1
ATOM 2607 C C . PRO A 1 345 ? 19.969 10.478 -41.296 1.00 89.88 345 PRO A C 1
ATOM 2609 O O . PRO A 1 345 ? 18.898 10.887 -40.854 1.00 89.88 345 PRO A O 1
ATOM 2612 N N . PHE A 1 346 ? 20.177 10.322 -42.603 1.00 87.62 346 PHE A N 1
ATOM 2613 C CA . PHE A 1 346 ? 19.195 10.657 -43.628 1.00 87.62 346 PHE A CA 1
ATOM 2614 C C . PHE A 1 346 ? 18.762 9.405 -44.393 1.00 87.62 346 PHE A C 1
ATOM 2616 O O . PHE A 1 346 ? 19.589 8.510 -44.610 1.00 87.62 346 PHE A O 1
ATOM 2623 N N . PRO A 1 347 ? 17.495 9.335 -44.845 1.00 84.50 347 PRO A N 1
ATOM 2624 C CA . PRO A 1 347 ? 17.071 8.298 -45.776 1.00 84.50 347 PRO A CA 1
ATOM 2625 C C . PRO A 1 347 ? 17.895 8.386 -47.071 1.00 84.50 347 PRO A C 1
ATOM 2627 O O . PRO A 1 347 ? 18.434 9.452 -47.393 1.00 84.50 347 PRO A O 1
ATOM 2630 N N . PRO A 1 348 ? 18.014 7.285 -47.825 1.00 86.00 348 PRO A N 1
ATOM 2631 C CA . PRO A 1 348 ? 18.795 7.299 -49.050 1.00 86.00 348 PRO A CA 1
ATOM 2632 C C . PRO A 1 348 ? 18.210 8.285 -50.066 1.00 86.00 348 PRO A C 1
ATOM 2634 O O . PRO A 1 348 ? 16.993 8.391 -50.234 1.00 86.00 348 PRO A O 1
ATOM 2637 N N . ALA A 1 349 ? 19.091 9.000 -50.762 1.00 76.19 349 ALA A N 1
ATOM 2638 C CA . ALA A 1 349 ? 18.708 9.869 -51.867 1.00 76.19 349 ALA A CA 1
ATOM 2639 C C . ALA A 1 349 ? 18.375 9.002 -53.089 1.00 76.19 349 ALA A C 1
ATOM 2641 O O . ALA A 1 349 ? 19.088 8.048 -53.351 1.00 76.19 349 ALA A O 1
ATOM 2642 N N . GLY A 1 350 ? 17.314 9.328 -53.834 1.00 77.19 350 GLY A N 1
ATOM 2643 C CA . GLY A 1 350 ? 16.736 8.473 -54.883 1.00 77.19 350 GLY A CA 1
ATOM 2644 C C . GLY A 1 350 ? 17.730 7.721 -55.789 1.00 77.19 350 GLY A C 1
ATOM 2645 O O . GLY A 1 350 ? 18.059 6.566 -55.531 1.00 77.19 350 GLY A O 1
ATOM 2646 N N . PHE A 1 351 ? 18.135 8.326 -56.909 1.00 86.88 351 PHE A N 1
ATOM 2647 C CA . PHE A 1 351 ? 18.970 7.660 -57.915 1.00 86.88 351 PHE A CA 1
ATOM 2648 C C . PHE A 1 351 ? 20.445 8.042 -57.764 1.00 86.88 351 PHE A C 1
ATOM 2650 O O . PHE A 1 351 ? 20.787 9.224 -57.802 1.00 86.88 351 PHE A O 1
ATOM 2657 N N . TYR A 1 352 ? 21.323 7.047 -57.634 1.00 90.75 352 TYR A N 1
ATOM 2658 C CA . TYR A 1 352 ? 22.756 7.258 -57.425 1.00 90.75 352 TYR A CA 1
ATOM 2659 C C . TYR A 1 352 ? 23.548 7.277 -58.745 1.00 90.75 352 TYR A C 1
ATOM 2661 O O . TYR A 1 352 ? 23.206 6.564 -59.690 1.00 90.75 352 TYR A O 1
ATOM 2669 N N . PRO A 1 353 ? 24.654 8.039 -58.825 1.00 89.12 353 PRO A N 1
ATOM 2670 C CA . PRO A 1 353 ? 25.445 8.166 -60.052 1.00 89.12 353 PRO A CA 1
ATOM 2671 C C . PRO A 1 353 ? 26.299 6.929 -60.376 1.00 89.12 353 PRO A C 1
ATOM 2673 O O . PRO A 1 353 ? 26.773 6.799 -61.500 1.00 89.12 353 PRO A O 1
ATOM 2676 N N . SER A 1 354 ? 26.532 6.036 -59.410 1.00 89.38 354 SER A N 1
ATOM 2677 C CA . SER A 1 354 ? 27.323 4.816 -59.594 1.00 89.38 354 SER A CA 1
ATOM 2678 C C . SER A 1 354 ? 27.035 3.780 -58.506 1.00 89.38 354 SER A C 1
ATOM 2680 O O . SER A 1 354 ? 26.496 4.109 -57.446 1.00 89.38 354 SER A O 1
ATOM 2682 N N . GLU A 1 355 ? 27.451 2.534 -58.746 1.00 89.00 355 GLU A N 1
ATOM 2683 C CA . GLU A 1 355 ? 27.382 1.448 -57.760 1.00 89.00 355 GLU A CA 1
ATOM 2684 C C . GLU A 1 355 ? 28.154 1.776 -56.479 1.00 89.00 355 GLU A C 1
ATOM 2686 O O . GLU A 1 355 ? 27.666 1.516 -55.383 1.00 89.00 355 GLU A O 1
ATOM 2691 N N . GLY A 1 356 ? 29.338 2.388 -56.601 1.00 88.44 356 GLY A N 1
ATOM 2692 C CA . GLY A 1 356 ? 30.151 2.794 -55.453 1.00 88.44 356 GLY A CA 1
ATOM 2693 C C . GLY A 1 356 ? 29.468 3.865 -54.603 1.00 88.44 356 GLY A C 1
ATOM 2694 O O . GLY A 1 356 ? 29.488 3.781 -53.377 1.00 88.44 356 GLY A O 1
ATOM 2695 N N . ALA A 1 357 ? 28.791 4.828 -55.240 1.00 88.06 357 ALA A N 1
ATOM 2696 C CA . ALA A 1 357 ? 28.022 5.844 -54.528 1.00 88.06 357 ALA A CA 1
ATOM 2697 C C . ALA A 1 357 ? 26.826 5.226 -53.787 1.00 88.06 357 ALA A C 1
ATOM 2699 O O . ALA A 1 357 ? 26.629 5.519 -52.610 1.00 88.06 357 ALA A O 1
ATOM 2700 N N . ALA A 1 358 ? 26.086 4.311 -54.419 1.00 88.62 358 ALA A N 1
ATOM 2701 C CA . ALA A 1 358 ? 25.010 3.583 -53.746 1.00 88.62 358 ALA A CA 1
ATOM 2702 C C . ALA A 1 358 ? 25.542 2.680 -52.613 1.00 88.62 358 ALA A C 1
ATOM 2704 O O . ALA A 1 358 ? 24.987 2.652 -51.520 1.00 88.62 358 ALA A O 1
ATOM 2705 N N . SER A 1 359 ? 26.668 1.998 -52.829 1.00 90.44 359 SER A N 1
ATOM 2706 C CA . SER A 1 359 ? 27.288 1.098 -51.845 1.00 90.44 359 SER A CA 1
ATOM 2707 C C . SER A 1 359 ? 27.948 1.822 -50.672 1.00 90.44 359 SER A C 1
ATOM 2709 O O . SER A 1 359 ? 28.217 1.196 -49.651 1.00 90.44 359 SER A O 1
ATOM 2711 N N . SER A 1 360 ? 28.205 3.126 -50.787 1.00 89.62 360 SER A N 1
ATOM 2712 C CA . SER A 1 360 ? 28.680 3.949 -49.669 1.00 89.62 360 SER A CA 1
ATOM 2713 C C . SER A 1 360 ? 27.580 4.321 -48.670 1.00 89.62 360 SER A C 1
ATOM 2715 O O . SER A 1 360 ? 27.887 4.751 -47.561 1.00 89.62 360 SER A O 1
ATOM 2717 N N . TYR A 1 361 ? 26.303 4.141 -49.027 1.00 89.62 361 TYR A N 1
ATOM 2718 C CA . TYR A 1 361 ? 25.194 4.427 -48.124 1.00 89.62 361 TYR A CA 1
ATOM 2719 C C . TYR A 1 361 ? 25.012 3.300 -47.100 1.00 89.62 361 TYR A C 1
ATOM 2721 O O . TYR A 1 361 ? 24.804 2.143 -47.467 1.00 89.62 361 TYR A O 1
ATOM 2729 N N . GLY A 1 362 ? 25.041 3.644 -45.814 1.00 90.62 362 GLY A N 1
ATOM 2730 C CA . GLY A 1 362 ? 24.736 2.738 -44.705 1.00 90.62 362 GLY A CA 1
ATOM 2731 C C . GLY A 1 362 ? 25.590 1.475 -44.672 1.00 90.62 36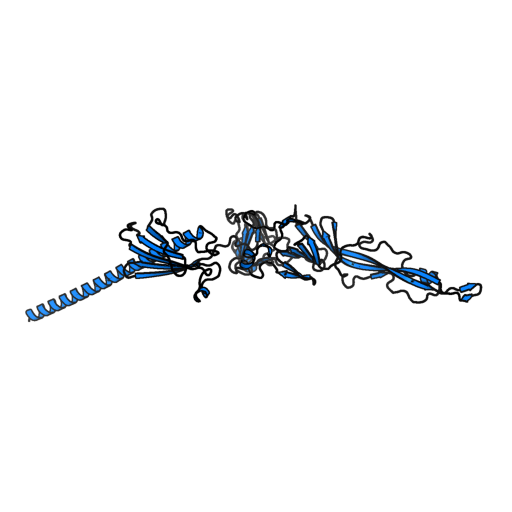2 GLY A C 1
ATOM 2732 O O . GLY A 1 362 ? 26.738 1.467 -45.113 1.00 90.62 362 GLY A O 1
ATOM 2733 N N . LEU A 1 363 ? 25.027 0.392 -44.144 1.00 89.50 363 LEU A N 1
ATOM 2734 C CA . LEU A 1 363 ? 25.707 -0.882 -43.922 1.00 89.50 363 LEU A CA 1
ATOM 2735 C C . LEU A 1 363 ? 25.436 -1.874 -45.057 1.00 89.50 363 LEU A C 1
ATOM 2737 O O . LEU A 1 363 ? 24.357 -1.885 -45.650 1.00 89.50 363 LEU A O 1
ATOM 2741 N N . GLY A 1 364 ? 26.424 -2.722 -45.356 1.00 88.56 364 GLY A N 1
ATOM 2742 C CA . GLY A 1 364 ? 26.324 -3.731 -46.420 1.00 88.56 364 GLY A CA 1
ATOM 2743 C C . GLY A 1 364 ? 25.573 -4.999 -46.026 1.00 88.56 364 GLY A C 1
ATOM 2744 O O . GLY A 1 364 ? 25.165 -5.754 -46.899 1.00 88.56 364 GLY A O 1
ATOM 2745 N N . ALA A 1 365 ? 25.374 -5.218 -44.730 1.00 87.31 365 ALA A N 1
ATOM 2746 C CA . ALA A 1 365 ? 24.600 -6.323 -44.190 1.00 87.31 365 ALA A CA 1
ATOM 2747 C C . ALA A 1 365 ? 23.872 -5.864 -42.922 1.00 87.31 365 ALA A C 1
ATOM 2749 O O . ALA A 1 365 ? 24.346 -4.964 -42.221 1.00 87.31 365 ALA A O 1
ATOM 2750 N N . ALA A 1 366 ? 22.733 -6.491 -42.631 1.00 86.19 366 ALA A N 1
ATOM 2751 C CA . ALA A 1 366 ? 22.069 -6.344 -41.344 1.00 86.19 366 ALA A CA 1
ATOM 2752 C C . ALA A 1 366 ? 22.855 -7.090 -40.256 1.00 86.19 366 ALA A C 1
ATOM 2754 O O . ALA A 1 366 ? 23.350 -8.196 -40.484 1.00 86.19 366 ALA A O 1
ATOM 2755 N N . GLY A 1 367 ? 22.951 -6.488 -39.071 1.00 84.00 367 GLY A N 1
ATOM 2756 C CA . GLY A 1 367 ? 23.337 -7.204 -37.855 1.00 84.00 367 GLY A CA 1
ATOM 2757 C C . GLY A 1 367 ? 22.149 -7.971 -37.254 1.00 84.00 367 GLY A C 1
ATOM 2758 O O . GLY A 1 367 ? 21.047 -7.923 -37.804 1.00 84.00 367 GLY A O 1
ATOM 2759 N N . PRO A 1 368 ? 22.336 -8.646 -36.107 1.00 81.19 368 PRO A N 1
ATOM 2760 C CA . PRO A 1 368 ? 21.306 -9.488 -35.489 1.00 81.19 368 PRO A CA 1
ATOM 2761 C C . PRO A 1 368 ? 20.064 -8.721 -34.988 1.00 81.19 368 PRO A C 1
ATOM 2763 O O . PRO A 1 368 ? 19.038 -9.345 -34.734 1.00 81.19 368 PRO A O 1
ATOM 2766 N N . GLY A 1 369 ? 20.119 -7.386 -34.887 1.00 83.25 369 GLY A N 1
ATOM 2767 C CA . GLY A 1 369 ? 19.030 -6.557 -34.349 1.00 83.25 369 GLY A CA 1
ATOM 2768 C C . GLY A 1 369 ? 18.772 -6.822 -32.860 1.00 83.25 369 GLY A C 1
ATOM 2769 O O . GLY A 1 369 ? 19.480 -7.599 -32.231 1.00 83.25 369 GLY A O 1
ATOM 2770 N N . GLY A 1 370 ? 17.789 -6.157 -32.261 1.00 87.94 370 GLY A N 1
ATOM 2771 C CA . GLY A 1 370 ? 17.419 -6.365 -30.858 1.00 87.94 370 GLY A CA 1
ATOM 2772 C C . GLY A 1 370 ? 18.256 -5.556 -29.864 1.00 87.94 370 GLY A C 1
ATOM 2773 O O . GLY A 1 370 ? 18.892 -4.558 -30.207 1.00 87.94 370 GLY A O 1
ATOM 2774 N N . TYR A 1 371 ? 18.208 -5.946 -28.595 1.00 87.69 371 TYR A N 1
ATOM 2775 C CA . TYR A 1 371 ? 18.783 -5.178 -27.497 1.00 87.69 371 TYR A CA 1
ATOM 2776 C C . TYR A 1 371 ? 20.284 -5.443 -27.309 1.00 87.69 371 TYR A C 1
ATOM 2778 O O . TYR A 1 371 ? 20.744 -6.589 -27.286 1.00 87.69 371 TYR A O 1
ATOM 2786 N N . GLY A 1 372 ? 21.057 -4.365 -27.140 1.00 72.06 372 GLY A N 1
ATOM 2787 C CA . GLY A 1 372 ? 22.489 -4.421 -26.821 1.00 72.06 372 GLY A CA 1
ATOM 2788 C C . GLY A 1 372 ? 23.366 -5.099 -27.882 1.00 72.06 372 GLY A C 1
ATOM 2789 O O . GLY A 1 372 ? 24.372 -5.696 -27.520 1.00 72.06 372 GLY A O 1
ATOM 2790 N N . ASP A 1 373 ? 22.969 -5.054 -29.162 1.00 60.44 373 ASP A N 1
ATOM 2791 C CA . ASP A 1 373 ? 23.630 -5.721 -30.305 1.00 60.44 373 ASP A CA 1
ATOM 2792 C C . ASP A 1 373 ? 23.725 -7.268 -30.190 1.00 60.44 373 ASP A C 1
ATOM 2794 O O . ASP A 1 373 ? 24.459 -7.912 -30.939 1.00 60.44 373 ASP A O 1
ATOM 2798 N N . THR A 1 374 ? 22.952 -7.895 -29.292 1.00 68.75 374 THR A N 1
ATOM 2799 C CA . THR A 1 374 ? 23.013 -9.351 -29.027 1.00 68.75 374 THR A CA 1
ATOM 2800 C C . THR A 1 374 ? 21.992 -10.201 -29.790 1.00 68.75 374 THR A C 1
ATOM 2802 O O . THR A 1 374 ? 22.029 -11.424 -29.677 1.00 68.75 374 THR A O 1
ATOM 2805 N N . GLY A 1 375 ? 21.056 -9.608 -30.542 1.00 73.88 375 GLY A N 1
ATOM 2806 C CA . GLY A 1 375 ? 19.913 -10.352 -31.098 1.00 73.88 375 GLY A CA 1
ATOM 2807 C C . GLY A 1 375 ? 18.767 -10.572 -30.107 1.00 73.88 375 GLY A C 1
ATOM 2808 O O . GLY A 1 375 ? 17.714 -11.072 -30.495 1.00 73.88 375 GLY A O 1
ATOM 2809 N N . ALA A 1 376 ? 18.950 -10.228 -28.827 1.00 84.62 376 ALA A N 1
ATOM 2810 C CA . ALA A 1 376 ? 17.953 -10.476 -27.795 1.00 84.62 376 ALA A CA 1
ATOM 2811 C C . ALA A 1 376 ? 16.715 -9.591 -27.988 1.00 84.62 376 ALA A C 1
ATOM 2813 O O . ALA A 1 376 ? 16.825 -8.372 -28.129 1.00 84.62 376 ALA A O 1
ATOM 2814 N N . MET A 1 377 ? 15.536 -10.207 -27.941 1.00 87.50 377 MET A N 1
ATOM 2815 C CA . MET A 1 377 ? 14.249 -9.517 -27.918 1.00 87.50 377 MET A CA 1
ATOM 2816 C C . MET A 1 377 ? 13.643 -9.659 -26.527 1.00 87.50 377 MET A C 1
ATOM 2818 O O . MET A 1 377 ? 13.670 -10.744 -25.945 1.00 87.50 377 MET A O 1
ATOM 2822 N N . TYR A 1 378 ? 13.109 -8.564 -26.001 1.00 90.56 378 TYR A N 1
ATOM 2823 C CA . TYR A 1 378 ? 12.389 -8.544 -24.731 1.00 90.56 378 TYR A CA 1
ATOM 2824 C C . TYR A 1 378 ? 10.894 -8.356 -25.016 1.00 90.56 378 TYR A C 1
ATOM 2826 O O . TYR A 1 378 ? 10.554 -7.790 -26.056 1.00 90.56 378 TYR A O 1
ATOM 2834 N N . PRO A 1 379 ? 9.988 -8.823 -24.141 1.00 90.56 379 PRO A N 1
ATOM 2835 C CA . PRO A 1 379 ? 8.579 -8.452 -24.218 1.00 90.56 379 PRO A CA 1
ATOM 2836 C C . PRO A 1 379 ? 8.440 -6.925 -24.178 1.00 90.56 379 PRO A C 1
ATOM 2838 O O . PRO A 1 379 ? 9.063 -6.287 -23.330 1.00 90.56 379 PRO A O 1
ATOM 2841 N N . GLU A 1 380 ? 7.639 -6.356 -25.080 1.00 91.88 380 GLU A N 1
ATOM 2842 C CA . GLU A 1 380 ? 7.452 -4.906 -25.233 1.00 91.88 380 GLU A CA 1
ATOM 2843 C C . GLU A 1 380 ? 6.026 -4.512 -24.832 1.00 91.88 380 GLU A C 1
ATOM 2845 O O . GLU A 1 380 ? 5.055 -4.846 -25.510 1.00 91.88 380 GLU A O 1
ATOM 2850 N N . SER A 1 381 ? 5.910 -3.825 -23.700 1.00 92.75 381 SER A N 1
ATOM 2851 C CA . SER A 1 381 ? 4.679 -3.248 -23.149 1.00 92.75 381 SER A CA 1
ATOM 2852 C C . SER A 1 381 ? 5.073 -2.209 -22.101 1.00 92.75 381 SER A C 1
ATOM 2854 O O . SER A 1 381 ? 6.140 -2.310 -21.505 1.00 92.75 381 SER A O 1
ATOM 2856 N N . ASP A 1 382 ? 4.254 -1.198 -21.843 1.00 91.56 382 ASP A N 1
ATOM 2857 C CA . ASP A 1 382 ? 4.567 -0.269 -20.749 1.00 91.56 382 ASP A CA 1
ATOM 2858 C C . ASP A 1 382 ? 4.296 -0.929 -19.389 1.00 91.56 382 ASP A C 1
ATOM 2860 O O . ASP A 1 382 ? 5.087 -0.779 -18.457 1.00 91.56 382 ASP A O 1
ATOM 2864 N N . VAL A 1 383 ? 3.233 -1.738 -19.318 1.00 91.88 383 VAL A N 1
ATOM 2865 C CA . VAL A 1 383 ? 2.835 -2.526 -18.144 1.00 91.88 383 VAL A CA 1
ATOM 2866 C C . VAL A 1 383 ? 3.054 -4.015 -18.413 1.00 91.88 383 VAL A C 1
ATOM 2868 O O . VAL A 1 383 ? 2.599 -4.540 -19.432 1.00 91.88 383 VAL A O 1
ATOM 2871 N N . HIS A 1 384 ? 3.736 -4.700 -17.494 1.00 92.50 384 HIS A N 1
ATOM 2872 C CA . HIS A 1 384 ? 4.007 -6.138 -17.558 1.00 92.50 384 HIS A CA 1
ATOM 2873 C C . HIS A 1 384 ? 3.449 -6.848 -16.335 1.00 92.50 384 HIS A C 1
ATOM 2875 O O . HIS A 1 384 ? 3.776 -6.480 -15.208 1.00 92.50 384 HIS A O 1
ATOM 2881 N N . THR A 1 385 ? 2.698 -7.922 -16.558 1.00 91.62 385 THR A N 1
ATOM 2882 C CA . THR A 1 385 ? 2.401 -8.907 -15.516 1.00 91.62 385 THR A CA 1
ATOM 2883 C C . THR A 1 385 ? 3.618 -9.814 -15.343 1.00 91.62 385 THR A C 1
ATOM 2885 O O . THR A 1 385 ? 3.989 -10.549 -16.258 1.00 91.62 385 THR A O 1
ATOM 2888 N N . LEU A 1 386 ? 4.268 -9.736 -14.182 1.00 91.06 386 LEU A N 1
ATOM 2889 C CA . LEU A 1 386 ? 5.509 -10.464 -13.886 1.00 91.06 386 LEU A CA 1
ATOM 2890 C C . LEU A 1 386 ? 5.220 -11.875 -13.377 1.00 91.06 386 LEU A C 1
ATOM 2892 O O . LEU A 1 386 ? 5.892 -12.838 -13.733 1.00 91.06 386 LEU A O 1
ATOM 2896 N N . THR A 1 387 ? 4.199 -11.966 -12.537 1.00 88.00 387 THR A N 1
ATOM 2897 C CA . THR A 1 387 ? 3.558 -13.188 -12.063 1.00 88.00 387 THR A CA 1
ATOM 2898 C C . THR A 1 387 ? 2.105 -12.818 -11.744 1.00 88.00 387 THR A C 1
ATOM 2900 O O . THR A 1 387 ? 1.833 -11.627 -11.549 1.00 88.00 387 THR A O 1
ATOM 2903 N N . PRO A 1 388 ? 1.138 -13.748 -11.724 1.00 84.31 388 PRO A N 1
ATOM 2904 C CA . PRO A 1 388 ? -0.226 -13.407 -11.347 1.00 84.31 388 PRO A CA 1
ATOM 2905 C C . PRO A 1 388 ? -0.265 -12.658 -10.006 1.00 84.31 388 PRO A C 1
ATOM 2907 O O . PRO A 1 388 ? 0.227 -13.128 -8.986 1.00 84.31 388 PRO A O 1
ATOM 2910 N N . GLY A 1 389 ? -0.827 -11.451 -10.028 1.00 80.38 389 GLY A N 1
ATOM 2911 C CA . GLY A 1 389 ? -0.889 -10.562 -8.870 1.00 80.38 389 GLY A CA 1
ATOM 2912 C C . GLY A 1 389 ? 0.331 -9.661 -8.640 1.00 80.38 389 GLY A C 1
ATOM 2913 O O . GLY A 1 389 ? 0.332 -8.906 -7.675 1.00 80.38 389 GLY A O 1
ATOM 2914 N N . VAL A 1 390 ? 1.341 -9.670 -9.514 1.00 88.00 390 VAL A N 1
ATOM 2915 C CA . VAL A 1 390 ? 2.412 -8.659 -9.517 1.00 88.00 390 VAL A CA 1
ATOM 2916 C C . VAL A 1 390 ? 2.565 -8.070 -10.904 1.00 88.00 390 VAL A C 1
ATOM 2918 O O . VAL A 1 390 ? 2.834 -8.778 -11.879 1.00 88.00 390 VAL A O 1
ATOM 2921 N N . GLU A 1 391 ? 2.468 -6.752 -10.976 1.00 91.69 391 GLU A N 1
ATOM 2922 C CA . GLU A 1 391 ? 2.634 -6.000 -12.209 1.00 91.69 391 GLU A CA 1
ATOM 2923 C C . GLU A 1 391 ? 3.681 -4.909 -12.047 1.00 91.69 391 GLU A C 1
ATOM 2925 O O . GLU A 1 391 ? 3.949 -4.429 -10.946 1.00 91.69 391 GLU A O 1
ATOM 2930 N N . ALA A 1 392 ? 4.287 -4.513 -13.159 1.00 92.44 392 ALA A N 1
ATOM 2931 C CA . ALA A 1 392 ? 5.232 -3.414 -13.184 1.00 92.44 392 ALA A CA 1
ATOM 2932 C C . ALA A 1 392 ? 4.991 -2.510 -14.388 1.00 92.44 392 ALA A C 1
ATOM 2934 O O . ALA A 1 392 ? 4.890 -2.985 -15.520 1.00 92.44 392 ALA A O 1
ATOM 2935 N N . ASN A 1 393 ? 4.970 -1.202 -14.145 1.00 92.50 393 ASN A N 1
ATOM 2936 C CA . ASN A 1 393 ? 5.083 -0.192 -15.180 1.00 92.50 393 ASN A CA 1
ATOM 2937 C C . ASN A 1 393 ? 6.553 0.209 -15.335 1.00 92.50 393 ASN A C 1
ATOM 2939 O O . ASN A 1 393 ? 7.155 0.847 -14.468 1.00 92.50 393 ASN A O 1
ATOM 2943 N N . VAL A 1 394 ? 7.128 -0.163 -16.472 1.00 92.31 394 VAL A N 1
ATOM 2944 C CA . VAL A 1 394 ? 8.555 0.002 -16.762 1.00 92.31 394 VAL A CA 1
ATOM 2945 C C . VAL A 1 394 ? 8.905 1.452 -17.107 1.00 92.31 394 VAL A C 1
ATOM 2947 O O . VAL A 1 394 ? 10.036 1.888 -16.877 1.00 92.31 394 VAL A O 1
ATOM 2950 N N . VAL A 1 395 ? 7.931 2.218 -17.607 1.00 89.69 395 VAL A N 1
ATOM 2951 C CA . VAL A 1 395 ? 8.093 3.639 -17.942 1.00 89.69 395 VAL A CA 1
ATOM 2952 C C . VAL A 1 395 ? 8.128 4.489 -16.672 1.00 89.69 395 VAL A C 1
ATOM 2954 O O . VAL A 1 395 ? 9.020 5.323 -16.519 1.00 89.69 395 VAL A O 1
ATOM 2957 N N . THR A 1 396 ? 7.198 4.258 -15.738 1.00 87.06 396 THR A N 1
ATOM 2958 C CA . THR A 1 396 ? 7.095 5.039 -14.489 1.00 87.06 396 THR A CA 1
ATOM 2959 C C . THR A 1 396 ? 7.934 4.487 -13.337 1.00 87.06 396 THR A C 1
ATOM 2961 O O . THR A 1 396 ? 8.034 5.151 -12.314 1.00 87.06 396 THR A O 1
ATOM 2964 N N . ALA A 1 397 ? 8.573 3.322 -13.503 1.00 89.44 397 ALA A N 1
ATOM 2965 C CA . ALA A 1 397 ? 9.290 2.606 -12.442 1.00 89.44 397 ALA A CA 1
ATOM 2966 C C . ALA A 1 397 ? 8.395 2.234 -11.244 1.00 89.44 397 ALA A C 1
ATOM 2968 O O . ALA A 1 397 ? 8.811 2.295 -10.090 1.00 89.44 397 ALA A O 1
ATOM 2969 N N . GLN A 1 398 ? 7.155 1.836 -11.523 1.00 88.06 398 GLN A N 1
ATOM 2970 C CA . GLN A 1 398 ? 6.189 1.447 -10.497 1.00 88.06 398 GLN A CA 1
ATOM 2971 C C . GLN A 1 398 ? 6.008 -0.068 -10.494 1.00 88.06 398 GLN A C 1
ATOM 2973 O O . GLN A 1 398 ? 5.859 -0.675 -11.553 1.00 88.06 398 GLN A O 1
ATOM 2978 N N . MET A 1 399 ? 5.980 -0.678 -9.313 1.00 89.50 399 MET A N 1
ATOM 2979 C CA . MET A 1 399 ? 5.560 -2.063 -9.111 1.00 89.50 399 MET A CA 1
ATOM 2980 C C . MET A 1 399 ? 4.303 -2.098 -8.257 1.00 89.50 399 MET A C 1
ATOM 2982 O O . MET A 1 399 ? 4.165 -1.349 -7.290 1.00 89.50 399 MET A O 1
ATOM 2986 N N . VAL A 1 400 ? 3.387 -2.985 -8.615 1.00 86.50 400 VAL A N 1
ATOM 2987 C CA . VAL A 1 400 ? 2.105 -3.141 -7.948 1.00 86.50 400 VAL A CA 1
ATOM 2988 C C . VAL A 1 400 ? 1.908 -4.594 -7.564 1.00 86.50 400 VAL A C 1
ATOM 2990 O O . VAL A 1 400 ? 2.024 -5.494 -8.394 1.00 86.50 400 VAL A O 1
ATOM 2993 N N . ILE A 1 401 ? 1.602 -4.802 -6.290 1.00 83.12 401 ILE A N 1
ATOM 2994 C CA . ILE A 1 401 ? 1.232 -6.089 -5.725 1.00 83.12 401 ILE A CA 1
ATOM 2995 C C . ILE A 1 401 ? -0.275 -6.071 -5.490 1.00 83.12 401 ILE A C 1
ATOM 2997 O O . ILE A 1 401 ? -0.795 -5.291 -4.683 1.00 83.12 401 ILE A O 1
ATOM 3001 N N . HIS A 1 402 ? -0.965 -6.919 -6.242 1.00 75.56 402 HIS A N 1
ATOM 3002 C CA . HIS A 1 402 ? -2.406 -7.047 -6.212 1.00 75.56 402 HIS A CA 1
ATOM 3003 C C . HIS A 1 402 ? -2.860 -7.776 -4.947 1.00 75.56 402 HIS A C 1
ATOM 3005 O O . HIS A 1 402 ? -2.207 -8.720 -4.492 1.00 75.56 402 HIS A O 1
ATOM 3011 N N . PRO A 1 403 ? -4.009 -7.364 -4.404 1.00 62.12 403 PRO A N 1
ATOM 3012 C CA . PRO A 1 403 ? -4.647 -8.063 -3.304 1.00 62.12 403 PRO A CA 1
ATOM 3013 C C . PRO A 1 403 ? -5.198 -9.434 -3.774 1.00 62.12 403 PRO A C 1
ATOM 3015 O O . PRO A 1 403 ? -5.432 -9.638 -4.968 1.00 62.12 403 PRO A O 1
ATOM 3018 N N . GLY A 1 404 ? -5.376 -10.399 -2.867 1.00 63.69 404 GLY A N 1
ATOM 3019 C CA . GLY A 1 404 ? -6.015 -11.690 -3.190 1.00 63.69 404 GLY A CA 1
ATOM 3020 C C . GLY A 1 404 ? -5.134 -12.759 -3.840 1.00 63.69 404 GLY A C 1
ATOM 3021 O O . GLY A 1 404 ? -5.651 -13.762 -4.345 1.00 63.69 404 GLY A O 1
ATOM 3022 N N . LYS A 1 405 ? -3.805 -12.603 -3.806 1.00 68.19 405 LYS A N 1
ATOM 3023 C CA . LYS A 1 405 ? -2.837 -13.637 -4.216 1.00 68.19 405 LYS A CA 1
ATOM 3024 C C . LYS A 1 405 ? -1.808 -13.897 -3.122 1.00 68.19 405 LYS A C 1
ATOM 3026 O O . LYS A 1 405 ? -1.342 -12.965 -2.474 1.00 68.19 405 LYS A O 1
ATOM 3031 N N . ASN A 1 406 ? -1.434 -15.163 -2.935 1.00 70.69 406 ASN A N 1
ATOM 3032 C CA . ASN A 1 406 ? -0.310 -15.512 -2.075 1.00 70.69 406 ASN A CA 1
ATOM 3033 C C . ASN A 1 406 ? 0.977 -15.450 -2.904 1.00 70.69 406 ASN A C 1
ATOM 3035 O O . ASN A 1 406 ? 1.161 -16.262 -3.809 1.00 70.69 406 ASN A O 1
ATOM 3039 N N . ILE A 1 407 ? 1.848 -14.481 -2.618 1.00 77.06 407 ILE A N 1
ATOM 3040 C CA . ILE A 1 407 ? 3.122 -14.319 -3.323 1.00 77.06 407 ILE A CA 1
ATOM 3041 C C . ILE A 1 407 ? 4.245 -14.843 -2.436 1.00 77.06 407 ILE A C 1
ATOM 3043 O O . ILE A 1 407 ? 4.558 -14.270 -1.394 1.00 77.06 407 ILE A O 1
ATOM 3047 N N . GLN A 1 408 ? 4.882 -15.921 -2.879 1.00 78.06 408 GLN A N 1
ATOM 3048 C CA . GLN A 1 408 ? 6.028 -16.512 -2.209 1.00 78.06 408 GLN A CA 1
ATOM 3049 C C . GLN A 1 408 ? 7.330 -15.970 -2.788 1.00 78.06 408 GLN A C 1
ATOM 3051 O O . GLN A 1 408 ? 7.576 -16.042 -3.995 1.00 78.06 408 GLN A O 1
ATOM 3056 N N . LEU A 1 409 ? 8.198 -15.484 -1.905 1.00 78.25 409 LEU A N 1
ATOM 3057 C CA . LEU A 1 409 ? 9.527 -15.009 -2.257 1.00 78.25 409 LEU A CA 1
ATOM 3058 C C . LEU A 1 409 ? 10.548 -15.556 -1.253 1.00 78.25 409 LEU A C 1
ATOM 3060 O O . LEU A 1 409 ? 10.409 -15.397 -0.044 1.00 78.25 409 LEU A O 1
ATOM 3064 N N . SER A 1 410 ? 11.569 -16.249 -1.758 1.00 76.56 410 SER A N 1
ATOM 3065 C CA . SER A 1 410 ? 12.563 -16.958 -0.943 1.00 76.56 410 SER A CA 1
ATOM 3066 C C . SER A 1 410 ? 13.834 -16.123 -0.732 1.00 76.56 410 SER A C 1
ATOM 3068 O O . SER A 1 410 ? 14.911 -16.512 -1.190 1.00 76.56 410 SER A O 1
ATOM 3070 N N . GLY A 1 411 ? 13.713 -14.955 -0.096 1.00 76.62 411 GLY A N 1
ATOM 3071 C CA . GLY A 1 411 ? 14.840 -14.051 0.163 1.00 76.62 411 GLY A CA 1
ATOM 3072 C C . GLY A 1 411 ? 14.438 -12.578 0.204 1.00 76.62 411 GLY A C 1
ATOM 3073 O O . GLY A 1 411 ? 13.321 -12.252 0.593 1.00 76.62 411 GLY A O 1
ATOM 3074 N N . ASP A 1 412 ? 15.348 -11.696 -0.206 1.00 78.38 412 ASP A N 1
ATOM 3075 C CA . ASP A 1 412 ? 15.094 -10.254 -0.240 1.00 78.38 412 ASP A CA 1
ATOM 3076 C C . ASP A 1 412 ? 14.313 -9.859 -1.500 1.00 78.38 412 ASP A C 1
ATOM 3078 O O . ASP A 1 412 ? 14.547 -10.399 -2.583 1.00 78.38 412 ASP A O 1
ATOM 3082 N N . PHE A 1 413 ? 13.418 -8.878 -1.379 1.00 83.44 413 PHE A N 1
ATOM 3083 C CA . PHE A 1 413 ? 12.751 -8.237 -2.512 1.00 83.44 413 PHE A CA 1
ATOM 3084 C C . PHE A 1 413 ? 13.202 -6.781 -2.591 1.00 83.44 413 PHE A C 1
ATOM 3086 O O . PHE A 1 413 ? 12.777 -5.946 -1.794 1.00 83.44 413 PHE A O 1
ATOM 3093 N N . ILE A 1 414 ? 14.107 -6.490 -3.524 1.00 83.81 414 ILE A N 1
ATOM 3094 C CA . ILE A 1 414 ? 14.755 -5.180 -3.631 1.00 83.81 414 ILE A CA 1
ATOM 3095 C C . ILE A 1 414 ? 14.350 -4.561 -4.961 1.00 83.81 414 ILE A C 1
ATOM 3097 O O . ILE A 1 414 ? 14.573 -5.168 -6.003 1.00 83.81 414 ILE A O 1
ATOM 3101 N N . VAL A 1 415 ? 13.787 -3.354 -4.938 1.00 85.50 415 VAL A N 1
ATOM 3102 C CA . VAL A 1 415 ? 13.413 -2.617 -6.152 1.00 85.50 415 VAL A CA 1
ATOM 3103 C C . VAL A 1 415 ? 14.309 -1.393 -6.288 1.00 85.50 415 VAL A C 1
ATOM 3105 O O . VAL A 1 415 ? 14.352 -0.545 -5.397 1.00 85.50 415 VAL A O 1
ATOM 3108 N N . THR A 1 416 ? 15.031 -1.299 -7.400 1.00 86.88 416 THR A N 1
ATOM 3109 C CA . THR A 1 416 ? 15.975 -0.210 -7.682 1.00 86.88 416 THR A CA 1
ATOM 3110 C C . THR A 1 416 ? 15.691 0.417 -9.039 1.00 86.88 416 THR A C 1
ATOM 3112 O O . THR A 1 416 ? 15.027 -0.174 -9.894 1.00 86.88 416 THR A O 1
ATOM 3115 N N . ALA A 1 417 ? 16.187 1.634 -9.253 1.00 87.75 417 ALA A N 1
ATOM 3116 C CA . ALA A 1 417 ? 16.124 2.287 -10.551 1.00 87.75 417 ALA A CA 1
ATOM 3117 C C . ALA A 1 417 ? 17.433 3.014 -10.875 1.00 87.75 417 ALA A C 1
ATOM 3119 O O . ALA A 1 417 ? 18.045 3.633 -10.005 1.00 87.75 417 ALA A O 1
ATOM 3120 N N . ASP A 1 418 ? 17.830 2.962 -12.143 1.00 83.56 418 ASP A N 1
ATOM 3121 C CA . ASP A 1 418 ? 18.925 3.747 -12.698 1.00 83.56 418 ASP A CA 1
ATOM 3122 C C . ASP A 1 418 ? 18.441 5.164 -13.062 1.00 83.56 418 ASP A C 1
ATOM 3124 O O . ASP A 1 418 ? 17.306 5.381 -13.513 1.00 83.56 418 ASP A O 1
ATOM 3128 N N . GLY A 1 419 ? 19.348 6.137 -12.950 1.00 75.56 419 GLY A N 1
ATOM 3129 C CA . GLY A 1 419 ? 19.110 7.518 -13.366 1.00 75.56 419 GLY A CA 1
ATOM 3130 C C . GLY A 1 419 ? 18.290 8.322 -12.355 1.00 75.56 419 GLY A C 1
ATOM 3131 O O . GLY A 1 419 ? 18.528 8.249 -11.155 1.00 75.56 419 GLY A O 1
ATOM 3132 N N . SER A 1 420 ? 17.366 9.153 -12.844 1.00 71.62 420 SER A N 1
ATOM 3133 C CA . SER A 1 420 ? 16.562 10.066 -12.014 1.00 71.62 420 SER A CA 1
ATOM 3134 C C . SER A 1 420 ? 15.191 9.512 -11.619 1.00 71.62 420 SER A C 1
ATOM 3136 O O . SER A 1 420 ? 14.377 10.255 -11.074 1.00 71.62 420 SER A O 1
ATOM 3138 N N . ARG A 1 421 ? 14.888 8.255 -11.958 1.00 77.94 421 ARG A N 1
ATOM 3139 C CA . ARG A 1 421 ? 13.616 7.619 -11.595 1.00 77.94 421 ARG A CA 1
ATOM 3140 C C . ARG A 1 421 ? 13.682 7.160 -10.143 1.00 77.94 421 ARG A C 1
ATOM 3142 O O . ARG A 1 421 ? 14.678 6.574 -9.731 1.00 77.94 421 ARG A O 1
ATOM 3149 N N . SER A 1 422 ? 12.615 7.397 -9.393 1.00 76.44 422 SER A N 1
ATOM 3150 C CA . SER A 1 422 ? 12.434 6.835 -8.056 1.00 76.44 422 SER A CA 1
ATOM 3151 C C . SER A 1 422 ? 11.485 5.648 -8.178 1.00 76.44 422 SER A C 1
ATOM 3153 O O . SER A 1 422 ? 10.367 5.854 -8.644 1.00 76.44 422 SER A O 1
ATOM 3155 N N . PRO A 1 423 ? 11.912 4.421 -7.834 1.00 81.69 423 PRO A N 1
ATOM 3156 C CA . PRO A 1 423 ? 11.023 3.278 -7.907 1.00 81.69 423 PRO A CA 1
ATOM 3157 C C . PRO A 1 423 ? 9.939 3.394 -6.834 1.00 81.69 423 PRO A C 1
ATOM 3159 O O . PRO A 1 423 ? 10.230 3.747 -5.690 1.00 81.69 423 PRO A O 1
ATOM 3162 N N . GLU A 1 424 ? 8.701 3.070 -7.188 1.00 78.31 424 GLU A N 1
ATOM 3163 C CA . GLU A 1 424 ? 7.571 3.071 -6.257 1.00 78.31 424 GLU A CA 1
ATOM 3164 C C . GLU A 1 424 ? 6.970 1.667 -6.173 1.00 78.31 424 GLU A C 1
ATOM 3166 O O . GLU A 1 424 ? 6.785 0.994 -7.188 1.00 78.31 424 GLU A O 1
ATOM 3171 N N . LEU A 1 425 ? 6.656 1.224 -4.955 1.00 78.81 425 LEU A N 1
ATOM 3172 C CA . LEU A 1 425 ? 6.020 -0.064 -4.695 1.00 78.81 425 LEU A CA 1
ATOM 3173 C C . LEU A 1 425 ? 4.655 0.167 -4.046 1.00 78.81 425 LEU A C 1
ATOM 3175 O O . LEU A 1 425 ? 4.565 0.767 -2.974 1.00 78.81 425 LEU A O 1
ATOM 3179 N N . TYR A 1 426 ? 3.601 -0.333 -4.684 1.00 75.19 426 TYR A N 1
ATOM 3180 C CA . TYR A 1 426 ? 2.230 -0.194 -4.212 1.00 75.19 426 TYR A CA 1
ATOM 3181 C C . TYR A 1 426 ? 1.624 -1.548 -3.854 1.00 75.19 426 TYR A C 1
ATOM 3183 O O . TYR A 1 426 ? 1.706 -2.503 -4.622 1.00 75.19 426 TYR A O 1
ATOM 3191 N N . PHE A 1 427 ? 0.942 -1.602 -2.713 1.00 71.38 427 PHE A N 1
ATOM 3192 C CA . PHE A 1 427 ? 0.199 -2.774 -2.256 1.00 71.38 427 PHE A CA 1
ATOM 3193 C C . PHE A 1 427 ? -1.297 -2.491 -2.322 1.00 71.38 427 PHE A C 1
ATOM 3195 O O . PHE A 1 427 ? -1.759 -1.474 -1.797 1.00 71.38 427 PHE A O 1
ATOM 3202 N N . GLY A 1 428 ? -2.062 -3.379 -2.954 1.00 67.69 428 GLY A N 1
ATOM 3203 C CA . GLY A 1 428 ? -3.504 -3.195 -3.082 1.00 67.69 428 GLY A CA 1
ATOM 3204 C C . GLY A 1 428 ? -3.906 -2.190 -4.164 1.00 67.69 428 GLY A C 1
ATOM 3205 O O . GLY A 1 428 ? -4.918 -1.502 -4.024 1.00 67.69 428 GLY A O 1
ATOM 3206 N N . TYR A 1 429 ? -3.088 -2.055 -5.203 1.00 71.81 429 TYR A N 1
ATOM 3207 C CA . TYR A 1 429 ? -3.366 -1.231 -6.377 1.00 71.81 429 TYR A CA 1
ATOM 3208 C C . TYR A 1 429 ? -3.465 -2.135 -7.610 1.00 71.81 429 TYR A C 1
ATOM 3210 O O . TYR A 1 429 ? -3.182 -3.328 -7.541 1.00 71.81 429 TYR A O 1
ATOM 3218 N N . ASP A 1 430 ? -3.866 -1.549 -8.726 1.00 75.06 430 ASP A N 1
ATOM 3219 C CA . ASP A 1 430 ? -3.838 -2.120 -10.068 1.00 75.06 430 ASP A CA 1
ATOM 3220 C C . ASP A 1 430 ? -3.294 -1.055 -11.033 1.00 75.06 430 ASP A C 1
ATOM 3222 O O . ASP A 1 430 ? -3.450 0.150 -10.791 1.00 75.06 430 ASP A O 1
ATOM 3226 N N . LEU A 1 431 ? -2.626 -1.473 -12.104 1.00 76.75 431 LEU A N 1
ATOM 3227 C CA . LEU A 1 431 ? -2.115 -0.578 -13.133 1.00 76.75 431 LEU A CA 1
ATOM 3228 C C . LEU A 1 431 ? -3.083 -0.567 -14.311 1.00 76.75 431 LEU A C 1
ATOM 3230 O O . LEU A 1 431 ? -3.268 -1.550 -15.021 1.00 76.75 431 LEU A O 1
ATOM 3234 N N . SER A 1 432 ? -3.656 0.603 -14.594 1.00 68.12 432 SER A N 1
ATOM 3235 C CA . SER A 1 432 ? -4.356 0.781 -15.869 1.00 68.12 432 SER A CA 1
ATOM 3236 C C . SER A 1 432 ? -3.404 0.535 -17.056 1.00 68.12 432 SER A C 1
ATOM 3238 O O . SER A 1 432 ? -2.194 0.723 -16.918 1.00 68.12 432 SER A O 1
ATOM 3240 N N . PRO A 1 433 ? -3.918 0.239 -18.266 1.00 61.09 433 PRO A N 1
ATOM 3241 C CA . PRO A 1 433 ? -3.079 0.104 -19.462 1.00 61.09 433 PRO A CA 1
ATOM 3242 C C . PRO A 1 433 ? -2.235 1.348 -19.781 1.00 61.09 433 PRO A C 1
ATOM 3244 O O . PRO A 1 433 ? -1.213 1.245 -20.447 1.00 61.09 433 PRO A O 1
ATOM 3247 N N . GLY A 1 434 ? -2.664 2.527 -19.311 1.00 60.06 434 GLY A N 1
ATOM 3248 C CA . GLY A 1 434 ? -1.918 3.785 -19.419 1.00 60.06 434 GLY A CA 1
ATOM 3249 C C . GLY A 1 434 ? -0.914 4.018 -18.287 1.00 60.06 434 GLY A C 1
ATOM 3250 O O . GLY A 1 434 ? -0.341 5.100 -18.202 1.00 60.06 434 GLY A O 1
ATOM 3251 N N . GLY A 1 435 ? -0.730 3.044 -17.395 1.00 63.47 435 GLY A N 1
ATOM 3252 C CA . GLY A 1 435 ? 0.285 3.091 -16.355 1.00 63.47 435 GLY A CA 1
ATOM 3253 C C . GLY A 1 435 ? -0.101 3.826 -15.075 1.00 63.47 435 GLY A C 1
ATOM 3254 O O . GLY A 1 435 ? 0.764 4.060 -14.239 1.00 63.47 435 GLY A O 1
ATOM 3255 N N . VAL A 1 436 ? -1.370 4.209 -14.919 1.00 71.94 436 VAL A N 1
ATOM 3256 C CA . VAL A 1 436 ? -1.871 4.869 -13.704 1.00 71.94 436 VAL A CA 1
ATOM 3257 C C . VAL A 1 436 ? -2.192 3.820 -12.644 1.00 71.94 436 VAL A C 1
ATOM 3259 O O . VAL A 1 436 ? -3.083 2.993 -12.863 1.00 71.94 436 VAL A O 1
ATOM 3262 N N . ALA A 1 437 ? -1.502 3.897 -11.502 1.00 68.25 437 ALA A N 1
ATOM 3263 C CA . ALA A 1 437 ? -1.813 3.117 -10.311 1.00 68.25 437 ALA A CA 1
ATOM 3264 C C . ALA A 1 437 ? -3.166 3.551 -9.733 1.00 68.25 437 ALA A C 1
ATOM 3266 O O . ALA A 1 437 ? -3.368 4.704 -9.347 1.00 68.25 437 ALA A O 1
ATOM 3267 N N . THR A 1 438 ? -4.101 2.613 -9.674 1.00 65.44 438 THR A N 1
ATOM 3268 C CA . THR A 1 438 ? -5.448 2.811 -9.144 1.00 65.44 438 THR A CA 1
ATOM 3269 C C . THR A 1 438 ? -5.628 1.876 -7.965 1.00 65.44 438 THR A C 1
ATOM 3271 O O . THR A 1 438 ? -5.395 0.681 -8.087 1.00 65.44 438 THR A O 1
ATOM 3274 N N . GLN A 1 439 ? -6.016 2.397 -6.807 1.00 61.09 439 GLN A N 1
ATOM 3275 C CA . GLN A 1 439 ? -6.214 1.554 -5.632 1.00 61.09 439 GLN A CA 1
ATOM 3276 C C . GLN A 1 439 ? -7.373 0.577 -5.879 1.00 61.09 439 GLN A C 1
ATOM 3278 O O . GLN A 1 439 ? -8.470 1.006 -6.233 1.00 61.09 439 GLN A O 1
ATOM 3283 N N . THR A 1 440 ? -7.140 -0.718 -5.677 1.00 57.84 440 THR A N 1
ATOM 3284 C CA . THR A 1 440 ? -8.139 -1.792 -5.826 1.00 57.84 440 THR A CA 1
ATOM 3285 C C . THR A 1 440 ? -8.482 -2.437 -4.492 1.00 57.84 440 THR A C 1
ATOM 3287 O O . THR A 1 440 ? -9.633 -2.814 -4.258 1.00 57.84 440 THR A O 1
ATOM 3290 N N . ALA A 1 441 ? -7.536 -2.461 -3.554 1.00 49.38 441 ALA A N 1
ATOM 3291 C CA . ALA A 1 441 ? -7.771 -2.961 -2.215 1.00 49.38 441 ALA A CA 1
ATOM 3292 C C . ALA A 1 441 ? -8.625 -1.994 -1.390 1.00 49.38 441 ALA A C 1
ATOM 3294 O O . ALA A 1 441 ? -8.390 -0.784 -1.331 1.00 49.38 441 ALA A O 1
ATOM 3295 N N . LEU A 1 442 ? -9.619 -2.550 -0.694 1.00 45.84 442 LEU A N 1
ATOM 3296 C CA . LEU A 1 442 ? -10.497 -1.854 0.242 1.00 45.84 442 LEU A CA 1
ATOM 3297 C C . LEU A 1 442 ? -11.278 -0.674 -0.359 1.00 45.84 442 LEU A C 1
ATOM 3299 O O . LEU A 1 442 ? -11.788 0.127 0.422 1.00 45.84 442 LEU A O 1
ATOM 3303 N N . VAL A 1 443 ? -11.423 -0.523 -1.682 1.00 42.62 443 VAL A N 1
ATOM 3304 C CA . VAL A 1 443 ? -12.213 0.579 -2.291 1.00 42.62 443 VAL A CA 1
ATOM 3305 C C . VAL A 1 443 ? -13.619 0.672 -1.674 1.00 42.62 443 VAL A C 1
ATOM 3307 O O . VAL A 1 443 ? -14.112 1.765 -1.407 1.00 42.62 443 VAL A O 1
ATOM 3310 N N . ASN A 1 444 ? -14.195 -0.479 -1.312 1.00 44.34 444 ASN A N 1
ATOM 3311 C CA . ASN A 1 444 ? -15.506 -0.610 -0.667 1.00 44.34 444 ASN A CA 1
ATOM 3312 C C . ASN A 1 444 ? -15.440 -0.774 0.871 1.00 44.34 444 ASN A C 1
ATOM 3314 O O . ASN A 1 444 ? -16.443 -1.066 1.521 1.00 44.34 444 ASN A O 1
ATOM 3318 N N . GLY A 1 445 ? -14.262 -0.578 1.465 1.00 37.19 445 GLY A N 1
ATOM 3319 C CA . GLY A 1 445 ? -13.989 -0.741 2.893 1.00 37.19 445 GLY A CA 1
ATOM 3320 C C . GLY A 1 445 ? -13.652 -2.177 3.308 1.00 37.19 445 GLY A C 1
ATOM 3321 O O . GLY A 1 445 ? -13.762 -3.118 2.530 1.00 37.19 445 GLY A O 1
ATOM 3322 N N . ILE A 1 446 ? -13.238 -2.329 4.569 1.00 39.19 446 ILE A N 1
ATOM 3323 C CA . ILE A 1 446 ? -12.852 -3.618 5.173 1.00 39.19 446 ILE A CA 1
ATOM 3324 C C . ILE A 1 446 ? -14.020 -4.606 5.282 1.00 39.19 446 ILE A C 1
ATOM 3326 O O . ILE A 1 446 ? -13.807 -5.806 5.386 1.00 39.19 446 ILE A O 1
ATOM 3330 N N . GLU A 1 447 ? -15.255 -4.107 5.211 1.00 41.78 447 GLU A N 1
ATOM 3331 C CA . GLU A 1 447 ? -16.456 -4.942 5.266 1.00 41.78 447 GLU A CA 1
ATOM 3332 C C . GLU A 1 447 ? -16.690 -5.712 3.968 1.00 41.78 447 GLU A C 1
ATOM 3334 O O . GLU A 1 447 ? -16.971 -6.902 4.010 1.00 41.78 447 GLU A O 1
ATOM 3339 N N . ALA A 1 448 ? -16.452 -5.086 2.812 1.00 41.78 448 ALA A N 1
ATOM 3340 C CA . ALA A 1 448 ? -16.518 -5.788 1.531 1.00 41.78 448 ALA A CA 1
ATOM 3341 C C . ALA A 1 448 ? -15.396 -6.832 1.377 1.00 41.78 448 ALA A C 1
ATOM 3343 O O . ALA A 1 448 ? -15.595 -7.853 0.725 1.00 41.78 448 ALA A O 1
ATOM 3344 N N . ALA A 1 449 ? -14.237 -6.593 2.002 1.00 38.00 449 ALA A N 1
ATOM 3345 C CA . ALA A 1 449 ? -13.128 -7.546 2.030 1.00 38.00 449 ALA A CA 1
ATOM 3346 C C . ALA A 1 449 ? -13.412 -8.779 2.890 1.00 38.00 449 ALA A C 1
ATOM 3348 O O . ALA A 1 449 ? -12.921 -9.858 2.589 1.00 38.00 449 ALA A O 1
ATOM 3349 N N . LYS A 1 450 ? -14.253 -8.650 3.917 1.00 40.66 450 LYS A N 1
ATOM 3350 C CA . LYS A 1 450 ? -14.703 -9.789 4.728 1.00 40.66 450 LYS A CA 1
ATOM 3351 C C . LYS A 1 450 ? -15.791 -10.602 4.038 1.00 40.66 450 LYS A C 1
ATOM 3353 O O . LYS A 1 450 ? -15.775 -11.823 4.124 1.00 40.66 450 LYS A O 1
ATOM 3358 N N . ASP A 1 451 ? -16.691 -9.930 3.323 1.00 43.41 451 ASP A N 1
ATOM 3359 C CA . ASP A 1 451 ? -17.764 -10.584 2.567 1.00 43.41 451 ASP A CA 1
ATOM 3360 C C . ASP A 1 451 ? -17.251 -11.295 1.302 1.00 43.41 451 ASP A C 1
ATOM 3362 O O . ASP A 1 451 ? -17.904 -12.195 0.772 1.00 43.41 451 ASP A O 1
ATOM 3366 N N . SER A 1 452 ? -16.100 -10.885 0.765 1.00 45.50 452 SER A N 1
ATOM 3367 C CA . SER A 1 452 ? -15.484 -11.507 -0.412 1.00 45.50 452 SER A CA 1
ATOM 3368 C C . SER A 1 452 ? -13.955 -11.417 -0.355 1.00 45.50 452 SER A C 1
ATOM 3370 O O . SER A 1 452 ? -13.367 -10.636 -1.109 1.00 45.50 452 SER A O 1
ATOM 3372 N N . PRO A 1 453 ? -13.305 -12.229 0.503 1.00 43.31 453 PRO A N 1
ATOM 3373 C CA . PRO A 1 453 ? -11.859 -12.181 0.718 1.00 43.31 453 PRO A CA 1
ATOM 3374 C C . PRO A 1 453 ? -11.063 -12.430 -0.554 1.00 43.31 453 PRO A C 1
ATOM 3376 O O . PRO A 1 453 ? -10.031 -11.828 -0.742 1.00 43.31 453 PRO A O 1
ATOM 3379 N N . SER A 1 454 ? -11.571 -13.239 -1.486 1.00 45.53 454 SER A N 1
ATOM 3380 C CA . SER A 1 454 ? -10.898 -13.530 -2.760 1.00 45.53 454 SER A CA 1
ATOM 3381 C C . SER A 1 454 ? -10.776 -12.337 -3.721 1.00 45.53 454 SER A C 1
ATOM 3383 O O . SER A 1 454 ? -10.128 -12.458 -4.757 1.00 45.53 454 SER A O 1
ATOM 3385 N N . THR A 1 455 ? -11.471 -11.232 -3.442 1.00 46.84 455 THR A N 1
ATOM 3386 C CA . THR A 1 455 ? -11.477 -10.002 -4.257 1.00 46.84 455 THR A CA 1
ATOM 3387 C C . THR A 1 455 ? -10.462 -8.969 -3.742 1.00 46.84 455 THR A C 1
ATOM 3389 O O . THR A 1 455 ? -10.210 -7.967 -4.411 1.00 46.84 455 THR A O 1
ATOM 3392 N N . TYR A 1 456 ? -9.919 -9.195 -2.543 1.00 43.81 456 TYR A N 1
ATOM 3393 C CA . TYR A 1 456 ? -9.035 -8.319 -1.772 1.00 43.81 456 TYR A CA 1
ATOM 3394 C C . TYR A 1 456 ? -7.877 -9.129 -1.176 1.00 43.81 456 TYR A C 1
ATOM 3396 O O . TYR A 1 456 ? -7.005 -8.527 -0.510 1.00 43.81 456 TYR A O 1
#

Sequence (456 aa):
MAILTTLLVIALLLGLLSAFLVVNRAGNRLTVNSVERRQAQDAALTAFDYARYSLEKDRLWADRDTPLSGSDQFPFVSPIAKFNLGNNADGDGFITGEYSPSRDFASPLATVEMTVRNNLKSKTELAASVPKRAVNIRVVAKVGGVTRVVEGLLRPQVQSHESLAAGRDIDLSSTAGLTRFESKDPYVNRVRAGSDLFLPPNSDVRFLKHGEAASTDRLRLGSQSLESASDAAVIAAGDISGGNFLTNAPSGFTIADFDDSELDLPSQNESLPAGEWRFGDAVKVEYISHNLSYARTGPMGVPLPPGQVQRYQKKSSTYNILTAPNGQKYAAGTAIVGTTVFDPPFPPAGFYPSEGAASSYGLGAAGPGGYGDTGAMYPESDVHTLTPGVEANVVTAQMVIHPGKNIQLSGDFIVTADGSRSPELYFGYDLSPGGVATQTALVNGIEAAKDSPSTY

Secondary structure (DSSP, 8-state):
-HHHHHHHHHHHHHHHHHHHHHHHHHHHHHHHHHHHHHHHHHHHHHHHHHHHHHHHT-TTTTTSS--PPPEEEESSSS--EEEEEEP-TTS-EEEEEEE-TTS--SS-SEEEEEEEE-SSS--SGGGGSSPTT-EEEEEEEEETTEEEEEEEEE-PPPS--EEEEESS-EE-TT--S-EEE--SSTT-EEEEESS-EEE--GGGEEESSSEEEEESS-EEETTEESSSS-HHHHHHHHHHHTEEEETT--TT-------TTTS---S-EEE---EEEEEEEEEEEEEEEEEEEEEEE-GGGPEEEEEEEEEEEEEEEEEEEEE-TTS-EEE-SSPPTT--EEESSSPPPSEESSHHHHHTSSBSS----EETTTTB---B-SEEEEETTEEEETTTTEEEE-TT-EEE-SS-EEEEESTTPPPEEEESEEE-TTS-EEE-TTTT-HHHHHH-GGG-

Radius of gyration: 40.29 Å; chains: 1; bounding box: 86×58×157 Å

pLDDT: mean 76.76, std 14.8, range [33.91, 95.81]